Protein AF-A0A9W7CG84-F1 (afdb_monomer_lite)

Structure (mmCIF, N/CA/C/O backbone):
data_AF-A0A9W7CG84-F1
#
_entry.id   AF-A0A9W7CG84-F1
#
loop_
_atom_site.group_PDB
_atom_site.id
_atom_site.type_symbol
_atom_site.label_atom_id
_atom_site.label_alt_id
_atom_site.label_comp_id
_atom_site.label_asym_id
_atom_site.label_entity_id
_atom_site.label_seq_id
_atom_site.pdbx_PDB_ins_code
_atom_site.Cartn_x
_atom_site.Cartn_y
_atom_site.Cartn_z
_atom_site.occupancy
_atom_site.B_iso_or_equiv
_atom_site.auth_seq_id
_atom_site.auth_comp_id
_atom_site.auth_asym_id
_atom_site.auth_atom_id
_atom_site.pdbx_PDB_model_num
ATOM 1 N N . MET A 1 1 ? 14.813 -17.091 -30.488 1.00 39.03 1 MET A N 1
ATOM 2 C CA . MET A 1 1 ? 15.058 -15.658 -30.222 1.00 39.03 1 MET A CA 1
ATOM 3 C C . MET A 1 1 ? 13.716 -15.029 -29.909 1.00 39.03 1 MET A C 1
ATOM 5 O O . MET A 1 1 ? 12.823 -15.118 -30.740 1.00 39.03 1 MET A O 1
ATOM 9 N N . SER A 1 2 ? 13.525 -14.529 -28.691 1.00 44.06 2 SER A N 1
ATOM 10 C CA . SER A 1 2 ? 12.276 -13.895 -28.256 1.00 44.06 2 SER A CA 1
ATOM 11 C C . SER A 1 2 ? 12.113 -12.548 -28.964 1.00 44.06 2 SER A C 1
ATOM 13 O O . SER A 1 2 ? 13.049 -11.757 -29.012 1.00 44.06 2 SER A O 1
ATOM 15 N N . HIS A 1 3 ? 10.952 -12.302 -29.566 1.00 46.34 3 HIS A N 1
ATOM 16 C CA . HIS A 1 3 ? 10.629 -11.005 -30.159 1.00 46.34 3 HIS A CA 1
ATOM 17 C C . HIS A 1 3 ? 10.422 -9.947 -29.059 1.00 46.34 3 HIS A C 1
ATOM 19 O O . HIS A 1 3 ? 10.023 -10.315 -27.950 1.00 46.34 3 HIS A O 1
ATOM 25 N N . PRO A 1 4 ? 10.666 -8.651 -29.340 1.00 56.38 4 PRO A N 1
ATOM 26 C CA . PRO A 1 4 ? 10.216 -7.581 -28.457 1.00 56.38 4 PRO A CA 1
ATOM 27 C C . PRO A 1 4 ? 8.722 -7.737 -28.189 1.00 56.38 4 PRO A C 1
ATOM 29 O O . PRO A 1 4 ? 7.945 -7.978 -29.115 1.00 56.38 4 PRO A O 1
ATOM 32 N N . PHE A 1 5 ? 8.322 -7.595 -26.931 1.00 60.84 5 PHE A N 1
ATOM 33 C CA . PHE A 1 5 ? 6.916 -7.628 -26.560 1.00 60.84 5 PHE A CA 1
ATOM 34 C C . PHE A 1 5 ? 6.549 -6.383 -25.766 1.00 60.84 5 PHE A C 1
ATOM 36 O O . PHE A 1 5 ? 7.317 -5.885 -24.939 1.00 60.84 5 PHE A O 1
ATOM 43 N N . ILE A 1 6 ? 5.369 -5.861 -26.088 1.00 63.81 6 ILE A N 1
ATOM 44 C CA . ILE A 1 6 ? 4.783 -4.700 -25.435 1.00 63.81 6 ILE A CA 1
ATOM 45 C C . ILE A 1 6 ? 3.966 -5.211 -24.257 1.00 63.81 6 ILE A C 1
ATOM 47 O O . ILE A 1 6 ? 3.090 -6.059 -24.424 1.00 63.81 6 ILE A O 1
ATOM 51 N N . MET A 1 7 ? 4.236 -4.669 -23.081 1.00 64.12 7 MET A N 1
ATOM 52 C CA . MET A 1 7 ? 3.496 -4.955 -21.862 1.00 64.12 7 MET A CA 1
ATOM 53 C C . MET A 1 7 ? 2.705 -3.725 -21.467 1.00 64.12 7 MET A C 1
ATOM 55 O O . MET A 1 7 ? 3.228 -2.613 -21.510 1.00 64.12 7 MET A O 1
ATOM 59 N N . ASN A 1 8 ? 1.462 -3.931 -21.048 1.00 60.44 8 ASN A N 1
ATOM 60 C CA . ASN A 1 8 ? 0.742 -2.930 -20.279 1.00 60.44 8 ASN A CA 1
ATOM 61 C C . ASN A 1 8 ? 0.939 -3.283 -18.806 1.00 60.44 8 ASN A C 1
ATOM 63 O O . ASN A 1 8 ? 0.576 -4.384 -18.408 1.00 60.44 8 ASN A O 1
ATOM 67 N N . CYS A 1 9 ? 1.513 -2.379 -18.021 1.00 58.81 9 CYS A N 1
ATOM 68 C CA . CYS A 1 9 ? 1.647 -2.559 -16.579 1.00 58.81 9 CYS A CA 1
ATOM 69 C C . CYS A 1 9 ? 0.990 -1.391 -15.835 1.00 58.81 9 CYS A C 1
ATOM 71 O O . CYS A 1 9 ? 0.928 -0.273 -16.360 1.00 58.81 9 CYS A O 1
ATOM 73 N N . CYS A 1 10 ? 0.462 -1.688 -14.646 1.00 60.69 10 CYS A N 1
ATOM 74 C CA . CYS A 1 10 ? -0.028 -0.785 -13.608 1.00 60.69 10 CYS A CA 1
ATOM 75 C C . CYS A 1 10 ? -0.696 0.468 -14.186 1.00 60.69 10 CYS A C 1
ATOM 77 O O . CYS A 1 10 ? -0.114 1.546 -14.265 1.00 60.69 10 CYS A O 1
ATOM 79 N N . GLY A 1 11 ? -1.937 0.297 -14.651 1.00 56.34 11 GLY A N 1
ATOM 80 C CA . GLY A 1 11 ? -2.825 1.379 -15.074 1.00 56.34 11 GLY A CA 1
ATOM 81 C C . GLY A 1 11 ? -2.774 1.794 -16.547 1.00 56.34 11 GLY A C 1
ATOM 82 O O . GLY A 1 11 ? -3.384 2.803 -16.865 1.00 56.34 11 GLY A O 1
ATOM 83 N N . ARG A 1 12 ? -2.153 1.023 -17.460 1.00 60.03 12 ARG A N 1
ATOM 84 C CA . ARG A 1 12 ? -1.999 1.276 -18.928 1.00 60.03 12 ARG A CA 1
ATOM 85 C C . ARG A 1 12 ? -0.653 1.898 -19.338 1.00 60.03 12 ARG A C 1
ATOM 87 O O . ARG A 1 12 ? -0.564 2.499 -20.408 1.00 60.03 12 ARG A O 1
ATOM 94 N N . GLN A 1 13 ? 0.385 1.849 -18.494 1.00 62.75 13 GLN A N 1
ATOM 95 C CA . GLN A 1 13 ? 1.717 2.265 -18.945 1.00 62.75 13 GLN A CA 1
ATOM 96 C C . GLN A 1 13 ? 2.252 1.189 -19.890 1.00 62.75 13 GLN A C 1
ATOM 98 O O . GLN A 1 13 ? 2.117 0.001 -19.603 1.00 62.75 13 GLN A O 1
ATOM 103 N N . LYS A 1 14 ? 2.817 1.604 -21.027 1.00 66.62 14 LYS A N 1
ATOM 104 C CA . LYS A 1 14 ? 3.365 0.685 -22.025 1.00 66.62 14 LYS A CA 1
ATOM 105 C C . LYS A 1 14 ? 4.871 0.555 -21.846 1.00 66.62 14 LYS A C 1
ATOM 107 O O . LYS A 1 14 ? 5.596 1.540 -21.989 1.00 66.62 14 LYS A O 1
ATOM 112 N N . PHE A 1 15 ? 5.321 -0.665 -21.602 1.00 66.94 15 PHE A N 1
ATOM 113 C CA . PHE A 1 15 ? 6.729 -1.035 -21.537 1.00 66.94 15 PHE A CA 1
ATOM 114 C C . PHE A 1 15 ? 7.084 -1.914 -22.725 1.00 66.94 15 PHE A C 1
ATOM 116 O O . PHE A 1 15 ? 6.259 -2.699 -23.194 1.00 66.94 15 PHE A O 1
ATOM 123 N N . VAL A 1 16 ? 8.314 -1.792 -23.204 1.00 68.81 16 VAL A N 1
ATOM 124 C CA . VAL A 1 16 ? 8.884 -2.723 -24.174 1.00 68.81 16 VAL A CA 1
ATOM 125 C C . VAL A 1 16 ? 9.991 -3.483 -23.462 1.00 68.81 16 VAL A C 1
ATOM 127 O O . VAL A 1 16 ? 10.940 -2.871 -22.973 1.00 68.81 16 VAL A O 1
ATOM 130 N N . ALA A 1 17 ? 9.877 -4.811 -23.402 1.00 65.75 17 ALA A N 1
ATOM 131 C CA . ALA A 1 17 ? 11.035 -5.637 -23.088 1.00 65.75 17 ALA A CA 1
ATOM 132 C C . ALA A 1 17 ? 11.797 -5.937 -24.368 1.00 65.75 17 ALA A C 1
ATOM 134 O O . ALA A 1 17 ? 11.263 -6.504 -25.328 1.00 65.75 17 ALA A O 1
ATOM 135 N N . LEU A 1 18 ? 13.070 -5.573 -24.350 1.00 66.88 18 LEU A N 1
ATOM 136 C CA . LEU A 1 18 ? 14.028 -5.873 -25.393 1.00 66.88 18 LEU A CA 1
ATOM 137 C C . LEU A 1 18 ? 14.966 -6.963 -24.850 1.00 66.88 18 LEU A C 1
ATOM 139 O O . LEU A 1 18 ? 15.613 -6.724 -23.830 1.00 66.88 18 LEU A O 1
ATOM 143 N N . PRO A 1 19 ? 15.092 -8.132 -25.512 1.00 43.78 19 PRO A N 1
ATOM 144 C CA . PRO A 1 19 ? 15.809 -9.312 -24.999 1.00 43.78 19 PRO A CA 1
ATOM 145 C C . PRO A 1 19 ? 17.279 -9.116 -24.579 1.00 43.78 19 PRO A C 1
ATOM 147 O O . PRO A 1 19 ? 17.870 -10.039 -24.031 1.00 43.78 19 PRO A O 1
ATOM 150 N N . PHE A 1 20 ? 17.868 -7.941 -24.826 1.00 48.12 20 PHE A N 1
ATOM 151 C CA . PHE A 1 20 ? 19.253 -7.593 -24.486 1.00 48.12 20 PHE A CA 1
ATOM 152 C C . PHE A 1 20 ? 19.423 -6.191 -23.884 1.00 48.12 20 PHE A C 1
ATOM 154 O O . PHE A 1 20 ? 20.501 -5.871 -23.397 1.00 48.12 20 PHE A O 1
ATOM 161 N N . LEU A 1 21 ? 18.386 -5.348 -23.935 1.00 53.75 21 LEU A N 1
ATOM 162 C CA . LEU A 1 21 ? 18.434 -3.966 -23.436 1.00 53.75 21 LEU A CA 1
ATOM 163 C C . LEU A 1 21 ? 17.622 -3.792 -22.144 1.00 53.75 21 LEU A C 1
ATOM 165 O O . LEU A 1 21 ? 17.640 -2.721 -21.551 1.00 53.75 21 LEU A O 1
ATOM 169 N N . GLY A 1 22 ? 16.920 -4.840 -21.700 1.00 62.62 22 GLY A N 1
ATOM 170 C CA . GLY A 1 22 ? 16.070 -4.789 -20.519 1.00 62.62 22 GLY A CA 1
ATOM 171 C C . GLY A 1 22 ? 14.703 -4.177 -20.819 1.00 62.62 22 GLY A C 1
ATOM 172 O O . GLY A 1 22 ? 14.130 -4.392 -21.891 1.00 62.62 22 GLY A O 1
ATOM 173 N N . TYR A 1 23 ? 14.164 -3.460 -19.838 1.00 64.62 23 TYR A N 1
ATOM 174 C CA . TYR A 1 23 ? 12.849 -2.833 -19.894 1.00 64.62 23 TYR A CA 1
ATOM 175 C C . TYR A 1 23 ? 13.034 -1.331 -20.075 1.00 64.62 23 TYR A C 1
ATOM 177 O O . TYR A 1 23 ? 13.810 -0.711 -19.358 1.00 64.62 23 TYR A O 1
ATOM 185 N N . THR A 1 24 ? 12.307 -0.745 -21.018 1.00 64.56 24 THR A N 1
ATOM 186 C CA . THR A 1 24 ? 12.216 0.712 -21.175 1.00 64.56 24 THR A CA 1
ATOM 187 C C . THR A 1 24 ? 10.769 1.093 -21.447 1.00 64.56 24 THR A C 1
ATOM 189 O O . THR A 1 24 ? 9.950 0.282 -21.908 1.00 64.56 24 THR A O 1
ATOM 192 N N . ARG A 1 25 ? 10.421 2.330 -21.109 1.00 63.38 25 ARG A N 1
ATOM 193 C CA . ARG A 1 25 ? 9.093 2.871 -21.352 1.00 63.38 25 ARG A CA 1
ATOM 194 C C . ARG A 1 25 ? 8.924 3.190 -22.838 1.00 63.38 25 ARG A C 1
ATOM 196 O O . ARG A 1 25 ? 9.845 3.648 -23.508 1.00 63.38 25 ARG A O 1
ATOM 203 N N . MET A 1 26 ? 7.727 2.972 -23.380 1.00 62.78 26 MET A N 1
ATOM 204 C CA . MET A 1 26 ? 7.492 3.089 -24.825 1.00 62.78 26 MET A CA 1
ATOM 205 C C . MET A 1 26 ? 7.766 4.492 -25.397 1.00 62.78 26 MET A C 1
ATOM 207 O O . MET A 1 26 ? 8.182 4.577 -26.545 1.00 62.78 26 MET A O 1
ATOM 211 N N . GLU A 1 27 ? 7.579 5.580 -24.641 1.00 67.25 27 GLU A N 1
ATOM 212 C CA . GLU A 1 27 ? 7.933 6.937 -25.109 1.00 67.25 27 GLU A CA 1
ATOM 213 C C . GLU A 1 27 ? 9.440 7.081 -25.359 1.00 67.25 27 GLU A C 1
ATOM 215 O O . GLU A 1 27 ? 9.850 7.522 -26.432 1.00 67.25 27 GLU A O 1
ATOM 220 N N . GLU A 1 28 ? 10.266 6.608 -24.426 1.00 61.38 28 GLU A N 1
ATOM 221 C CA . GLU A 1 28 ? 11.723 6.535 -24.585 1.00 61.38 28 GLU A CA 1
ATOM 222 C C . GLU A 1 28 ? 12.100 5.591 -25.724 1.00 61.38 28 GLU A C 1
ATOM 224 O O . GLU A 1 28 ? 12.979 5.892 -26.526 1.00 61.38 28 GLU A O 1
ATOM 229 N N . THR A 1 29 ? 11.390 4.466 -25.843 1.00 60.78 29 THR A N 1
ATOM 230 C CA . THR A 1 29 ? 11.624 3.490 -26.909 1.00 60.78 29 THR A CA 1
ATOM 231 C C . THR A 1 29 ? 11.259 4.055 -28.273 1.00 60.78 29 THR A C 1
ATOM 233 O O . THR A 1 29 ? 11.924 3.725 -29.237 1.00 60.78 29 THR A O 1
ATOM 236 N N . LEU A 1 30 ? 10.234 4.899 -28.402 1.00 63.19 30 LEU A N 1
ATOM 237 C CA . LEU A 1 30 ? 9.891 5.546 -29.671 1.00 63.19 30 LEU A CA 1
ATOM 238 C C . LEU A 1 30 ? 10.958 6.557 -30.075 1.00 63.19 30 LEU A C 1
ATOM 240 O O . LEU A 1 30 ? 11.303 6.614 -31.249 1.00 63.19 30 LEU A O 1
ATOM 244 N N . ILE A 1 31 ? 11.526 7.295 -29.118 1.00 63.59 31 ILE A N 1
ATOM 245 C CA . ILE A 1 31 ? 12.673 8.175 -29.367 1.00 63.59 31 ILE A CA 1
ATOM 246 C C . ILE A 1 31 ? 13.892 7.336 -29.756 1.00 63.59 31 ILE A C 1
ATOM 248 O O . ILE A 1 31 ? 14.506 7.605 -30.782 1.00 63.59 31 ILE A O 1
ATOM 252 N N . LEU A 1 32 ? 14.208 6.278 -29.007 1.00 66.88 32 LEU A N 1
ATOM 253 C CA . LEU A 1 32 ? 15.335 5.390 -29.288 1.00 66.88 32 LEU A CA 1
ATOM 254 C C . LEU A 1 32 ? 15.162 4.657 -30.621 1.00 66.88 32 LEU A C 1
ATOM 256 O O . LEU A 1 32 ? 16.107 4.574 -31.391 1.00 66.88 32 LEU A O 1
ATOM 260 N N . LEU A 1 33 ? 13.965 4.158 -30.927 1.00 66.56 33 LEU A N 1
ATOM 261 C CA . LEU A 1 33 ? 13.634 3.504 -32.189 1.00 66.56 33 LEU A CA 1
ATOM 262 C C . LEU A 1 33 ? 13.625 4.500 -33.334 1.00 66.56 33 LEU A C 1
ATOM 264 O O . LEU A 1 33 ? 14.052 4.110 -34.407 1.00 66.56 33 LEU A O 1
ATOM 268 N N . ALA A 1 34 ? 13.187 5.746 -33.140 1.00 63.75 34 ALA A N 1
ATOM 269 C CA . ALA A 1 34 ? 13.286 6.799 -34.148 1.00 63.75 34 ALA A CA 1
ATOM 270 C C . ALA A 1 34 ? 14.750 7.168 -34.404 1.00 63.75 34 ALA A C 1
ATOM 272 O O . ALA A 1 34 ? 15.163 7.253 -35.555 1.00 63.75 34 ALA A O 1
ATOM 273 N N . VAL A 1 35 ? 15.555 7.305 -33.350 1.00 66.06 35 VAL A N 1
ATOM 274 C CA . VAL A 1 35 ? 17.001 7.533 -33.430 1.00 66.06 35 VAL A CA 1
ATOM 275 C C . VAL A 1 35 ? 17.684 6.347 -34.104 1.00 66.06 35 VAL A C 1
ATOM 277 O O . VAL A 1 35 ? 18.443 6.546 -35.040 1.00 66.06 35 VAL A O 1
ATOM 280 N N . MET A 1 36 ? 17.364 5.110 -33.732 1.00 67.50 36 MET A N 1
ATOM 281 C CA . MET A 1 36 ? 17.870 3.909 -34.391 1.00 67.50 36 MET A CA 1
ATOM 282 C C . MET A 1 36 ? 17.386 3.809 -35.836 1.00 67.50 36 MET A C 1
ATOM 284 O O . MET A 1 36 ? 18.181 3.484 -36.703 1.00 67.50 36 MET A O 1
ATOM 288 N N . TRP A 1 37 ? 16.125 4.116 -36.137 1.00 67.12 37 TRP A N 1
ATOM 289 C CA . TRP A 1 37 ? 15.602 4.146 -37.505 1.00 67.12 37 TRP A CA 1
ATOM 290 C C . TRP A 1 37 ? 16.359 5.164 -38.354 1.00 67.12 37 TRP A C 1
ATOM 292 O O . TRP A 1 37 ? 16.782 4.836 -39.460 1.00 67.12 37 TRP A O 1
ATOM 302 N N . LEU A 1 38 ? 16.590 6.367 -37.827 1.00 61.75 38 LEU A N 1
ATOM 303 C CA . LEU A 1 38 ? 17.400 7.401 -38.470 1.00 61.75 38 LEU A CA 1
ATOM 304 C C . LEU A 1 38 ? 18.850 6.925 -38.647 1.00 61.75 38 LEU A C 1
ATOM 306 O O . LEU A 1 38 ? 19.408 7.039 -39.734 1.00 61.75 38 LEU A O 1
ATOM 310 N N . LEU A 1 39 ? 19.446 6.318 -37.623 1.00 64.81 39 LEU A N 1
ATOM 311 C CA . LEU A 1 39 ? 20.831 5.843 -37.639 1.00 64.81 39 LEU A CA 1
ATOM 312 C C . LEU A 1 39 ? 21.040 4.568 -38.459 1.00 64.81 39 LEU A C 1
ATOM 314 O O . LEU A 1 39 ? 22.167 4.319 -38.864 1.00 64.81 39 LEU A O 1
ATOM 318 N N . PHE A 1 40 ? 20.007 3.768 -38.725 1.00 68.44 40 PHE A N 1
ATOM 319 C CA . PHE A 1 40 ? 20.105 2.573 -39.564 1.00 68.44 40 PHE A CA 1
ATOM 320 C C . PHE A 1 40 ? 19.682 2.855 -41.005 1.00 68.44 40 PHE A C 1
ATOM 322 O O . PHE A 1 40 ? 20.366 2.429 -41.925 1.00 68.44 40 PHE A O 1
ATOM 329 N N . LEU A 1 41 ? 18.612 3.600 -41.271 1.00 64.25 41 LEU A N 1
ATOM 330 C CA . LEU A 1 41 ? 18.126 3.751 -42.649 1.00 64.25 41 LEU A CA 1
ATOM 331 C C . LEU A 1 41 ? 18.845 4.835 -43.441 1.00 64.25 41 LEU A C 1
ATOM 333 O O . LEU A 1 41 ? 19.037 4.670 -44.648 1.00 64.25 41 LEU A O 1
ATOM 337 N N . ILE A 1 42 ? 19.295 5.905 -42.783 1.00 64.12 42 ILE A N 1
ATOM 338 C CA . ILE A 1 42 ? 20.063 6.958 -43.451 1.00 64.12 42 ILE A CA 1
ATOM 339 C C . ILE A 1 42 ? 21.395 6.405 -43.990 1.00 64.12 42 ILE A C 1
ATOM 341 O O . ILE A 1 42 ? 21.649 6.595 -45.180 1.00 64.12 42 ILE A O 1
ATOM 345 N N . PRO A 1 43 ? 22.220 5.653 -43.231 1.00 60.91 43 PRO A N 1
ATOM 346 C CA . PRO A 1 43 ? 23.457 5.111 -43.784 1.00 60.91 43 PRO A CA 1
ATOM 347 C C . PRO A 1 43 ? 23.223 4.116 -44.915 1.00 60.91 43 PRO A C 1
ATOM 349 O O . PRO A 1 43 ? 23.976 4.147 -45.877 1.00 60.91 43 PRO A O 1
ATOM 352 N N . PHE A 1 44 ? 22.187 3.270 -44.873 1.00 65.94 44 PHE A N 1
ATOM 353 C CA . PHE A 1 44 ? 21.915 2.341 -45.981 1.00 65.94 44 PHE A CA 1
ATOM 354 C C . PHE A 1 44 ? 21.469 3.062 -47.265 1.00 65.94 44 PHE A C 1
ATOM 356 O O . PHE A 1 44 ? 21.845 2.641 -48.362 1.00 65.94 44 PHE A O 1
ATOM 363 N N . GLY A 1 45 ? 20.717 4.161 -47.149 1.00 66.38 45 GLY A N 1
ATOM 364 C CA . GLY A 1 45 ? 20.390 5.030 -48.283 1.00 66.38 45 GLY A CA 1
ATOM 365 C C . GLY A 1 45 ? 21.616 5.770 -48.828 1.00 66.38 45 GLY A C 1
ATOM 366 O O . GLY A 1 45 ? 21.849 5.782 -50.035 1.00 66.38 45 GLY A O 1
ATOM 367 N N . VAL A 1 46 ? 22.448 6.321 -47.942 1.00 63.09 46 VAL A N 1
ATOM 368 C CA . VAL A 1 46 ? 23.640 7.111 -48.297 1.00 63.09 46 VAL A CA 1
ATOM 369 C C . VAL A 1 46 ? 24.785 6.227 -48.824 1.00 63.09 46 VAL A C 1
ATOM 371 O O . VAL A 1 46 ? 25.449 6.593 -49.790 1.00 63.09 46 VAL A O 1
ATOM 374 N N . LEU A 1 47 ? 24.977 5.015 -48.291 1.00 66.31 47 LEU A N 1
ATOM 375 C CA . LEU A 1 47 ? 25.959 4.033 -48.782 1.00 66.31 47 LEU A CA 1
ATOM 376 C C . LEU A 1 47 ? 25.624 3.504 -50.182 1.00 66.31 47 LEU A C 1
ATOM 378 O O . LEU A 1 47 ? 26.538 3.128 -50.918 1.00 66.31 47 LEU A O 1
ATOM 382 N N . LYS A 1 48 ? 24.339 3.479 -50.563 1.00 70.06 48 LYS A N 1
ATOM 383 C CA . LYS A 1 48 ? 23.915 3.164 -51.938 1.00 70.06 48 LYS A CA 1
ATOM 384 C C . LYS A 1 48 ? 24.249 4.279 -52.932 1.00 70.06 48 LYS A C 1
ATOM 386 O O . LYS A 1 48 ? 24.405 3.985 -54.111 1.00 70.06 48 LYS A O 1
ATOM 391 N N . LEU A 1 49 ? 24.363 5.522 -52.465 1.00 70.69 49 LEU A N 1
ATOM 392 C CA . LEU A 1 49 ? 24.699 6.690 -53.286 1.00 70.69 49 LEU A CA 1
ATOM 393 C C . LEU A 1 49 ? 26.214 6.927 -53.397 1.00 70.69 49 LEU A C 1
ATOM 395 O O . LEU A 1 49 ? 26.658 7.617 -54.309 1.00 70.69 49 LEU A O 1
ATOM 399 N N . ALA A 1 50 ? 27.014 6.337 -52.505 1.00 79.69 50 ALA A N 1
ATOM 400 C CA . ALA A 1 50 ? 28.471 6.408 -52.556 1.00 79.69 50 ALA A CA 1
ATOM 401 C C . ALA A 1 50 ? 29.035 5.568 -53.716 1.00 79.69 50 ALA A C 1
ATOM 403 O O . ALA A 1 50 ? 28.836 4.348 -53.784 1.00 79.69 50 ALA A O 1
ATOM 404 N N . SER A 1 51 ? 29.778 6.218 -54.609 1.00 81.12 51 SER A N 1
ATOM 405 C CA . SER A 1 51 ? 30.274 5.625 -55.855 1.00 81.12 51 SER A CA 1
ATOM 406 C C . SER A 1 51 ? 31.629 4.933 -55.689 1.00 81.12 51 SER A C 1
ATOM 408 O O . SER A 1 51 ? 31.942 4.003 -56.433 1.00 81.12 51 SER A O 1
ATOM 410 N N . THR A 1 52 ? 32.414 5.325 -54.677 1.00 88.88 52 THR A N 1
ATOM 411 C CA . THR A 1 52 ? 33.771 4.801 -54.460 1.00 88.88 52 THR A CA 1
ATOM 412 C C . THR A 1 52 ? 33.954 4.097 -53.105 1.00 88.88 52 THR A C 1
ATOM 414 O O . THR A 1 52 ? 33.266 4.408 -52.128 1.00 88.88 52 THR A O 1
ATOM 417 N N . PRO A 1 53 ? 34.920 3.162 -52.988 1.00 84.25 53 PRO A N 1
ATOM 418 C CA . PRO A 1 53 ? 35.249 2.512 -51.714 1.00 84.25 53 PRO A CA 1
ATOM 419 C C . PRO A 1 53 ? 35.669 3.493 -50.610 1.00 84.25 53 PRO A C 1
ATOM 421 O O . PRO A 1 53 ? 35.350 3.282 -49.442 1.00 84.25 53 PRO A O 1
ATOM 424 N N . LYS A 1 54 ? 36.351 4.587 -50.978 1.00 82.19 54 LYS A N 1
ATOM 425 C CA . LYS A 1 54 ? 36.809 5.616 -50.036 1.00 82.19 54 LYS A CA 1
ATOM 426 C C . LYS A 1 54 ? 35.636 6.406 -49.450 1.00 82.19 54 LYS A C 1
ATOM 428 O O . LYS A 1 54 ? 35.596 6.601 -48.242 1.00 82.19 54 LYS A O 1
ATOM 433 N N . GLU A 1 55 ? 34.651 6.771 -50.273 1.00 77.69 55 GLU A N 1
ATOM 434 C CA . GLU A 1 55 ? 33.414 7.420 -49.812 1.00 77.69 55 GLU A CA 1
ATOM 435 C C . GLU A 1 55 ? 32.634 6.525 -48.845 1.00 77.69 55 GLU A C 1
ATOM 437 O O . GLU A 1 55 ? 32.217 6.984 -47.783 1.00 77.69 55 GLU A O 1
ATOM 442 N N . LYS A 1 56 ? 32.496 5.231 -49.161 1.00 77.25 56 LYS A N 1
ATOM 443 C CA . LYS A 1 56 ? 31.812 4.264 -48.286 1.00 77.25 56 LYS A CA 1
ATOM 444 C C . LYS A 1 56 ? 32.493 4.128 -46.926 1.00 77.25 56 LYS A C 1
ATOM 446 O O . LYS A 1 56 ? 31.800 4.078 -45.913 1.00 77.25 56 LYS A O 1
ATOM 451 N N . LEU A 1 57 ? 33.827 4.105 -46.898 1.00 79.44 57 LEU A N 1
ATOM 452 C CA . LEU A 1 57 ? 34.596 4.048 -45.655 1.00 79.44 57 LEU A CA 1
ATOM 453 C C . LEU A 1 57 ? 34.402 5.321 -44.822 1.00 79.44 57 LEU A C 1
ATOM 455 O O . LEU A 1 57 ? 34.093 5.228 -43.640 1.00 79.44 57 LEU A O 1
ATOM 459 N N . THR A 1 58 ? 34.509 6.502 -45.437 1.00 77.44 58 THR A N 1
ATOM 460 C CA . THR A 1 58 ? 34.311 7.785 -44.745 1.00 77.44 58 THR A CA 1
ATOM 461 C C . THR A 1 58 ? 32.895 7.925 -44.187 1.00 77.44 58 THR A C 1
ATOM 463 O O . THR A 1 58 ? 32.732 8.327 -43.037 1.00 77.44 58 THR A O 1
ATOM 466 N N . ILE A 1 59 ? 31.877 7.540 -44.962 1.00 76.25 59 ILE A N 1
ATOM 467 C CA . ILE A 1 59 ? 30.478 7.531 -44.520 1.00 76.25 59 ILE A CA 1
ATOM 468 C C . ILE A 1 59 ? 30.293 6.546 -43.359 1.00 76.25 59 ILE A C 1
ATOM 470 O O . ILE A 1 59 ? 29.717 6.914 -42.339 1.00 76.25 59 ILE A O 1
ATOM 474 N N . GLY A 1 60 ? 30.822 5.325 -43.475 1.00 75.94 60 GLY A N 1
ATOM 475 C CA . GLY A 1 60 ? 30.757 4.320 -42.413 1.00 75.94 60 GLY A CA 1
ATOM 476 C C . GLY A 1 60 ? 31.372 4.817 -41.105 1.00 75.94 60 GLY A C 1
ATOM 477 O O . GLY A 1 60 ? 30.711 4.790 -40.071 1.00 75.94 60 GLY A O 1
ATOM 478 N N . THR A 1 61 ? 32.594 5.356 -41.156 1.00 76.56 61 THR A N 1
ATOM 479 C CA . THR A 1 61 ? 33.279 5.910 -39.979 1.00 76.56 61 THR A CA 1
ATOM 480 C C . THR A 1 61 ? 32.525 7.094 -39.377 1.00 76.56 61 THR A C 1
ATOM 482 O O . THR A 1 61 ? 32.401 7.165 -38.157 1.00 76.56 61 THR A O 1
ATOM 485 N N . PHE A 1 62 ? 31.981 7.994 -40.204 1.00 77.69 62 PHE A N 1
ATOM 486 C CA . PHE A 1 62 ? 31.167 9.114 -39.730 1.00 77.69 62 PHE A CA 1
ATOM 487 C C . PHE A 1 62 ? 29.934 8.624 -38.965 1.00 77.69 62 PHE A C 1
ATOM 489 O O . PHE A 1 62 ? 29.713 9.056 -37.838 1.00 77.69 62 PHE A O 1
ATOM 496 N N . PHE A 1 63 ? 29.172 7.671 -39.512 1.00 73.62 63 PHE A N 1
ATOM 497 C CA . PHE A 1 63 ? 28.000 7.127 -38.822 1.00 73.62 63 PHE A CA 1
ATOM 498 C C . PHE A 1 63 ? 28.367 6.370 -37.547 1.00 73.62 63 PHE A C 1
ATOM 500 O O . PHE A 1 63 ? 27.686 6.544 -36.542 1.00 73.62 63 PHE A O 1
ATOM 507 N N . THR A 1 64 ? 29.458 5.598 -37.531 1.00 75.00 64 THR A N 1
ATOM 508 C CA . THR A 1 64 ? 29.951 4.970 -36.296 1.00 75.00 64 THR A CA 1
ATOM 509 C C . THR A 1 64 ? 30.280 6.017 -35.230 1.00 75.00 64 THR A C 1
ATOM 511 O O . THR A 1 64 ? 29.914 5.833 -34.071 1.00 75.00 64 THR A O 1
ATOM 514 N N . LEU A 1 65 ? 30.905 7.136 -35.612 1.00 73.19 65 LEU A N 1
ATOM 515 C CA . LEU A 1 65 ? 31.221 8.227 -34.691 1.00 73.19 65 LEU A CA 1
ATOM 516 C C . LEU A 1 65 ? 29.955 8.937 -34.190 1.00 73.19 65 LEU A C 1
ATOM 518 O O . LEU A 1 65 ? 29.842 9.203 -32.999 1.00 73.19 65 LEU A O 1
ATOM 522 N N . VAL A 1 66 ? 28.985 9.206 -35.071 1.00 72.38 66 VAL A N 1
ATOM 523 C CA . VAL A 1 66 ? 27.697 9.809 -34.692 1.00 72.38 66 VAL A CA 1
ATOM 524 C C . VAL A 1 66 ? 26.930 8.885 -33.751 1.00 72.38 66 VAL A C 1
ATOM 526 O O . VAL A 1 66 ? 26.430 9.359 -32.739 1.00 72.38 66 VAL A O 1
ATOM 529 N N . ILE A 1 67 ? 26.880 7.577 -34.023 1.00 71.50 67 ILE A N 1
ATOM 530 C CA . ILE A 1 67 ? 26.272 6.592 -33.118 1.00 71.50 67 ILE A CA 1
ATOM 531 C C . ILE A 1 67 ? 26.975 6.636 -31.759 1.00 71.50 67 ILE A C 1
ATOM 533 O O . ILE A 1 67 ? 26.298 6.734 -30.743 1.00 71.50 67 ILE A O 1
ATOM 537 N N . ALA A 1 68 ? 28.311 6.624 -31.730 1.00 69.31 68 ALA A N 1
ATOM 538 C CA . ALA A 1 68 ? 29.077 6.670 -30.487 1.00 69.31 68 ALA A CA 1
ATOM 539 C C . ALA A 1 68 ? 28.832 7.966 -29.693 1.00 69.31 68 ALA A C 1
ATOM 541 O O . ALA A 1 68 ? 28.637 7.905 -28.485 1.00 69.31 68 ALA A O 1
ATOM 542 N N . VAL A 1 69 ? 28.777 9.126 -30.356 1.00 68.75 69 VAL A N 1
ATOM 543 C CA . VAL A 1 69 ? 28.494 10.424 -29.718 1.00 68.75 69 VAL A CA 1
ATOM 544 C C . VAL A 1 69 ? 27.047 10.508 -29.242 1.00 68.75 69 VAL A C 1
ATOM 546 O O . VAL A 1 69 ? 26.812 10.965 -28.131 1.00 68.75 69 VAL A O 1
ATOM 549 N N . VAL A 1 70 ? 26.076 10.041 -30.030 1.00 64.44 70 VAL A N 1
ATOM 550 C CA . VAL A 1 70 ? 24.666 9.991 -29.616 1.00 64.44 70 VAL A CA 1
ATOM 551 C C . VAL A 1 70 ? 24.506 9.071 -28.414 1.00 64.44 70 VAL A C 1
ATOM 553 O O . VAL A 1 70 ? 23.876 9.477 -27.445 1.00 64.44 70 VAL A O 1
ATOM 556 N N . PHE A 1 71 ? 25.130 7.889 -28.419 1.00 62.78 71 PHE A N 1
ATOM 557 C CA . PHE A 1 71 ? 25.172 7.027 -27.240 1.00 62.78 71 PHE A CA 1
ATOM 558 C C . PHE A 1 71 ? 25.799 7.761 -26.057 1.00 62.78 71 PHE A C 1
ATOM 560 O O . PHE A 1 71 ? 25.167 7.835 -25.016 1.00 62.78 71 PHE A O 1
ATOM 567 N N . GLN A 1 72 ? 26.968 8.384 -26.217 1.00 61.06 72 GLN A N 1
ATOM 568 C CA . GLN A 1 72 ? 27.648 9.104 -25.139 1.00 61.06 72 GLN A CA 1
ATOM 569 C C . GLN A 1 72 ? 26.808 10.263 -24.572 1.00 61.06 72 GLN A C 1
ATOM 571 O O . GLN A 1 72 ? 26.801 10.455 -23.361 1.00 61.06 72 GLN A O 1
ATOM 576 N N . VAL A 1 73 ? 26.100 11.023 -25.415 1.00 56.09 73 VAL A N 1
ATOM 577 C CA . VAL A 1 73 ? 25.259 12.170 -25.022 1.00 56.09 73 VAL A CA 1
ATOM 578 C C . VAL A 1 73 ? 23.955 11.708 -24.373 1.00 56.09 73 VAL A C 1
ATOM 580 O O . VAL A 1 73 ? 23.556 12.261 -23.351 1.00 56.09 73 VAL A O 1
ATOM 583 N N . VAL A 1 74 ? 23.312 10.673 -24.916 1.00 56.81 74 VAL A N 1
ATOM 584 C CA . VAL A 1 74 ? 22.115 10.071 -24.310 1.00 56.81 74 VAL A CA 1
ATOM 585 C C . VAL A 1 74 ? 22.464 9.435 -22.962 1.00 56.81 74 VAL A C 1
ATOM 587 O O . VAL A 1 74 ? 21.689 9.565 -22.024 1.00 56.81 74 VAL A O 1
ATOM 590 N N . TYR A 1 75 ? 23.640 8.818 -22.827 1.00 55.56 75 TYR A N 1
ATOM 591 C CA . TYR A 1 75 ? 24.060 8.179 -21.577 1.00 55.56 75 TYR A CA 1
ATOM 592 C C . TYR A 1 75 ? 24.628 9.147 -20.525 1.00 55.56 75 TYR A C 1
ATOM 594 O O . TYR A 1 75 ? 24.548 8.833 -19.344 1.00 55.56 75 TYR A O 1
ATOM 602 N N . ASN A 1 76 ? 25.215 10.291 -20.914 1.00 49.38 76 ASN A N 1
ATOM 603 C CA . ASN A 1 76 ? 25.874 11.219 -19.974 1.00 49.38 76 ASN A CA 1
ATOM 604 C C . ASN A 1 76 ? 25.163 12.564 -19.767 1.00 49.38 76 ASN A C 1
ATOM 606 O O . ASN A 1 76 ? 25.671 13.381 -19.004 1.00 49.38 76 ASN A O 1
ATOM 610 N N . SER A 1 77 ? 24.054 12.868 -20.448 1.00 45.88 77 SER A N 1
ATOM 611 C CA . SER A 1 77 ? 23.417 14.174 -20.245 1.00 45.88 77 SER A CA 1
ATOM 612 C C . SER A 1 77 ? 22.481 14.175 -19.034 1.00 45.88 77 SER A C 1
ATOM 614 O O . SER A 1 77 ? 21.504 13.430 -18.983 1.00 45.88 77 SER A O 1
ATOM 616 N N . ASP A 1 78 ? 22.706 15.127 -18.125 1.00 42.53 78 ASP A N 1
ATOM 617 C CA . ASP A 1 78 ? 21.760 15.551 -17.078 1.00 42.53 78 ASP A CA 1
ATOM 618 C C . ASP A 1 78 ? 20.361 15.888 -17.638 1.00 42.53 78 ASP A C 1
ATOM 620 O O . ASP A 1 78 ? 19.373 15.938 -16.907 1.00 42.53 78 ASP A O 1
ATOM 624 N N . TYR A 1 79 ? 20.258 16.085 -18.957 1.00 40.34 79 TYR A N 1
ATOM 625 C CA . TYR A 1 79 ? 19.017 16.295 -19.692 1.00 40.34 79 TYR A CA 1
ATOM 626 C C . TYR A 1 79 ? 18.110 15.061 -19.701 1.00 40.34 79 TYR A C 1
ATOM 628 O O . TYR A 1 79 ? 16.893 15.217 -19.662 1.00 40.34 79 TYR A O 1
ATOM 636 N N . VAL A 1 80 ? 18.669 13.845 -19.715 1.00 44.50 80 VAL A N 1
ATOM 637 C CA . VAL A 1 80 ? 17.886 12.610 -19.561 1.00 44.50 80 VAL A CA 1
ATOM 638 C C . VAL A 1 80 ? 17.375 12.516 -18.129 1.00 44.50 80 VAL A C 1
ATOM 640 O O . VAL A 1 80 ? 16.185 12.325 -17.940 1.00 44.50 80 VAL A O 1
ATOM 643 N N . THR A 1 81 ? 18.199 12.797 -17.120 1.00 42.88 81 THR A N 1
ATOM 644 C CA . THR A 1 81 ? 17.766 12.847 -15.712 1.00 42.88 81 THR A CA 1
ATOM 645 C C . THR A 1 81 ? 16.673 13.903 -15.465 1.00 42.88 81 THR A C 1
ATOM 647 O O . THR A 1 81 ? 15.705 13.644 -14.751 1.00 42.88 81 THR A O 1
ATOM 650 N N . PHE A 1 82 ? 16.772 15.079 -16.094 1.00 38.16 82 PHE A N 1
ATOM 651 C CA . PHE A 1 82 ? 15.767 16.151 -16.036 1.00 38.16 82 PHE A CA 1
ATOM 652 C C . PHE A 1 82 ? 14.487 15.833 -16.835 1.00 38.16 82 PHE A C 1
ATOM 654 O O . PHE A 1 82 ? 13.376 16.130 -16.391 1.00 38.16 82 PHE A O 1
ATOM 661 N N . ALA A 1 83 ? 14.607 15.209 -18.009 1.00 39.44 83 ALA A N 1
ATOM 662 C CA . ALA A 1 83 ? 13.459 14.732 -18.778 1.00 39.44 83 ALA A CA 1
ATOM 663 C C . ALA A 1 83 ? 12.737 13.592 -18.041 1.00 39.44 83 ALA A C 1
ATOM 665 O O . ALA A 1 83 ? 11.516 13.592 -17.968 1.00 39.44 83 ALA A O 1
ATOM 666 N N . LEU A 1 84 ? 13.474 12.671 -17.418 1.00 43.34 84 LEU A N 1
ATOM 667 C CA . LEU A 1 84 ? 12.922 11.571 -16.629 1.00 43.34 84 LEU A CA 1
ATOM 668 C C . LEU A 1 84 ? 12.178 12.079 -15.384 1.00 43.34 84 LEU A C 1
ATOM 670 O O . LEU A 1 84 ? 11.050 11.657 -15.141 1.00 43.34 84 LEU A O 1
ATOM 674 N N . SER A 1 85 ? 12.736 13.050 -14.650 1.00 41.28 85 SER A N 1
ATOM 675 C CA . SER A 1 85 ? 12.070 13.627 -13.470 1.00 41.28 85 SER A CA 1
ATOM 676 C C . SER A 1 85 ? 10.837 14.475 -13.814 1.00 41.28 85 SER A C 1
ATOM 678 O O . SER A 1 85 ? 9.867 14.496 -13.058 1.00 41.28 85 SER A O 1
ATOM 680 N N . SER A 1 86 ? 10.825 15.138 -14.976 1.00 38.78 86 SER A N 1
ATOM 681 C CA . SER A 1 86 ? 9.650 15.874 -15.470 1.00 38.78 86 SER A CA 1
ATOM 682 C C . SER A 1 86 ? 8.581 14.969 -16.103 1.00 38.78 86 SER A C 1
ATOM 684 O O . SER A 1 86 ? 7.394 15.309 -16.074 1.00 38.78 86 SER A O 1
ATOM 686 N N . ILE A 1 87 ? 8.963 13.789 -16.605 1.00 45.44 87 ILE A N 1
ATOM 687 C CA . ILE A 1 87 ? 8.036 12.769 -17.106 1.00 45.44 87 ILE A CA 1
ATOM 688 C C . ILE A 1 87 ? 7.338 12.033 -15.953 1.00 45.44 87 ILE A C 1
ATOM 690 O O . ILE A 1 87 ? 6.134 11.812 -16.061 1.00 45.44 87 ILE A O 1
ATOM 694 N N . ASP A 1 88 ? 8.017 11.722 -14.845 1.00 49.16 88 ASP A N 1
ATOM 695 C CA . ASP A 1 88 ? 7.411 11.058 -13.669 1.00 49.16 88 ASP A CA 1
ATOM 696 C C . ASP A 1 88 ? 6.226 11.847 -13.083 1.00 49.16 88 ASP A C 1
ATOM 698 O O . ASP A 1 88 ? 5.173 11.292 -12.764 1.00 49.16 88 ASP A O 1
ATOM 702 N N . ALA A 1 89 ? 6.362 13.170 -13.068 1.00 40.12 89 ALA A N 1
ATOM 703 C CA . ALA A 1 89 ? 5.338 14.144 -12.715 1.00 40.12 89 ALA A CA 1
ATOM 704 C C . ALA A 1 89 ? 4.169 14.184 -13.734 1.00 40.12 89 ALA A C 1
ATOM 706 O O . ALA A 1 89 ? 2.993 14.117 -13.365 1.00 40.12 89 ALA A O 1
ATOM 707 N N . SER A 1 90 ? 4.463 14.216 -15.042 1.00 43.25 90 SER A N 1
ATOM 708 C CA . SER A 1 90 ? 3.449 14.267 -16.119 1.00 43.25 90 SER A CA 1
ATOM 709 C C . SER A 1 90 ? 2.509 13.047 -16.195 1.00 43.25 90 SER A C 1
ATOM 711 O O . SER A 1 90 ? 1.555 13.045 -16.973 1.00 43.25 90 SER A O 1
ATOM 713 N N . VAL A 1 91 ? 2.784 12.008 -15.400 1.00 49.06 91 VAL A N 1
ATOM 714 C CA . VAL A 1 91 ? 2.107 10.700 -15.404 1.00 49.06 91 VAL A CA 1
ATOM 715 C C . VAL A 1 91 ? 1.214 10.502 -14.190 1.00 49.06 91 VAL A C 1
ATOM 717 O O . VAL A 1 91 ? 0.444 9.538 -14.145 1.00 49.06 91 VAL A O 1
ATOM 720 N N . ALA A 1 92 ? 1.272 11.406 -13.213 1.00 51.75 92 ALA A N 1
ATOM 721 C CA . ALA A 1 92 ? 0.185 11.483 -12.265 1.00 51.75 92 ALA A CA 1
ATOM 722 C C . ALA A 1 92 ? -1.077 11.839 -13.050 1.00 51.75 92 ALA A C 1
ATOM 724 O O . ALA A 1 92 ? -1.113 12.842 -13.766 1.00 51.75 92 ALA A O 1
ATOM 725 N N . ASP A 1 93 ? -2.071 10.948 -12.986 1.00 59.84 93 ASP A N 1
ATOM 726 C CA . ASP A 1 93 ? -3.356 11.164 -13.634 1.00 59.84 93 ASP A CA 1
ATOM 727 C C . ASP A 1 93 ? -3.816 12.570 -13.250 1.00 59.84 93 ASP A C 1
ATOM 729 O O . ASP A 1 93 ? -3.889 12.904 -12.066 1.00 59.84 93 ASP A O 1
ATOM 733 N N . THR A 1 94 ? -4.049 13.428 -14.245 1.00 60.78 94 THR A N 1
ATOM 734 C CA . THR A 1 94 ? -4.505 14.799 -14.003 1.00 60.78 94 THR A CA 1
ATOM 735 C C . THR A 1 94 ? -5.753 14.822 -13.117 1.00 60.78 94 THR A C 1
ATOM 737 O O . THR A 1 94 ? -5.934 15.780 -12.369 1.00 60.78 94 THR A O 1
ATOM 740 N N . GLY A 1 95 ? -6.559 13.749 -13.145 1.00 62.38 95 GLY A N 1
ATOM 741 C CA . GLY A 1 95 ? -7.617 13.480 -12.176 1.00 62.38 95 GLY A CA 1
ATOM 742 C C . GLY A 1 95 ? -7.081 13.332 -10.750 1.00 62.38 95 GLY A C 1
ATOM 743 O O . GLY A 1 95 ? -7.434 14.140 -9.901 1.00 62.38 95 GLY A O 1
ATOM 744 N N . SER A 1 96 ? -6.172 12.387 -10.493 1.00 63.81 96 SER A N 1
ATOM 745 C CA . SER A 1 96 ? -5.543 12.184 -9.175 1.00 63.81 96 SER A CA 1
ATOM 746 C C . SER A 1 96 ? -4.837 13.436 -8.646 1.00 63.81 96 SER A C 1
ATOM 748 O O . SER A 1 96 ? -4.997 13.780 -7.478 1.00 63.81 96 SER A O 1
ATOM 750 N N . LEU A 1 97 ? -4.083 14.156 -9.488 1.00 66.50 97 LEU A N 1
ATOM 751 C CA . LEU A 1 97 ? -3.443 15.421 -9.096 1.00 66.50 97 LEU A CA 1
ATOM 752 C C . LEU A 1 97 ? -4.471 16.472 -8.693 1.00 66.50 97 LEU A C 1
ATOM 754 O O . LEU A 1 97 ? -4.276 17.172 -7.700 1.00 66.50 97 LEU A O 1
ATOM 758 N N . ARG A 1 98 ? -5.561 16.579 -9.457 1.00 68.12 98 ARG A N 1
ATOM 759 C CA . ARG A 1 98 ? -6.656 17.488 -9.146 1.00 68.12 98 ARG A CA 1
ATOM 760 C C . ARG A 1 98 ? -7.329 17.096 -7.836 1.00 68.12 98 ARG A C 1
ATOM 762 O O . ARG A 1 98 ? -7.471 17.967 -6.985 1.00 68.12 98 ARG A O 1
ATOM 769 N N . THR A 1 99 ? -7.696 15.830 -7.635 1.00 66.38 99 THR A N 1
ATOM 770 C CA . THR A 1 99 ? -8.356 15.415 -6.390 1.00 66.38 99 THR A CA 1
ATOM 771 C C . THR A 1 99 ? -7.441 15.576 -5.183 1.00 66.38 99 THR A C 1
ATOM 773 O O . THR A 1 99 ? -7.875 16.054 -4.137 1.00 66.38 99 THR A O 1
ATOM 776 N N . GLY A 1 100 ? -6.159 15.239 -5.322 1.00 65.75 100 GLY A N 1
ATOM 777 C CA . GLY A 1 100 ? -5.171 15.450 -4.272 1.00 65.75 100 GLY A CA 1
ATOM 778 C C . GLY A 1 100 ? -4.971 16.919 -3.927 1.00 65.75 100 GLY A C 1
ATOM 779 O O . GLY A 1 100 ? -4.899 17.270 -2.750 1.00 65.75 100 G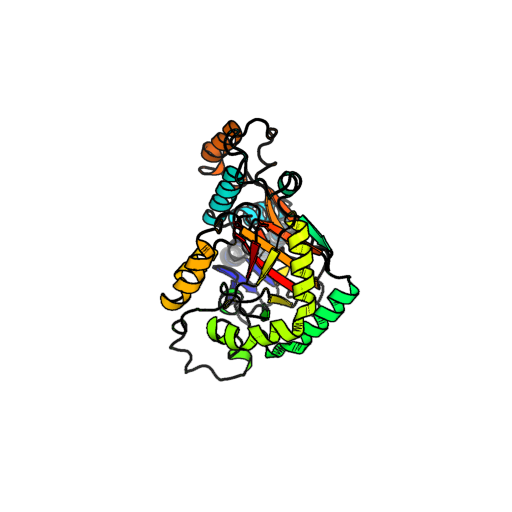LY A O 1
ATOM 780 N N . TYR A 1 101 ? -4.950 17.796 -4.933 1.00 67.62 101 TYR A N 1
ATOM 781 C CA . TYR A 1 101 ? -4.923 19.235 -4.705 1.00 67.62 101 TYR A CA 1
ATOM 782 C C . TYR A 1 101 ? -6.210 19.732 -4.038 1.00 67.62 101 TYR A C 1
ATOM 784 O O . TYR A 1 101 ? -6.142 20.484 -3.071 1.00 67.62 101 TYR A O 1
ATOM 792 N N . GLU A 1 102 ? -7.386 19.301 -4.502 1.00 67.50 102 GLU A N 1
ATOM 793 C CA . GLU A 1 102 ? -8.673 19.651 -3.892 1.00 67.50 102 GLU A CA 1
ATOM 794 C C . GLU A 1 102 ? -8.739 19.181 -2.432 1.00 67.50 102 GLU A C 1
ATOM 796 O O . GLU A 1 102 ? -9.219 19.919 -1.572 1.00 67.50 102 GLU A O 1
ATOM 801 N N . PHE A 1 103 ? -8.199 17.999 -2.122 1.00 65.81 103 PHE A N 1
ATOM 802 C CA . PHE A 1 103 ? -8.043 17.516 -0.754 1.00 65.81 103 PHE A CA 1
ATOM 803 C C . PHE A 1 103 ? -7.106 18.393 0.066 1.00 65.81 103 PHE A C 1
ATOM 805 O O . PHE A 1 103 ? -7.494 18.819 1.152 1.00 65.81 103 PHE A O 1
ATOM 812 N N . TYR A 1 104 ? -5.904 18.678 -0.442 1.00 64.19 104 TYR A N 1
ATOM 813 C CA . TYR A 1 104 ? -4.939 19.543 0.231 1.00 64.19 104 TYR A CA 1
ATOM 814 C C . TYR A 1 104 ? -5.566 20.909 0.526 1.00 64.19 104 TYR A C 1
ATOM 816 O O . TYR A 1 104 ? -5.578 21.349 1.671 1.00 64.19 104 TYR A O 1
ATOM 824 N N . ARG A 1 105 ? -6.203 21.521 -0.479 1.00 63.88 105 ARG A N 1
ATOM 825 C CA . ARG A 1 105 ? -6.925 22.793 -0.382 1.00 63.88 105 ARG A CA 1
ATOM 826 C C . ARG A 1 105 ? -8.028 22.755 0.673 1.00 63.88 105 ARG A C 1
ATOM 828 O O . ARG A 1 105 ? -8.083 23.646 1.505 1.00 63.88 105 ARG A O 1
ATOM 835 N N . ASN A 1 106 ? -8.885 21.735 0.658 1.00 61.78 106 ASN A N 1
ATOM 836 C CA . ASN A 1 106 ? -9.983 21.608 1.623 1.00 61.78 106 ASN A CA 1
ATOM 837 C C . ASN A 1 106 ? -9.491 21.232 3.034 1.00 61.78 106 ASN A C 1
ATOM 839 O O . ASN A 1 106 ? -10.238 21.378 3.996 1.00 61.78 106 ASN A O 1
ATOM 843 N N . SER A 1 107 ? -8.259 20.726 3.151 1.00 56.53 107 SER A N 1
ATOM 844 C CA . SER A 1 107 ? -7.599 20.418 4.426 1.00 56.53 107 SER A CA 1
ATOM 845 C C . SER A 1 107 ? -6.867 21.624 5.017 1.00 56.53 107 SER A C 1
ATOM 847 O O . SER A 1 107 ? -6.529 21.619 6.204 1.00 56.53 107 SER A O 1
ATOM 849 N N . LEU A 1 108 ? -6.622 22.668 4.215 1.00 55.56 108 LEU A N 1
ATOM 850 C CA . LEU A 1 108 ? -6.166 23.953 4.723 1.00 55.56 108 LEU A CA 1
ATOM 851 C C . LEU A 1 108 ? -7.333 24.625 5.457 1.00 55.56 108 LEU A C 1
ATOM 853 O O . LEU A 1 108 ? -8.455 24.645 4.952 1.00 55.56 108 LEU A O 1
ATOM 857 N N . PRO A 1 109 ? -7.103 25.167 6.661 1.00 47.88 109 PRO A N 1
ATOM 858 C CA . PRO A 1 109 ? -8.159 25.819 7.408 1.00 47.88 109 PRO A CA 1
ATOM 859 C C . PRO A 1 109 ? -8.610 27.078 6.664 1.00 47.88 109 PRO A C 1
ATOM 861 O O . PRO A 1 109 ? -7.878 28.067 6.632 1.00 47.88 109 PRO A O 1
ATOM 864 N N . ASP A 1 110 ? -9.845 27.082 6.161 1.00 50.44 110 ASP A N 1
ATOM 865 C CA . ASP A 1 110 ? -10.597 28.332 6.161 1.00 50.44 110 ASP A CA 1
ATOM 866 C C . ASP A 1 110 ? -10.693 28.768 7.624 1.00 50.44 110 ASP A C 1
ATOM 868 O O . ASP A 1 110 ? -10.975 27.967 8.523 1.00 50.44 110 ASP A O 1
ATOM 872 N N . SER A 1 111 ? -10.404 30.038 7.891 1.00 45.59 111 SER A N 1
ATOM 873 C CA . SER A 1 111 ? -10.318 30.595 9.245 1.00 45.59 111 SER A CA 1
ATOM 874 C C . SER A 1 111 ? -11.592 30.392 10.086 1.00 45.59 111 SER A C 1
ATOM 876 O O . SER A 1 111 ? -11.528 30.551 11.308 1.00 45.59 111 SER A O 1
ATOM 878 N N . GLU A 1 112 ? -12.703 29.969 9.472 1.00 45.69 112 GLU A N 1
ATOM 879 C CA . GLU A 1 112 ? -14.014 29.776 10.093 1.00 45.69 112 GLU A CA 1
ATOM 880 C C . GLU A 1 112 ? -14.456 28.305 10.284 1.00 45.69 112 GLU A C 1
ATOM 882 O O . GLU A 1 112 ? -15.292 28.045 11.147 1.00 45.69 112 GLU A O 1
ATOM 887 N N . SER A 1 113 ? -13.876 27.305 9.604 1.00 46.41 113 SER A N 1
ATOM 888 C CA . SER A 1 113 ? -14.333 25.895 9.673 1.00 46.41 113 SER A CA 1
ATOM 889 C C . SER A 1 113 ? -13.495 25.003 10.609 1.00 46.41 113 SER A C 1
ATOM 891 O O . SER A 1 113 ? -13.296 23.811 10.371 1.00 46.41 113 SER A O 1
ATOM 893 N N . ARG A 1 114 ? -13.041 25.563 11.740 1.00 48.72 114 ARG A N 1
ATOM 894 C CA . ARG A 1 114 ? -12.140 24.930 12.737 1.00 48.72 114 ARG A CA 1
ATOM 895 C C . ARG A 1 114 ? -12.611 23.591 13.344 1.00 48.72 114 ARG A C 1
ATOM 897 O O . ARG A 1 114 ? -11.856 22.992 14.096 1.00 48.72 114 ARG A O 1
ATOM 904 N N . GLY A 1 115 ? -13.821 23.112 13.052 1.00 48.19 115 GLY A N 1
ATOM 905 C CA . GLY A 1 115 ? -14.424 21.958 13.729 1.00 48.19 115 GLY A CA 1
ATOM 906 C C . GLY A 1 115 ? -14.272 20.585 13.058 1.00 48.19 115 GLY A C 1
ATOM 907 O O . GLY A 1 115 ? -14.659 19.595 13.673 1.00 48.19 115 GLY A O 1
ATOM 908 N N . GLN A 1 116 ? -13.780 20.477 11.814 1.00 44.88 116 GLN A N 1
ATOM 909 C CA . GLN A 1 116 ? -13.801 19.189 11.084 1.00 44.88 116 GLN A CA 1
ATOM 910 C C . GLN A 1 116 ? -12.440 18.493 10.911 1.00 44.88 116 GLN A C 1
ATOM 912 O O . GLN A 1 116 ? -12.413 17.263 10.879 1.00 44.88 116 GLN A O 1
ATOM 917 N N . LEU A 1 117 ? -11.323 19.227 10.898 1.00 48.94 117 LEU A N 1
ATOM 918 C CA . LEU A 1 117 ? -9.971 18.685 10.654 1.00 48.94 117 LEU A CA 1
ATOM 919 C C . LEU A 1 117 ? -9.144 18.392 11.919 1.00 48.94 117 LEU A C 1
ATOM 921 O O . LEU A 1 117 ? -7.962 18.083 11.811 1.00 48.94 117 LEU A O 1
ATOM 925 N N . ASP A 1 118 ? -9.745 18.461 13.109 1.00 51.75 118 ASP A N 1
ATOM 926 C CA . ASP A 1 118 ? -9.017 18.440 14.392 1.00 51.75 118 ASP A CA 1
ATOM 927 C C . ASP A 1 118 ? -8.282 17.116 14.700 1.00 51.75 118 ASP A C 1
ATOM 929 O O . ASP A 1 118 ? -7.434 17.066 15.585 1.00 51.75 118 ASP A O 1
ATOM 933 N N . VAL A 1 119 ? -8.554 16.041 13.949 1.00 52.94 119 VAL A N 1
ATOM 934 C CA . VAL A 1 119 ? -7.887 14.740 14.161 1.00 52.94 119 VAL A CA 1
ATOM 935 C C . VAL A 1 119 ? -6.523 14.659 13.482 1.00 52.94 119 VAL A C 1
ATOM 937 O O . VAL A 1 119 ? -5.630 13.963 13.959 1.00 52.94 119 VAL A O 1
ATOM 940 N N . PHE A 1 120 ? -6.314 15.417 12.406 1.00 58.72 120 PHE A N 1
ATOM 941 C CA . PHE A 1 120 ? -4.993 15.535 11.806 1.00 58.72 120 PHE A CA 1
ATOM 942 C C . PHE A 1 120 ? -4.229 16.598 12.589 1.00 58.72 120 PHE A C 1
ATOM 944 O O . PHE A 1 120 ? -4.396 17.806 12.391 1.00 58.72 120 PHE A O 1
ATOM 951 N N . THR A 1 121 ? -3.444 16.121 13.556 1.00 55.16 121 THR A N 1
ATOM 952 C CA . THR A 1 121 ? -2.705 16.955 14.504 1.00 55.16 121 THR A CA 1
ATOM 953 C C . THR A 1 121 ? -1.835 17.992 13.784 1.00 55.16 121 THR A C 1
ATOM 955 O O . THR A 1 121 ? -1.559 17.925 12.584 1.00 55.16 121 THR A O 1
ATOM 958 N N . ARG A 1 122 ? -1.318 18.968 14.539 1.00 57.12 122 ARG A N 1
ATOM 959 C CA . ARG A 1 122 ? -0.325 19.942 14.045 1.00 57.12 122 ARG A CA 1
ATOM 960 C C . ARG A 1 122 ? 0.859 19.293 13.308 1.00 57.12 122 ARG A C 1
ATOM 962 O O . ARG A 1 122 ? 1.493 19.962 12.498 1.00 57.12 122 ARG A O 1
ATOM 969 N N . GLU A 1 123 ? 1.157 18.031 13.603 1.00 55.28 123 GLU A N 1
ATOM 970 C CA . GLU A 1 123 ? 2.262 17.260 13.039 1.00 55.28 123 GLU A CA 1
ATOM 971 C C . GLU A 1 123 ? 1.989 16.799 11.600 1.00 55.28 123 GLU A C 1
ATOM 973 O O . GLU A 1 123 ? 2.841 16.993 10.732 1.00 55.28 123 GLU A O 1
ATOM 978 N N . TRP A 1 124 ? 0.756 16.372 11.302 1.00 65.06 124 TRP A N 1
ATOM 979 C CA . TRP A 1 124 ? 0.302 16.036 9.942 1.00 65.06 124 TRP A CA 1
ATOM 980 C C . TRP A 1 124 ? 0.321 17.240 8.985 1.00 65.06 124 TRP A C 1
ATOM 982 O O . TRP A 1 124 ? 0.321 17.093 7.765 1.00 65.06 124 TRP A O 1
ATOM 992 N N . ARG A 1 125 ? 0.363 18.465 9.527 1.00 62.66 125 ARG A N 1
ATOM 993 C CA . ARG A 1 125 ? 0.525 19.690 8.725 1.00 62.66 125 ARG A CA 1
ATOM 994 C C . ARG A 1 125 ? 1.948 19.879 8.205 1.00 62.66 125 ARG A C 1
ATOM 996 O O . ARG A 1 125 ? 2.137 20.633 7.258 1.00 62.66 125 ARG A O 1
ATOM 1003 N N . ARG A 1 126 ? 2.945 19.266 8.852 1.00 66.12 126 ARG A N 1
ATOM 1004 C CA . ARG A 1 126 ? 4.362 19.368 8.463 1.00 66.12 126 ARG A CA 1
ATOM 1005 C C . ARG A 1 126 ? 4.801 18.208 7.581 1.00 66.12 126 ARG A C 1
ATOM 1007 O O . ARG A 1 126 ? 5.635 18.408 6.708 1.00 66.12 126 ARG A O 1
ATOM 1014 N N . LYS A 1 127 ? 4.248 17.018 7.811 1.00 73.69 127 LYS A N 1
ATOM 1015 C CA . LYS A 1 127 ? 4.444 15.837 6.970 1.00 73.69 127 LYS A CA 1
ATOM 1016 C C . LYS A 1 127 ? 3.082 15.218 6.668 1.00 73.69 127 LYS A C 1
ATOM 1018 O O . LYS A 1 127 ? 2.328 14.998 7.609 1.00 73.69 127 LYS A O 1
ATOM 1023 N N . PRO A 1 128 ? 2.760 14.890 5.405 1.00 81.81 128 PRO A N 1
ATOM 1024 C CA . PRO A 1 128 ? 1.443 14.362 5.035 1.00 81.81 128 PRO A CA 1
ATOM 1025 C C . PRO A 1 128 ? 1.205 12.907 5.490 1.00 81.81 128 PRO A C 1
ATOM 1027 O O . PRO A 1 128 ? 0.238 12.275 5.063 1.00 81.81 128 PRO A O 1
ATOM 1030 N N . HIS A 1 129 ? 2.098 12.370 6.320 1.00 88.44 129 HIS A N 1
ATOM 1031 C CA . HIS A 1 129 ? 2.066 11.027 6.869 1.00 88.44 129 HIS A CA 1
ATOM 1032 C C . HIS A 1 129 ? 2.700 11.013 8.270 1.00 88.44 129 HIS A C 1
ATOM 1034 O O . HIS A 1 129 ? 3.483 11.899 8.621 1.00 88.44 129 HIS A O 1
ATOM 1040 N N . VAL A 1 130 ? 2.393 9.974 9.043 1.00 91.06 130 VAL A N 1
ATOM 1041 C CA . VAL A 1 130 ? 2.992 9.662 10.348 1.00 91.06 130 VAL A CA 1
ATOM 1042 C C . VAL A 1 130 ? 3.509 8.229 10.331 1.00 91.06 130 VAL A C 1
ATOM 1044 O O . VAL A 1 130 ? 2.965 7.387 9.622 1.00 91.06 130 VAL A O 1
ATOM 1047 N N . SER A 1 131 ? 4.563 7.967 11.100 1.00 94.56 131 SER A N 1
ATOM 1048 C CA . SER A 1 131 ? 5.191 6.654 11.227 1.00 94.56 131 SER A CA 1
ATOM 1049 C C . SER A 1 131 ? 5.174 6.209 12.691 1.00 94.56 131 SER A C 1
ATOM 1051 O O . SER A 1 131 ? 5.537 6.998 13.564 1.00 94.56 131 SER A O 1
ATOM 1053 N N . VAL A 1 132 ? 4.727 4.980 12.964 1.00 96.25 132 VAL A N 1
ATOM 1054 C CA . VAL A 1 132 ? 4.629 4.403 14.319 1.00 96.25 132 VAL A CA 1
ATOM 1055 C C . VAL A 1 132 ? 5.177 2.977 14.320 1.00 96.25 132 VAL A C 1
ATOM 1057 O O . VAL A 1 132 ? 4.799 2.173 13.472 1.00 96.25 132 VAL A O 1
ATOM 1060 N N . GLY A 1 133 ? 6.050 2.640 15.271 1.00 98.00 133 GLY A N 1
ATOM 1061 C CA . GLY A 1 133 ? 6.625 1.296 15.385 1.00 98.00 133 GLY A CA 1
ATOM 1062 C C . GLY A 1 133 ? 5.595 0.238 15.794 1.00 98.00 133 GLY A C 1
ATOM 1063 O O . GLY A 1 133 ? 4.859 0.423 16.760 1.00 98.00 133 GLY A O 1
ATOM 1064 N N . VAL A 1 134 ? 5.550 -0.880 15.066 1.00 98.56 134 VAL A N 1
ATOM 1065 C CA . VAL A 1 134 ? 4.617 -2.006 15.292 1.00 98.56 134 VAL A CA 1
ATOM 1066 C C . VAL A 1 134 ? 5.353 -3.317 15.548 1.00 98.56 134 VAL A C 1
ATOM 1068 O O . VAL A 1 134 ? 4.918 -4.123 16.377 1.00 98.56 134 VAL A O 1
ATOM 1071 N N . LEU A 1 135 ? 6.444 -3.540 14.817 1.00 98.50 135 LEU A N 1
ATOM 1072 C CA . LEU A 1 135 ? 7.259 -4.749 14.875 1.00 98.50 135 LEU A CA 1
ATOM 1073 C C . LEU A 1 135 ? 8.725 -4.360 15.041 1.00 98.50 135 LEU A C 1
ATOM 1075 O O . LEU A 1 135 ? 9.156 -3.340 14.501 1.00 98.50 135 LEU A O 1
ATOM 1079 N N . THR A 1 136 ? 9.504 -5.194 15.723 1.00 98.31 136 THR A N 1
ATOM 1080 C CA . THR A 1 136 ? 10.964 -5.129 15.578 1.00 98.31 136 THR A CA 1
ATOM 1081 C C . THR A 1 136 ? 11.387 -5.692 14.211 1.00 98.31 136 THR A C 1
ATOM 1083 O O . THR A 1 136 ? 10.611 -6.421 13.581 1.00 98.31 136 THR A O 1
ATOM 1086 N N . PRO A 1 137 ? 12.612 -5.407 13.731 1.00 97.81 137 PRO A N 1
ATOM 1087 C CA . PRO A 1 137 ? 13.126 -6.012 12.501 1.00 97.81 137 PRO A CA 1
ATOM 1088 C C . PRO A 1 137 ? 13.098 -7.549 12.509 1.00 97.81 137 PRO A C 1
ATOM 1090 O O . PRO A 1 137 ? 12.792 -8.163 11.489 1.00 97.81 137 PRO A O 1
ATOM 1093 N N . GLU A 1 138 ? 13.369 -8.178 13.655 1.00 98.44 138 GLU A N 1
ATOM 1094 C CA . GLU A 1 138 ? 13.329 -9.635 13.821 1.00 98.44 138 GLU A CA 1
ATOM 1095 C C . GLU A 1 138 ? 11.899 -10.171 13.702 1.00 98.44 138 GLU A C 1
ATOM 1097 O O . GLU A 1 138 ? 11.651 -11.090 12.924 1.00 98.44 138 GLU A O 1
ATOM 1102 N N . GLU A 1 139 ? 10.939 -9.551 14.399 1.00 98.50 139 GLU A N 1
ATOM 1103 C CA . GLU A 1 139 ? 9.521 -9.924 14.308 1.00 98.50 139 GLU A CA 1
ATOM 1104 C C . GLU A 1 139 ? 8.978 -9.747 12.884 1.00 98.50 139 GLU A C 1
ATOM 1106 O O . GLU A 1 139 ? 8.198 -10.569 12.401 1.00 98.50 139 GLU A O 1
ATOM 1111 N N . ALA A 1 140 ? 9.396 -8.682 12.193 1.00 98.50 140 ALA A N 1
ATOM 1112 C CA . ALA A 1 140 ? 9.028 -8.434 10.806 1.00 98.50 140 ALA A CA 1
ATOM 1113 C C . ALA A 1 140 ? 9.613 -9.498 9.863 1.00 98.50 140 ALA A C 1
ATOM 1115 O O . ALA A 1 140 ? 8.921 -9.968 8.958 1.00 98.50 140 ALA A O 1
ATOM 1116 N N . ASN A 1 141 ? 10.849 -9.940 10.101 1.00 98.12 141 ASN A N 1
ATOM 1117 C CA . ASN A 1 141 ? 11.455 -11.020 9.334 1.00 98.12 141 ASN A CA 1
ATOM 1118 C C . ASN A 1 141 ? 10.744 -12.367 9.551 1.00 98.12 141 ASN A C 1
ATOM 1120 O O . ASN A 1 141 ? 10.443 -13.056 8.577 1.00 98.12 141 ASN A O 1
ATOM 1124 N N . ASP A 1 142 ? 10.423 -12.723 10.794 1.00 98.38 142 ASP A N 1
ATOM 1125 C CA . ASP A 1 142 ? 9.682 -13.954 11.104 1.00 98.38 142 ASP A CA 1
ATOM 1126 C C . ASP A 1 142 ? 8.274 -13.930 10.488 1.00 98.38 142 ASP A C 1
ATOM 1128 O O . ASP A 1 142 ? 7.792 -14.927 9.938 1.00 98.38 142 ASP A O 1
ATOM 1132 N N . LEU A 1 143 ? 7.619 -12.764 10.515 1.00 98.56 143 LEU A N 1
ATOM 1133 C CA . LEU A 1 143 ? 6.341 -12.551 9.845 1.00 98.56 143 LEU A CA 1
ATOM 1134 C C . LEU A 1 143 ? 6.464 -12.704 8.323 1.00 98.56 143 LEU A C 1
ATOM 1136 O O . LEU A 1 143 ? 5.593 -13.323 7.711 1.00 98.56 143 LEU A O 1
ATOM 1140 N N . ALA A 1 144 ? 7.524 -12.176 7.706 1.00 98.38 144 ALA A N 1
ATOM 1141 C CA . ALA A 1 144 ? 7.775 -12.340 6.277 1.00 98.38 144 ALA A CA 1
ATOM 1142 C C . ALA A 1 144 ? 7.897 -13.820 5.888 1.00 98.38 144 ALA A C 1
ATOM 1144 O O . ALA A 1 144 ? 7.245 -14.246 4.936 1.00 98.38 144 ALA A O 1
ATOM 1145 N N . GLU A 1 145 ? 8.657 -14.617 6.645 1.00 98.06 145 GLU A N 1
ATOM 1146 C CA . GLU A 1 145 ? 8.769 -16.065 6.415 1.00 98.06 145 GLU A CA 1
ATOM 1147 C C . GLU A 1 145 ? 7.421 -16.779 6.586 1.00 98.06 145 GLU A C 1
ATOM 1149 O O . GLU A 1 145 ? 7.041 -17.607 5.757 1.00 98.06 145 GLU A O 1
ATOM 1154 N N . SER A 1 146 ? 6.645 -16.405 7.608 1.00 98.25 146 SER A N 1
ATOM 1155 C CA . SER A 1 146 ? 5.287 -16.921 7.815 1.00 98.25 146 SER A CA 1
ATOM 1156 C C . SER A 1 146 ? 4.367 -16.607 6.629 1.00 98.25 146 SER A C 1
ATOM 1158 O O . SER A 1 146 ? 3.677 -17.497 6.140 1.00 98.25 146 SER A O 1
ATOM 1160 N N . ILE A 1 147 ? 4.392 -15.380 6.098 1.00 98.12 147 ILE A N 1
ATOM 1161 C CA . ILE A 1 147 ? 3.628 -14.998 4.898 1.00 98.12 147 ILE A CA 1
ATOM 1162 C C . ILE A 1 147 ? 4.098 -15.802 3.683 1.00 98.12 147 ILE A C 1
ATOM 1164 O O . ILE A 1 147 ? 3.281 -16.371 2.963 1.00 98.12 147 ILE A O 1
ATOM 1168 N N . LEU A 1 148 ? 5.410 -15.888 3.460 1.00 96.88 148 LEU A N 1
ATOM 1169 C CA . LEU A 1 148 ? 6.004 -16.619 2.340 1.00 96.88 148 LEU A CA 1
ATOM 1170 C C . LEU A 1 148 ? 5.814 -18.133 2.418 1.00 96.88 148 LEU A C 1
ATOM 1172 O O . LEU A 1 148 ? 6.080 -18.794 1.415 1.00 96.88 148 LEU A O 1
ATOM 1176 N N . SER A 1 149 ? 5.376 -18.679 3.552 1.00 97.06 149 SER A N 1
ATOM 1177 C CA . SER A 1 149 ? 4.997 -20.088 3.680 1.00 97.06 149 SER A CA 1
ATOM 1178 C C . SER A 1 149 ? 3.606 -20.398 3.114 1.00 97.06 149 SER A C 1
ATOM 1180 O O . SER A 1 149 ? 3.326 -21.556 2.832 1.00 97.06 149 SER A O 1
ATOM 1182 N N . GLU A 1 150 ? 2.781 -19.374 2.864 1.00 97.38 150 GLU A N 1
ATOM 1183 C CA . GLU A 1 150 ? 1.384 -19.484 2.410 1.00 97.38 150 GLU A CA 1
ATOM 1184 C C . GLU A 1 150 ? 1.240 -19.162 0.903 1.00 97.38 150 GLU A C 1
ATOM 1186 O O . GLU A 1 150 ? 0.257 -18.558 0.458 1.00 97.38 150 GLU A O 1
ATOM 1191 N N . ARG A 1 151 ? 2.246 -19.499 0.078 1.00 95.00 151 ARG A N 1
ATOM 1192 C CA . ARG A 1 151 ? 2.306 -19.081 -1.347 1.00 95.00 151 ARG A CA 1
ATOM 1193 C C . ARG A 1 151 ? 1.136 -19.602 -2.171 1.00 95.00 151 ARG A C 1
ATOM 1195 O O . ARG A 1 151 ? 0.732 -18.971 -3.143 1.00 95.00 151 ARG A O 1
ATOM 1202 N N . GLU A 1 152 ? 0.576 -20.742 -1.792 1.00 92.44 152 GLU A N 1
ATOM 1203 C CA . GLU A 1 152 ? -0.619 -21.336 -2.389 1.00 92.44 152 GLU A CA 1
ATOM 1204 C C . GLU A 1 152 ? -1.904 -20.540 -2.120 1.00 92.44 152 GLU A C 1
ATOM 1206 O O . GLU A 1 152 ? -2.960 -20.881 -2.651 1.00 92.44 152 GLU A O 1
ATOM 1211 N N . ARG A 1 153 ? -1.831 -19.465 -1.329 1.00 94.31 153 ARG A N 1
ATOM 1212 C CA . ARG A 1 153 ? -2.931 -18.521 -1.092 1.00 94.31 153 ARG A CA 1
ATOM 1213 C C . ARG A 1 153 ? -2.715 -17.164 -1.754 1.00 94.31 153 ARG A C 1
ATOM 1215 O O . ARG A 1 153 ? -3.565 -16.284 -1.619 1.00 94.31 153 ARG A O 1
ATOM 1222 N N . PHE A 1 154 ? -1.606 -16.972 -2.463 1.00 94.94 154 PHE A N 1
ATOM 1223 C CA . PHE A 1 154 ? -1.291 -15.699 -3.102 1.00 94.94 154 PHE A CA 1
ATOM 1224 C C . PHE A 1 154 ? -2.082 -15.527 -4.393 1.00 94.94 154 PHE A C 1
ATOM 1226 O O . PHE A 1 154 ? -2.076 -16.411 -5.244 1.00 94.94 154 PHE A O 1
ATOM 1233 N N . TYR A 1 155 ? -2.706 -14.366 -4.571 1.00 93.50 155 TYR A N 1
ATOM 1234 C CA . TYR A 1 155 ? -3.360 -13.983 -5.814 1.00 93.50 155 TYR A CA 1
ATOM 1235 C C . TYR A 1 155 ? -2.419 -13.164 -6.675 1.00 93.50 155 TYR A C 1
ATOM 1237 O O . TYR A 1 155 ? -1.954 -12.110 -6.256 1.00 93.50 155 TYR A O 1
ATOM 1245 N N . HIS A 1 156 ? -2.160 -13.602 -7.899 1.00 91.69 156 HIS A N 1
ATOM 1246 C CA . HIS A 1 156 ? -1.429 -12.795 -8.868 1.00 91.69 156 HIS A CA 1
ATOM 1247 C C . HIS A 1 156 ? -2.313 -11.668 -9.411 1.00 91.69 156 HIS A C 1
ATOM 1249 O O . HIS A 1 156 ? -3.424 -11.922 -9.879 1.00 91.69 156 HIS A O 1
ATOM 1255 N N . VAL A 1 157 ? -1.814 -10.429 -9.384 1.00 86.81 157 VAL A N 1
ATOM 1256 C CA . VAL A 1 157 ? -2.522 -9.227 -9.858 1.00 86.81 157 VAL A CA 1
ATOM 1257 C C . VAL A 1 157 ? -2.391 -9.089 -11.381 1.00 86.81 157 VAL A C 1
ATOM 1259 O O . VAL A 1 157 ? -1.923 -8.082 -11.910 1.00 86.81 157 VAL A O 1
ATOM 1262 N N . ASP A 1 158 ? -2.760 -10.131 -12.115 1.00 78.94 158 ASP A N 1
ATOM 1263 C CA . ASP A 1 158 ? -2.443 -10.301 -13.537 1.00 78.94 158 ASP A CA 1
ATOM 1264 C C . ASP A 1 158 ? -3.023 -9.217 -14.459 1.00 78.94 158 ASP A C 1
ATOM 1266 O O . ASP A 1 158 ? -2.340 -8.749 -15.370 1.00 78.94 158 ASP A O 1
ATOM 1270 N N . HIS A 1 159 ? -4.250 -8.763 -14.211 1.00 71.88 159 HIS A N 1
ATOM 1271 C CA . HIS A 1 159 ? -4.902 -7.734 -15.025 1.00 71.88 159 HIS A CA 1
ATOM 1272 C C . HIS A 1 159 ? -4.203 -6.362 -14.947 1.00 71.88 159 HIS A C 1
ATOM 1274 O O . HIS A 1 159 ? -4.356 -5.554 -15.867 1.00 71.88 159 HIS A O 1
ATOM 1280 N N . LEU A 1 160 ? -3.416 -6.093 -13.893 1.00 73.12 160 LEU A N 1
ATOM 1281 C CA . LEU A 1 160 ? -2.628 -4.859 -13.755 1.00 73.12 160 LEU A CA 1
ATOM 1282 C C . LEU A 1 160 ? -1.136 -5.082 -13.971 1.00 73.12 160 LEU A C 1
ATOM 1284 O O . LEU A 1 160 ? -0.498 -4.258 -14.619 1.00 73.12 160 LEU A O 1
ATOM 1288 N N . ALA A 1 161 ? -0.570 -6.154 -13.427 1.00 76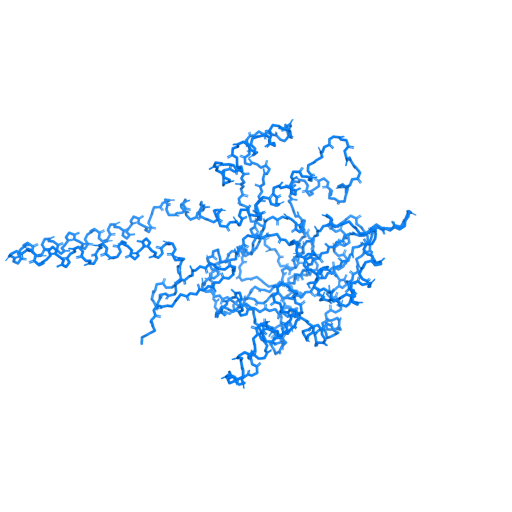.06 161 ALA A N 1
ATOM 1289 C CA . ALA A 1 161 ? 0.865 -6.419 -13.453 1.00 76.06 161 ALA A CA 1
ATOM 1290 C C . ALA A 1 161 ? 1.315 -7.184 -14.711 1.00 76.06 161 ALA A C 1
ATOM 1292 O O . ALA A 1 161 ? 2.512 -7.299 -14.972 1.00 76.06 161 ALA A O 1
ATOM 1293 N N . PHE A 1 162 ? 0.374 -7.700 -15.506 1.00 78.50 162 PHE A N 1
ATOM 1294 C CA . PHE A 1 162 ? 0.626 -8.552 -16.664 1.00 78.50 162 PHE A CA 1
ATOM 1295 C C . PHE A 1 162 ? 1.598 -9.705 -16.330 1.00 78.50 162 PHE A C 1
ATOM 1297 O O . PHE A 1 162 ? 1.168 -10.553 -15.556 1.00 78.50 162 PHE A O 1
ATOM 1304 N N . PRO A 1 163 ? 2.858 -9.830 -16.814 1.00 79.25 163 PRO A N 1
ATOM 1305 C CA . PRO A 1 163 ? 3.698 -10.968 -16.454 1.00 79.25 163 PRO A CA 1
ATOM 1306 C C . PRO A 1 163 ? 4.531 -10.689 -15.192 1.00 79.25 163 PRO A C 1
ATOM 1308 O O . PRO A 1 163 ? 5.311 -11.546 -14.783 1.00 79.25 163 PRO A O 1
ATOM 1311 N N . LEU A 1 164 ? 4.440 -9.485 -14.614 1.00 85.62 164 LEU A N 1
ATOM 1312 C CA . LEU A 1 164 ? 5.310 -9.069 -13.531 1.00 85.62 164 LEU A CA 1
ATOM 1313 C C . LEU A 1 164 ? 4.854 -9.712 -12.218 1.00 85.62 164 LEU A C 1
ATOM 1315 O O . LEU A 1 164 ? 3.648 -9.858 -11.989 1.00 85.62 164 LEU A O 1
ATOM 1319 N N . PRO A 1 165 ? 5.800 -10.095 -11.346 1.00 90.31 165 PRO A N 1
ATOM 1320 C CA . PRO A 1 165 ? 5.494 -10.798 -10.111 1.00 90.31 165 PRO A CA 1
ATOM 1321 C C . PRO A 1 165 ? 4.950 -9.813 -9.070 1.00 90.31 165 PRO A C 1
ATOM 1323 O O . PRO A 1 165 ? 5.693 -9.272 -8.261 1.00 90.31 165 PRO A O 1
ATOM 1326 N N . PHE A 1 166 ? 3.645 -9.555 -9.104 1.00 93.31 166 PHE A N 1
ATOM 1327 C CA . PHE A 1 166 ? 2.942 -8.803 -8.069 1.00 93.31 166 PHE A CA 1
ATOM 1328 C C . PHE A 1 166 ? 1.770 -9.643 -7.581 1.00 93.31 166 PHE A C 1
ATOM 1330 O O . PHE A 1 166 ? 0.857 -9.962 -8.345 1.00 93.31 166 PHE A O 1
ATOM 1337 N N . PHE A 1 167 ? 1.826 -10.014 -6.308 1.00 95.75 167 PHE A N 1
ATOM 1338 C CA . PHE A 1 167 ? 0.825 -10.825 -5.653 1.00 95.75 167 PHE A CA 1
ATOM 1339 C C . PHE A 1 167 ? 0.196 -10.108 -4.461 1.00 95.75 167 PHE A C 1
ATOM 1341 O O . PHE A 1 167 ? 0.808 -9.231 -3.843 1.00 95.75 167 PHE A O 1
ATOM 1348 N N . THR A 1 168 ? -1.009 -10.540 -4.105 1.00 96.38 168 THR A N 1
ATOM 1349 C CA . THR A 1 168 ? -1.657 -10.204 -2.841 1.00 96.38 168 THR A CA 1
ATOM 1350 C C . THR A 1 168 ? -1.917 -11.450 -2.010 1.00 96.38 168 THR A C 1
ATOM 1352 O O . THR A 1 168 ? -2.252 -12.499 -2.554 1.00 96.38 168 THR A O 1
ATOM 1355 N N . HIS A 1 169 ? -1.824 -11.343 -0.689 1.00 96.81 169 HIS A N 1
ATOM 1356 C CA . HIS A 1 169 ? -2.397 -12.332 0.220 1.00 96.81 169 HIS A CA 1
ATOM 1357 C C . HIS A 1 169 ? -3.541 -11.684 0.996 1.00 96.81 169 HIS A C 1
ATOM 1359 O O . HIS A 1 169 ? -3.326 -10.768 1.791 1.00 96.81 169 HI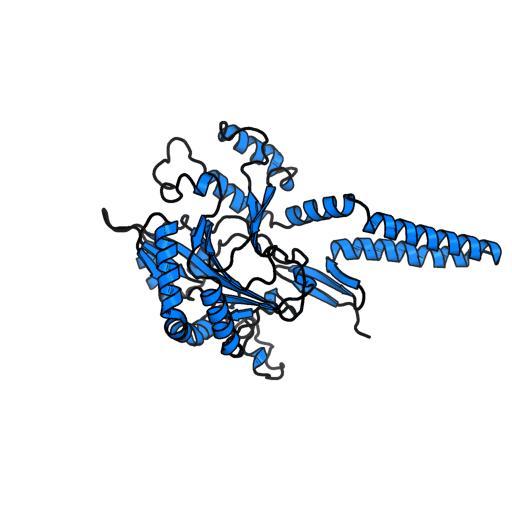S A O 1
ATOM 1365 N N . GLY A 1 170 ? -4.753 -12.147 0.689 1.00 95.25 170 GLY A N 1
ATOM 1366 C CA . GLY A 1 170 ? -6.015 -11.589 1.158 1.00 95.25 170 GLY A CA 1
ATOM 1367 C C . GLY A 1 170 ? -6.833 -10.915 0.045 1.00 95.25 170 GLY A C 1
ATOM 1368 O O . GLY A 1 170 ? -6.312 -10.634 -1.043 1.00 95.25 170 GLY A O 1
ATOM 1369 N N . PRO A 1 171 ? -8.126 -10.673 0.304 1.00 91.50 171 PRO A N 1
ATOM 1370 C CA . PRO A 1 171 ? -9.048 -10.059 -0.646 1.00 91.50 171 PRO A CA 1
ATOM 1371 C C . PRO A 1 171 ? -8.870 -8.535 -0.695 1.00 91.50 171 PRO A C 1
ATOM 1373 O O . PRO A 1 171 ? -9.239 -7.836 0.243 1.00 91.50 171 PRO A O 1
ATOM 1376 N N . TYR A 1 172 ? -8.376 -8.014 -1.819 1.00 90.56 172 TYR A N 1
ATOM 1377 C CA . TYR A 1 172 ? -8.334 -6.571 -2.083 1.00 90.56 172 TYR A CA 1
ATOM 1378 C C . TYR A 1 172 ? -9.319 -6.193 -3.194 1.00 90.56 172 TYR A C 1
ATOM 1380 O O . TYR A 1 172 ? -9.169 -6.653 -4.332 1.00 90.56 172 TYR A O 1
ATOM 1388 N N . TRP A 1 173 ? -10.320 -5.361 -2.890 1.00 83.38 173 TRP A N 1
ATOM 1389 C CA . TRP A 1 173 ? -11.388 -5.014 -3.843 1.00 83.38 173 TRP A CA 1
ATOM 1390 C C . TRP A 1 173 ? -10.858 -4.244 -5.063 1.00 83.38 173 TRP A C 1
ATOM 1392 O O . TRP A 1 173 ? -11.450 -4.328 -6.134 1.00 83.38 173 TRP A O 1
ATOM 1402 N N . GLY A 1 174 ? -9.733 -3.530 -4.930 1.00 81.88 174 GLY A N 1
ATOM 1403 C CA . GLY A 1 174 ? -9.132 -2.778 -6.034 1.00 81.88 174 GLY A CA 1
ATOM 1404 C C . GLY A 1 174 ? -8.513 -3.662 -7.114 1.00 81.88 174 GLY A C 1
ATOM 1405 O O . GLY A 1 174 ? -8.324 -3.203 -8.240 1.00 81.88 174 GLY A O 1
ATOM 1406 N N . TYR A 1 175 ? -8.210 -4.922 -6.787 1.00 83.31 175 TYR A N 1
ATOM 1407 C CA . TYR A 1 175 ? -7.627 -5.891 -7.716 1.00 83.31 175 TYR A CA 1
ATOM 1408 C C . TYR A 1 175 ? -8.576 -7.038 -8.062 1.00 83.31 175 TYR A C 1
ATOM 1410 O O . TYR A 1 175 ? -8.453 -7.620 -9.132 1.00 83.31 175 TYR A O 1
ATOM 1418 N N . HIS A 1 176 ? -9.513 -7.397 -7.191 1.00 82.50 176 HIS A N 1
ATOM 1419 C CA . HIS A 1 176 ? -10.444 -8.484 -7.477 1.00 82.50 176 HIS A CA 1
ATOM 1420 C C . HIS A 1 176 ? -11.698 -7.959 -8.172 1.00 82.50 176 HIS A C 1
ATOM 1422 O O . HIS A 1 176 ? -12.245 -6.918 -7.818 1.00 82.50 176 HIS A O 1
ATOM 1428 N N . THR A 1 177 ? -12.197 -8.713 -9.147 1.00 78.00 177 THR A N 1
ATOM 1429 C CA . THR A 1 177 ? -13.468 -8.381 -9.801 1.00 78.00 177 THR A CA 1
ATOM 1430 C C . THR A 1 177 ? -14.650 -8.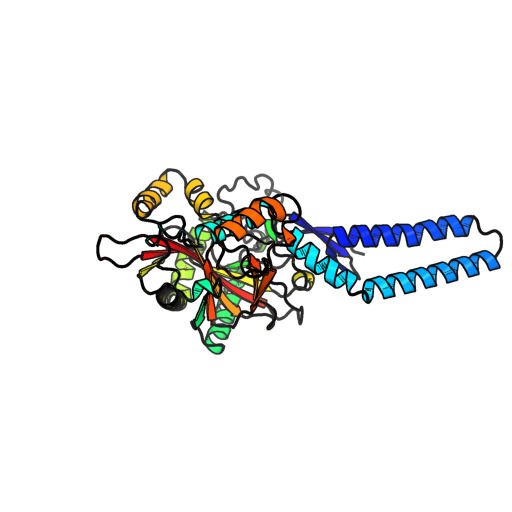725 -8.886 1.00 78.00 177 THR A C 1
ATOM 1432 O O . THR A 1 177 ? -14.636 -9.751 -8.205 1.00 78.00 177 THR A O 1
ATOM 1435 N N . PHE A 1 178 ? -15.678 -7.872 -8.845 1.00 67.62 178 PHE A N 1
ATOM 1436 C CA . PHE A 1 178 ? -16.933 -8.178 -8.136 1.00 67.62 178 PHE A CA 1
ATOM 1437 C C . PHE A 1 178 ? -17.836 -9.088 -8.968 1.00 67.62 178 PHE A C 1
ATOM 1439 O O . PHE A 1 178 ? -18.393 -10.055 -8.453 1.00 67.62 178 PHE A O 1
ATOM 1446 N N . ASP A 1 179 ? -17.901 -8.824 -10.272 1.00 64.00 179 ASP A N 1
ATOM 1447 C CA . ASP A 1 179 ? -18.681 -9.619 -11.203 1.00 64.00 179 ASP A CA 1
ATOM 1448 C C . ASP A 1 179 ? -17.760 -10.626 -11.894 1.00 64.00 179 ASP A C 1
ATOM 1450 O O . ASP A 1 179 ? -16.861 -10.248 -12.649 1.00 64.00 179 ASP A O 1
ATOM 1454 N N . GLY A 1 180 ? -18.034 -11.925 -11.744 1.00 55.41 180 GLY A N 1
ATOM 1455 C CA . GLY A 1 180 ? -17.367 -12.995 -12.509 1.00 55.41 180 GLY A CA 1
ATOM 1456 C C . GLY A 1 180 ? -17.590 -12.921 -14.035 1.00 55.41 180 GLY A C 1
ATOM 1457 O O . GLY A 1 180 ? -17.305 -13.865 -14.770 1.00 55.41 180 GLY A O 1
ATOM 1458 N N . THR A 1 181 ? -18.143 -11.816 -14.539 1.00 50.44 181 THR A N 1
ATOM 1459 C CA . THR A 1 181 ? -18.422 -11.543 -15.950 1.00 50.44 181 THR A CA 1
ATOM 1460 C C . THR A 1 181 ? -17.181 -11.125 -16.732 1.00 50.44 181 THR A C 1
ATOM 1462 O O . THR A 1 181 ? -17.202 -11.229 -17.960 1.00 50.44 181 THR A O 1
ATOM 1465 N N . ALA A 1 182 ? -16.093 -10.735 -16.058 1.00 49.53 182 ALA A N 1
ATOM 1466 C CA . ALA A 1 182 ? -14.869 -10.269 -16.706 1.00 49.53 182 ALA A CA 1
ATOM 1467 C C . ALA A 1 182 ? -14.163 -11.334 -17.563 1.00 49.53 182 ALA A C 1
ATOM 1469 O O . ALA A 1 182 ? -13.230 -10.993 -18.285 1.00 49.53 182 ALA A O 1
ATOM 1470 N N . ASN A 1 183 ? -14.593 -12.604 -17.545 1.00 46.56 183 ASN A N 1
ATOM 1471 C CA . ASN A 1 183 ? -13.952 -13.612 -18.381 1.00 46.56 183 ASN A CA 1
ATOM 1472 C C . ASN A 1 183 ? -14.835 -14.837 -18.696 1.00 46.56 183 ASN A C 1
ATOM 1474 O O . ASN A 1 183 ? -14.533 -15.978 -18.350 1.00 46.56 183 ASN A O 1
ATOM 1478 N N . LYS A 1 184 ? -15.942 -14.624 -19.423 1.00 46.66 184 LYS A N 1
ATOM 1479 C CA . LYS A 1 184 ? -16.771 -15.733 -19.945 1.00 46.66 184 LYS A CA 1
ATOM 1480 C C . LYS A 1 184 ? -16.085 -16.586 -21.027 1.00 46.66 184 LYS A C 1
ATOM 1482 O O . LYS A 1 184 ? -16.605 -17.649 -21.355 1.00 46.66 184 LYS A O 1
ATOM 1487 N N . ASP A 1 185 ? -14.927 -16.179 -21.554 1.00 48.97 185 ASP A N 1
ATOM 1488 C CA . ASP A 1 185 ? -14.237 -16.893 -22.646 1.00 48.97 185 ASP A CA 1
ATOM 1489 C C . ASP A 1 185 ? -12.967 -17.647 -22.202 1.00 48.97 185 ASP A C 1
ATOM 1491 O O . ASP A 1 185 ? -12.107 -17.997 -23.011 1.00 48.97 185 ASP A O 1
ATOM 1495 N N . VAL A 1 186 ? -12.832 -17.936 -20.900 1.00 49.34 186 VAL A N 1
ATOM 1496 C CA . VAL A 1 186 ? -11.656 -18.656 -20.368 1.00 49.34 186 VAL A CA 1
ATOM 1497 C C . VAL A 1 186 ? -11.846 -20.164 -20.248 1.00 49.34 186 VAL A C 1
ATOM 1499 O O . VAL A 1 186 ? -10.955 -20.893 -19.811 1.00 49.34 186 VAL A O 1
ATOM 1502 N N . SER A 1 187 ? -12.958 -20.673 -20.767 1.00 44.59 187 SER A N 1
ATOM 1503 C CA . SER A 1 187 ? -13.197 -22.109 -20.950 1.00 44.59 187 SER A CA 1
ATOM 1504 C C . SER A 1 187 ? -12.129 -22.813 -21.814 1.00 44.59 187 SER A C 1
ATOM 1506 O O . SER A 1 187 ? -12.115 -24.039 -21.892 1.00 44.59 187 SER A O 1
ATOM 1508 N N . LYS A 1 188 ? -11.200 -22.067 -22.435 1.00 47.53 188 LYS A N 1
ATOM 1509 C CA . LYS A 1 188 ? -10.090 -22.583 -23.257 1.00 47.53 188 LYS A CA 1
ATOM 1510 C C . LYS A 1 188 ? -8.714 -22.577 -22.571 1.00 47.53 188 LYS A C 1
ATOM 1512 O O . LYS A 1 188 ? -7.740 -23.052 -23.160 1.00 47.53 188 LYS A O 1
ATOM 1517 N N . ALA A 1 189 ? -8.581 -22.056 -21.351 1.00 47.47 189 ALA A N 1
ATOM 1518 C CA . ALA A 1 189 ? -7.298 -22.014 -20.651 1.00 47.47 189 ALA A CA 1
ATOM 1519 C C . ALA A 1 189 ? -7.020 -23.331 -19.909 1.00 47.47 189 ALA A C 1
ATOM 1521 O O . ALA A 1 189 ? -7.804 -23.763 -19.072 1.00 47.47 189 ALA A O 1
ATOM 1522 N N . ARG A 1 190 ? -5.862 -23.957 -20.177 1.00 47.91 190 ARG A N 1
ATOM 1523 C CA . ARG A 1 190 ? -5.392 -25.133 -19.423 1.00 47.91 190 ARG A CA 1
ATOM 1524 C C . ARG A 1 190 ? -5.394 -24.845 -17.907 1.00 47.91 190 ARG A C 1
ATOM 1526 O O . ARG A 1 190 ? -4.856 -23.801 -17.529 1.00 47.91 190 ARG A O 1
ATOM 1533 N N . PRO A 1 191 ? -5.936 -25.739 -17.064 1.00 45.31 191 PRO A N 1
ATOM 1534 C CA . PRO A 1 191 ? -5.993 -25.564 -15.621 1.00 45.31 191 PRO A CA 1
ATOM 1535 C C . PRO A 1 191 ? -4.658 -25.990 -15.005 1.00 45.31 191 PRO A C 1
ATOM 1537 O O . PRO A 1 191 ? -4.439 -27.164 -14.733 1.00 45.31 191 PRO A O 1
ATOM 1540 N N . SER A 1 192 ? -3.739 -25.049 -14.816 1.00 61.50 192 SER A N 1
ATOM 1541 C CA . SER A 1 192 ? -2.729 -25.176 -13.763 1.00 61.50 192 SER A CA 1
ATOM 1542 C C . SER A 1 192 ? -3.246 -24.422 -12.542 1.00 61.50 192 SER A C 1
ATOM 1544 O O . SER A 1 192 ? -3.860 -23.365 -12.698 1.00 61.50 192 SER A O 1
ATOM 1546 N N . ASP A 1 193 ? -3.025 -24.935 -11.333 1.00 55.03 193 ASP A N 1
ATOM 1547 C CA . ASP A 1 193 ? -3.612 -24.350 -10.118 1.00 55.03 193 ASP A CA 1
ATOM 1548 C C . ASP A 1 193 ? -3.179 -22.893 -9.876 1.00 55.03 193 ASP A C 1
ATOM 1550 O O . ASP A 1 193 ? -3.974 -22.093 -9.392 1.00 55.03 193 ASP A O 1
ATOM 1554 N N . ALA A 1 194 ? -2.003 -22.491 -10.373 1.00 54.47 194 ALA A N 1
ATOM 1555 C CA . ALA A 1 194 ? -1.554 -21.096 -10.365 1.00 54.47 194 ALA A CA 1
ATOM 1556 C C . ALA A 1 194 ? -2.468 -20.131 -11.154 1.00 54.47 194 ALA A C 1
ATOM 1558 O O . ALA A 1 194 ? -2.552 -18.959 -10.808 1.00 54.47 194 ALA A O 1
ATOM 1559 N N . ARG A 1 195 ? -3.190 -20.594 -12.190 1.00 62.44 195 ARG A N 1
ATO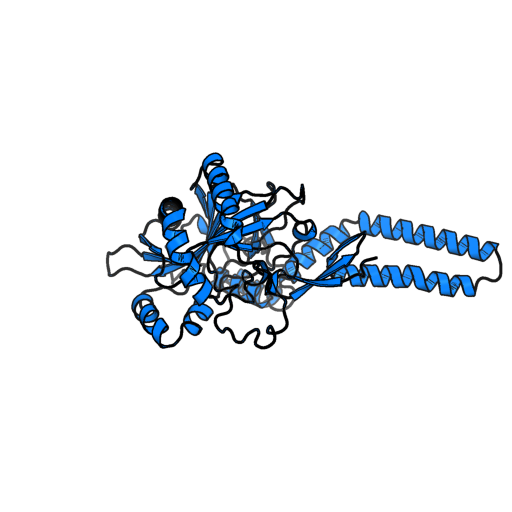M 1560 C CA . ARG A 1 195 ? -4.169 -19.745 -12.899 1.00 62.44 195 ARG A CA 1
ATOM 1561 C C . ARG A 1 195 ? -5.429 -19.508 -12.079 1.00 62.44 195 ARG A C 1
ATOM 1563 O O . ARG A 1 195 ? -6.049 -18.470 -12.241 1.00 62.44 195 ARG A O 1
ATOM 1570 N N . LYS A 1 196 ? -5.810 -20.446 -11.206 1.00 66.19 196 LYS A N 1
ATOM 1571 C CA . LYS A 1 196 ? -6.979 -20.263 -10.331 1.00 66.19 196 LYS A CA 1
ATOM 1572 C C . LYS A 1 196 ? -6.733 -19.163 -9.302 1.00 66.19 196 LYS A C 1
ATOM 1574 O O . LYS A 1 196 ? -7.681 -18.530 -8.871 1.00 66.19 196 LYS A O 1
ATOM 1579 N N . LEU A 1 197 ? -5.471 -18.919 -8.955 1.00 74.19 197 LEU A N 1
ATOM 1580 C CA . LEU A 1 197 ? -5.035 -17.896 -8.012 1.00 74.19 197 LEU A CA 1
ATOM 1581 C C . LEU A 1 197 ? -4.575 -16.615 -8.717 1.00 74.19 197 LEU A C 1
ATOM 1583 O O . LEU A 1 197 ? -3.579 -16.010 -8.337 1.00 74.19 197 LEU A O 1
ATOM 1587 N N . SER A 1 198 ? -5.274 -16.197 -9.767 1.00 80.75 198 SER A N 1
ATOM 1588 C CA . SER A 1 198 ? -5.128 -14.843 -10.302 1.00 80.75 198 SER A CA 1
ATOM 1589 C C . SER A 1 198 ? -6.389 -14.036 -10.003 1.00 80.75 198 SER A C 1
ATOM 1591 O O . SER A 1 198 ? -7.494 -14.586 -9.927 1.00 80.75 198 SER A O 1
ATOM 1593 N N . THR A 1 199 ? -6.230 -12.725 -9.849 1.00 79.19 199 THR A N 1
ATOM 1594 C CA . THR A 1 199 ? -7.335 -11.799 -9.571 1.00 79.19 199 THR A CA 1
ATOM 1595 C C . THR A 1 199 ? -8.303 -11.642 -10.748 1.00 79.19 199 THR A C 1
ATOM 1597 O O . THR A 1 199 ? -9.452 -11.249 -10.558 1.00 79.19 199 THR A O 1
ATOM 1600 N N . THR A 1 200 ? -7.891 -12.028 -11.958 1.00 79.31 200 THR A N 1
ATOM 1601 C CA . THR A 1 200 ? -8.788 -12.159 -13.117 1.00 79.31 200 THR A CA 1
ATOM 1602 C C . THR A 1 200 ? -9.756 -13.344 -12.991 1.00 79.31 200 THR A C 1
ATOM 1604 O O . THR A 1 200 ? -10.820 -13.326 -13.610 1.00 79.31 200 THR A O 1
ATOM 1607 N N . TYR A 1 201 ? -9.408 -14.377 -12.215 1.00 80.38 201 TYR A N 1
ATOM 1608 C CA . TYR A 1 201 ? -10.209 -15.604 -12.067 1.00 80.38 201 TYR A CA 1
ATOM 1609 C C . TYR A 1 201 ? -10.886 -15.747 -10.712 1.00 80.38 201 TYR A C 1
ATOM 1611 O O . TYR A 1 201 ? -11.893 -16.443 -10.612 1.00 80.38 201 TYR A O 1
ATOM 1619 N N . THR A 1 202 ? -10.328 -15.125 -9.677 1.00 86.31 202 THR A N 1
ATOM 1620 C CA . THR A 1 202 ? -10.913 -15.129 -8.339 1.00 86.31 202 THR A CA 1
ATOM 1621 C C . THR A 1 202 ? -11.717 -13.852 -8.150 1.00 86.31 202 THR A C 1
ATOM 1623 O O . THR A 1 202 ? -11.160 -12.754 -8.205 1.00 86.31 202 THR A O 1
ATOM 1626 N N . THR A 1 203 ? -13.020 -13.983 -7.903 1.00 87.81 203 THR A N 1
ATOM 1627 C CA . THR A 1 203 ? -13.839 -12.823 -7.538 1.00 87.81 203 THR A CA 1
ATOM 1628 C C . THR A 1 203 ? -13.480 -12.328 -6.138 1.00 87.81 203 THR A C 1
ATOM 1630 O O . THR A 1 203 ? -12.938 -13.068 -5.314 1.00 87.81 203 THR A O 1
ATOM 1633 N N . TYR A 1 204 ? -13.816 -11.079 -5.824 1.00 88.25 204 TYR A N 1
ATOM 1634 C CA . TYR A 1 204 ? -13.599 -10.531 -4.485 1.00 88.25 204 TYR A CA 1
ATOM 1635 C C . TYR A 1 204 ? -14.317 -11.356 -3.408 1.00 88.25 204 TYR A C 1
ATOM 1637 O O . TYR A 1 204 ? -13.761 -11.605 -2.342 1.00 88.25 204 TYR A O 1
ATOM 1645 N N . VAL A 1 205 ? -15.538 -11.818 -3.699 1.00 88.06 205 VAL A N 1
ATOM 1646 C CA . VAL A 1 205 ? -16.345 -12.625 -2.773 1.00 88.06 205 VAL A CA 1
ATOM 1647 C C . VAL A 1 205 ? -15.725 -14.004 -2.549 1.00 88.06 205 VAL A C 1
ATOM 1649 O O . VAL A 1 205 ? -15.679 -14.462 -1.408 1.00 88.06 205 VAL A O 1
ATOM 1652 N N . ASP A 1 206 ? -15.205 -14.646 -3.597 1.00 89.62 206 ASP A N 1
ATOM 1653 C CA . ASP A 1 206 ? -14.511 -15.931 -3.455 1.00 89.62 206 ASP A CA 1
ATOM 1654 C C . ASP A 1 206 ? -13.245 -15.780 -2.609 1.00 89.62 206 ASP A C 1
ATOM 1656 O O . ASP A 1 206 ? -13.010 -16.575 -1.697 1.00 89.62 206 ASP A O 1
ATOM 1660 N N . ALA A 1 207 ? -12.463 -14.724 -2.861 1.00 92.06 207 ALA A N 1
ATOM 1661 C CA . ALA A 1 207 ? -11.268 -14.432 -2.080 1.00 92.06 207 ALA A CA 1
ATOM 1662 C C . ALA A 1 207 ? -11.600 -14.147 -0.608 1.00 92.06 207 ALA A C 1
ATOM 1664 O O . ALA A 1 207 ? -10.931 -14.647 0.298 1.00 92.06 207 ALA A O 1
ATOM 1665 N N . LEU A 1 208 ? -12.673 -13.390 -0.367 1.00 92.31 208 LEU A N 1
ATOM 1666 C CA . LEU A 1 208 ? -13.177 -13.069 0.963 1.00 92.31 208 LEU A CA 1
ATOM 1667 C C . LEU A 1 208 ? -13.564 -14.327 1.744 1.00 92.31 208 LEU A C 1
ATOM 1669 O O . LEU A 1 208 ? -13.092 -14.512 2.864 1.00 92.31 208 LEU A O 1
ATOM 1673 N N . ASN A 1 209 ? -14.382 -15.194 1.144 1.00 92.38 209 ASN A N 1
ATOM 1674 C CA . ASN A 1 209 ? -14.846 -16.433 1.769 1.00 92.38 209 ASN A CA 1
ATOM 1675 C C . ASN A 1 209 ? -13.695 -17.400 2.067 1.00 92.38 209 ASN A C 1
ATOM 1677 O O . ASN A 1 209 ? -13.765 -18.165 3.025 1.00 92.38 209 ASN A O 1
ATOM 1681 N N . ARG A 1 210 ? -12.647 -17.389 1.238 1.00 93.50 210 ARG A N 1
ATOM 1682 C CA . ARG A 1 210 ? -11.509 -18.295 1.392 1.00 93.50 210 ARG A CA 1
ATOM 1683 C C . ARG A 1 210 ? -10.512 -17.834 2.448 1.00 93.50 210 ARG A C 1
ATOM 1685 O O . ARG A 1 210 ? -9.996 -18.668 3.194 1.00 93.50 210 ARG A O 1
ATOM 1692 N N . ASP A 1 211 ? -10.196 -16.541 2.466 1.00 96.06 211 ASP A N 1
ATOM 1693 C CA . ASP A 1 211 ? -9.008 -16.054 3.168 1.00 96.06 211 ASP A CA 1
ATOM 1694 C C . ASP A 1 211 ? -9.315 -15.194 4.395 1.00 96.06 211 ASP A C 1
ATOM 1696 O O . ASP A 1 211 ? -8.450 -15.106 5.259 1.00 96.06 211 ASP A O 1
ATOM 1700 N N . ARG A 1 212 ? -10.507 -14.595 4.547 1.00 95.25 212 ARG A N 1
ATOM 1701 C CA . ARG A 1 212 ? -10.765 -13.681 5.677 1.00 95.25 212 ARG A CA 1
ATOM 1702 C C . ARG A 1 212 ? -10.597 -14.355 7.039 1.00 95.25 212 ARG A C 1
ATOM 1704 O O . ARG A 1 212 ? -9.845 -13.846 7.867 1.00 95.25 212 ARG A O 1
ATOM 1711 N N . ASP A 1 213 ? -11.287 -15.470 7.267 1.00 96.81 213 ASP A N 1
ATOM 1712 C CA . ASP A 1 213 ? -11.253 -16.162 8.564 1.00 96.81 213 ASP A CA 1
ATOM 1713 C C . ASP A 1 213 ? -9.870 -16.756 8.832 1.00 96.81 213 ASP A C 1
ATOM 1715 O O . ASP A 1 213 ? -9.340 -16.631 9.934 1.00 96.81 213 ASP A O 1
ATOM 1719 N N . PHE A 1 214 ? -9.248 -17.317 7.792 1.00 97.81 214 PHE A N 1
ATOM 1720 C CA . PHE A 1 214 ? -7.876 -17.810 7.850 1.00 97.81 214 PHE A CA 1
ATOM 1721 C C . PHE A 1 214 ? -6.892 -16.708 8.262 1.00 97.81 214 PHE A C 1
ATOM 1723 O O . PHE A 1 214 ? -6.100 -16.902 9.179 1.00 97.81 214 PHE A O 1
ATOM 1730 N N . MET A 1 215 ? -6.951 -15.541 7.612 1.00 98.00 215 MET A N 1
ATOM 1731 C CA . MET A 1 215 ? -6.072 -14.418 7.926 1.00 98.00 215 MET A CA 1
ATOM 1732 C C . MET A 1 215 ? -6.309 -13.903 9.342 1.00 98.00 215 MET A C 1
ATOM 1734 O O . MET A 1 215 ? -5.341 -13.645 10.055 1.00 98.00 215 MET A O 1
ATOM 1738 N N . MET A 1 216 ? -7.572 -13.771 9.760 1.00 97.50 216 MET A N 1
ATOM 1739 C CA . MET A 1 216 ? -7.907 -13.322 11.110 1.00 97.50 216 MET A CA 1
ATOM 1740 C C . MET A 1 216 ? -7.325 -14.255 12.172 1.00 97.50 216 MET A C 1
ATOM 1742 O O . MET A 1 216 ? -6.769 -13.769 13.151 1.00 97.50 216 MET A O 1
ATOM 1746 N N . ASP A 1 217 ? -7.424 -15.571 11.978 1.00 98.31 217 ASP A N 1
ATOM 1747 C CA . ASP A 1 217 ? -6.864 -16.570 12.891 1.00 98.31 217 ASP A CA 1
ATOM 1748 C C . ASP A 1 217 ? -5.327 -16.517 12.897 1.00 98.31 217 ASP A C 1
ATOM 1750 O O . ASP A 1 217 ? -4.703 -16.220 13.923 1.00 98.31 217 ASP A O 1
ATOM 1754 N N . LYS A 1 218 ? -4.718 -16.686 11.716 1.00 98.38 218 LYS A N 1
ATOM 1755 C CA . LYS A 1 218 ? -3.264 -16.776 11.514 1.00 98.38 218 LYS A CA 1
ATOM 1756 C C . LYS A 1 218 ? -2.515 -15.516 11.952 1.00 98.38 218 LYS A C 1
ATOM 1758 O O . LYS A 1 218 ? -1.431 -15.619 12.523 1.00 98.38 218 LYS A O 1
ATOM 1763 N N . TYR A 1 219 ? -3.072 -14.336 11.680 1.00 98.38 219 TYR A N 1
ATOM 1764 C CA . TYR A 1 219 ? -2.417 -13.041 11.892 1.00 98.38 219 TYR A CA 1
ATOM 1765 C C . TYR A 1 219 ? -3.109 -12.182 12.963 1.00 98.38 219 TYR A C 1
ATOM 1767 O O . TYR A 1 219 ? -2.858 -10.980 13.044 1.00 98.38 219 TYR A O 1
ATOM 1775 N N . SER A 1 220 ? -3.947 -12.779 13.818 1.00 98.00 220 SER A N 1
ATOM 1776 C CA . SER A 1 220 ? -4.676 -12.096 14.906 1.00 98.00 220 SER A CA 1
ATOM 1777 C C . SER A 1 220 ? -3.800 -11.140 15.723 1.00 98.00 220 SER A C 1
ATOM 1779 O O . SER A 1 220 ? -4.150 -9.975 15.914 1.00 98.00 220 SER A O 1
ATOM 1781 N N . MET A 1 221 ? -2.625 -11.600 16.159 1.00 98.25 221 MET A N 1
ATOM 1782 C CA . MET A 1 221 ? -1.693 -10.793 16.954 1.00 98.25 221 MET A CA 1
ATOM 1783 C C . MET A 1 221 ? -1.178 -9.563 16.193 1.00 98.25 221 MET A C 1
ATOM 1785 O O . MET A 1 221 ? -1.078 -8.482 16.770 1.00 98.25 221 MET A O 1
ATOM 1789 N N . LEU A 1 222 ? -0.876 -9.712 14.899 1.00 98.62 222 LEU A N 1
ATOM 1790 C CA . LEU A 1 222 ? -0.454 -8.603 14.044 1.00 98.62 222 LEU A CA 1
ATOM 1791 C C . LEU A 1 222 ? -1.574 -7.569 13.915 1.00 98.62 222 LEU A C 1
ATOM 1793 O O . LEU A 1 222 ? -1.324 -6.374 14.067 1.00 98.62 222 LEU A O 1
ATOM 1797 N N . TYR A 1 223 ? -2.811 -8.020 13.691 1.00 98.62 223 TYR A N 1
ATOM 1798 C CA . TYR A 1 223 ? -3.960 -7.127 13.593 1.00 98.62 223 TYR A CA 1
ATOM 1799 C C . TYR A 1 223 ? -4.187 -6.316 14.872 1.00 98.62 223 TYR A C 1
ATOM 1801 O O . TYR A 1 223 ? -4.427 -5.114 14.787 1.00 98.62 223 TYR A O 1
ATOM 1809 N N . GLU A 1 224 ? -4.058 -6.921 16.054 1.00 98.38 224 GLU A N 1
ATOM 1810 C CA . GLU A 1 224 ? -4.181 -6.186 17.321 1.00 98.38 224 GLU A CA 1
ATOM 1811 C C . GLU A 1 224 ? -3.072 -5.137 17.507 1.00 98.38 224 GLU A C 1
ATOM 1813 O O . GLU A 1 224 ? -3.342 -4.013 17.947 1.00 98.38 224 GLU A O 1
ATOM 1818 N N . ARG A 1 225 ? -1.833 -5.445 17.101 1.00 98.62 225 ARG A N 1
ATOM 1819 C CA . ARG A 1 225 ? -0.727 -4.473 17.129 1.00 98.62 225 ARG A CA 1
ATOM 1820 C C . ARG A 1 225 ? -0.961 -3.313 16.161 1.00 98.62 225 ARG A C 1
ATOM 1822 O O . ARG A 1 225 ? -0.809 -2.159 16.551 1.00 98.62 225 ARG A O 1
ATOM 1829 N N . VAL A 1 226 ? -1.405 -3.597 14.934 1.00 98.56 226 VAL A N 1
ATOM 1830 C CA . VAL A 1 226 ? -1.745 -2.563 13.941 1.00 98.56 226 VAL A CA 1
ATOM 1831 C C . VAL A 1 226 ? -2.901 -1.689 14.427 1.00 98.56 226 VAL A C 1
ATOM 1833 O O . VAL A 1 226 ? -2.816 -0.468 14.330 1.00 98.56 226 VAL A O 1
ATOM 1836 N N . ARG A 1 227 ? -3.957 -2.272 15.009 1.00 98.19 227 ARG A N 1
ATOM 1837 C CA . ARG A 1 227 ? -5.066 -1.510 15.613 1.00 98.19 227 ARG A CA 1
ATOM 1838 C C . ARG A 1 227 ? -4.581 -0.591 16.732 1.00 98.19 227 ARG A C 1
ATOM 1840 O O . ARG A 1 227 ? -5.013 0.556 16.805 1.00 98.19 227 ARG A O 1
ATOM 1847 N N . THR A 1 228 ? -3.674 -1.069 17.578 1.00 97.94 228 THR A N 1
ATOM 1848 C CA . THR A 1 228 ? -3.091 -0.265 18.662 1.00 97.94 228 THR A CA 1
ATOM 1849 C C . THR A 1 228 ? -2.285 0.911 18.106 1.00 97.94 228 THR A C 1
ATOM 1851 O O . THR A 1 228 ? -2.545 2.055 18.478 1.00 97.94 228 THR A O 1
ATOM 1854 N N . ALA A 1 229 ? -1.388 0.656 17.149 1.00 97.56 229 ALA A N 1
ATOM 1855 C CA . ALA A 1 229 ? -0.569 1.692 16.521 1.00 97.56 229 ALA A CA 1
ATOM 1856 C C . ALA A 1 229 ? -1.402 2.715 15.732 1.00 97.56 229 ALA A C 1
ATOM 1858 O O . ALA A 1 229 ? -1.140 3.913 15.803 1.00 97.56 229 ALA A O 1
ATOM 1859 N N . LEU A 1 230 ? -2.452 2.276 15.029 1.00 96.75 230 LEU A N 1
ATOM 1860 C CA . LEU A 1 230 ? -3.397 3.176 14.361 1.00 96.75 230 LEU A CA 1
ATOM 1861 C C . LEU A 1 230 ? -4.170 4.038 15.361 1.00 96.75 230 LEU A C 1
ATOM 1863 O O . LEU A 1 230 ? -4.330 5.232 15.126 1.00 96.75 230 LEU A O 1
ATOM 1867 N N . SER A 1 231 ? -4.632 3.465 16.478 1.00 95.06 231 SER A N 1
ATOM 1868 C CA . SER A 1 231 ? -5.276 4.246 17.540 1.00 95.06 231 SER A CA 1
ATOM 1869 C C . SER A 1 231 ? -4.343 5.347 18.037 1.00 95.06 231 SER A C 1
ATOM 1871 O O . SER A 1 231 ? -4.780 6.481 18.190 1.00 95.06 231 SER A O 1
ATOM 1873 N N . GLU A 1 232 ? -3.069 5.043 18.277 1.00 92.81 232 GLU A N 1
ATOM 1874 C CA . GLU A 1 232 ? -2.075 6.036 18.697 1.00 92.81 232 GLU A CA 1
ATOM 1875 C C . GLU A 1 232 ? -1.847 7.114 17.624 1.00 92.81 232 GLU A C 1
ATOM 1877 O O . GLU A 1 232 ? -1.997 8.305 17.909 1.00 92.81 232 GLU A O 1
ATOM 1882 N N . ALA A 1 233 ? -1.583 6.706 16.378 1.00 91.50 233 ALA A N 1
ATOM 1883 C CA . ALA A 1 233 ? -1.307 7.605 15.253 1.00 91.50 233 ALA A CA 1
ATOM 1884 C C . ALA A 1 233 ? -2.449 8.596 14.963 1.00 91.50 233 ALA A C 1
ATOM 1886 O O . ALA A 1 233 ? -2.211 9.696 14.458 1.00 91.50 233 ALA A O 1
ATOM 1887 N N . LEU A 1 234 ? -3.689 8.206 15.269 1.00 89.88 234 LEU A N 1
ATOM 1888 C CA . LEU A 1 234 ? -4.906 8.976 15.000 1.00 89.88 234 LEU A CA 1
ATOM 1889 C C . LEU A 1 234 ? -5.408 9.759 16.225 1.00 89.88 234 LEU A C 1
ATOM 1891 O O . LEU A 1 234 ? -6.538 10.242 16.218 1.00 89.88 234 LEU A O 1
ATOM 1895 N N . GLY A 1 235 ? -4.583 9.909 17.269 1.00 87.81 235 GLY A N 1
ATOM 1896 C CA . GLY A 1 235 ? -4.916 10.714 18.453 1.00 87.81 235 GLY A CA 1
ATOM 1897 C C . GLY A 1 235 ? -5.835 10.013 19.459 1.00 87.81 235 GLY A C 1
ATOM 1898 O O . GLY A 1 235 ? -6.463 10.667 20.293 1.00 87.81 235 GLY A O 1
ATOM 1899 N N . GLY A 1 236 ? -5.902 8.685 19.403 1.00 84.00 236 GLY A N 1
ATOM 1900 C CA . GLY A 1 236 ? -6.785 7.841 20.198 1.00 84.00 236 GLY A CA 1
ATOM 1901 C C . GLY A 1 236 ? -8.102 7.518 19.491 1.00 84.00 236 GLY A C 1
ATOM 1902 O O . GLY A 1 236 ? -8.550 8.211 18.584 1.00 84.00 236 GLY A O 1
ATOM 1903 N N . GLY A 1 237 ? -8.753 6.440 19.920 1.00 87.69 237 GLY A N 1
ATOM 1904 C CA . GLY A 1 237 ? -10.035 6.006 19.368 1.00 87.69 237 GLY A CA 1
ATOM 1905 C C . GLY A 1 237 ? -10.131 4.492 19.349 1.00 87.69 237 GLY A C 1
ATOM 1906 O O . GLY A 1 237 ? -9.176 3.790 19.667 1.00 87.69 237 GLY A O 1
ATOM 1907 N N . GLU A 1 238 ? -11.298 3.971 19.004 1.00 94.75 238 GLU A N 1
ATOM 1908 C CA . GLU A 1 238 ? -11.443 2.534 18.805 1.00 94.75 238 GLU A CA 1
ATOM 1909 C C . GLU A 1 238 ? -11.189 2.201 17.333 1.00 94.75 238 GLU A C 1
ATOM 1911 O O . GLU A 1 238 ? -11.876 2.723 16.463 1.00 94.75 238 GLU A O 1
ATOM 1916 N N . ILE A 1 239 ? -10.228 1.328 17.030 1.00 96.56 239 ILE A N 1
ATOM 1917 C CA . ILE A 1 239 ? -10.051 0.802 15.668 1.00 96.56 239 ILE A CA 1
ATOM 1918 C C . ILE A 1 239 ? -10.822 -0.512 15.559 1.00 96.56 239 ILE A C 1
ATOM 1920 O O . ILE A 1 239 ? -10.633 -1.382 16.405 1.00 96.56 239 ILE A O 1
ATOM 1924 N N . LYS A 1 240 ? -11.655 -0.701 14.534 1.00 95.56 240 LYS A N 1
ATOM 1925 C CA . LYS A 1 240 ? -12.390 -1.947 14.257 1.00 95.56 240 LYS A CA 1
ATOM 1926 C C . LYS A 1 240 ? -12.134 -2.420 12.841 1.00 95.56 240 LYS A C 1
ATOM 1928 O O . LYS A 1 240 ? -12.123 -1.618 11.915 1.00 95.56 240 LYS A O 1
ATOM 1933 N N . HIS A 1 241 ? -12.032 -3.729 12.645 1.00 94.62 241 HIS A N 1
ATOM 1934 C CA . HIS A 1 241 ? -12.184 -4.274 11.303 1.00 94.62 241 HIS A CA 1
ATOM 1935 C C . HIS A 1 241 ? -13.620 -4.085 10.843 1.00 94.62 241 HIS A C 1
ATOM 1937 O O . HIS A 1 241 ? -14.573 -4.358 11.576 1.00 94.62 241 HIS A O 1
ATOM 1943 N N . LEU A 1 242 ? -13.774 -3.653 9.605 1.00 89.88 242 LEU A N 1
ATOM 1944 C CA . LEU A 1 242 ? -15.067 -3.635 8.962 1.00 89.88 242 LEU A CA 1
ATOM 1945 C C . LEU A 1 242 ? -15.522 -5.083 8.702 1.00 89.88 242 LEU A C 1
ATOM 1947 O O . LEU A 1 242 ? -14.746 -5.954 8.292 1.00 89.88 242 LEU A O 1
ATOM 1951 N N . GLU A 1 243 ? -16.776 -5.367 9.038 1.00 88.06 243 GLU A N 1
ATOM 1952 C CA . GLU A 1 243 ? -17.373 -6.697 8.900 1.00 88.06 243 GLU A CA 1
ATOM 1953 C C . GLU A 1 243 ? -17.776 -6.958 7.446 1.00 88.06 243 GLU A C 1
ATOM 1955 O O . GLU A 1 243 ? -18.255 -6.059 6.759 1.00 88.06 243 GLU A O 1
ATOM 1960 N N . GLY A 1 244 ? -17.610 -8.200 6.982 1.00 84.56 244 GLY A N 1
ATOM 1961 C CA . GLY A 1 244 ? -18.052 -8.615 5.645 1.00 84.56 244 GLY A CA 1
ATOM 1962 C C . GLY A 1 244 ? -17.218 -8.078 4.476 1.00 84.56 244 GLY A C 1
ATOM 1963 O O . GLY A 1 244 ? -17.658 -8.185 3.334 1.00 84.56 244 GLY A O 1
ATOM 1964 N N . VAL A 1 245 ? -16.034 -7.522 4.747 1.00 88.25 245 VAL A N 1
ATOM 1965 C CA . VAL A 1 245 ? -15.092 -7.001 3.737 1.00 88.25 245 VAL A CA 1
ATOM 1966 C C . VAL A 1 245 ? -13.697 -7.580 3.931 1.00 88.25 245 VAL A C 1
ATOM 1968 O O . VAL A 1 245 ? -13.472 -8.352 4.855 1.00 88.25 245 VAL A O 1
ATOM 1971 N N . GLY A 1 246 ? -12.742 -7.239 3.079 1.00 91.38 246 GLY A N 1
ATOM 1972 C CA . GLY A 1 246 ? -11.358 -7.660 3.239 1.00 91.38 246 GLY A CA 1
ATOM 1973 C C . GLY A 1 246 ? -10.723 -7.097 4.504 1.00 91.38 246 GLY A C 1
ATOM 1974 O O . GLY A 1 246 ? -10.968 -5.951 4.885 1.00 91.38 246 GLY A O 1
ATOM 1975 N N . LEU A 1 247 ? -9.936 -7.927 5.186 1.00 96.56 247 LEU A N 1
ATOM 1976 C CA . LEU A 1 247 ? -9.022 -7.448 6.220 1.00 96.56 247 LEU A CA 1
ATOM 1977 C C . LEU A 1 247 ? -7.807 -6.812 5.544 1.00 96.56 247 LEU A C 1
ATOM 1979 O O . LEU A 1 247 ? -7.447 -7.273 4.458 1.00 96.56 247 LEU A O 1
ATOM 1983 N N . PRO A 1 248 ? -7.146 -5.830 6.189 1.00 97.81 248 PRO A N 1
ATOM 1984 C CA . PRO A 1 248 ? -5.828 -5.373 5.759 1.00 97.81 248 PRO A CA 1
ATOM 1985 C C . PRO A 1 248 ? -4.934 -6.577 5.451 1.00 97.81 248 PRO A C 1
ATOM 1987 O O . PRO A 1 248 ? -4.801 -7.481 6.281 1.00 97.81 248 PRO A O 1
ATOM 1990 N N . GLY A 1 249 ? -4.390 -6.634 4.244 1.00 97.81 249 GLY A N 1
ATOM 1991 C CA . GLY A 1 249 ? -3.657 -7.800 3.762 1.00 97.81 249 GLY A CA 1
ATOM 1992 C C . GLY A 1 249 ? -2.317 -7.418 3.175 1.00 97.81 249 GLY A C 1
ATOM 1993 O O . GLY A 1 249 ? -1.813 -6.326 3.427 1.00 97.81 249 GLY A O 1
ATOM 1994 N N . PHE A 1 250 ? -1.693 -8.338 2.449 1.00 98.44 250 PHE A N 1
ATOM 1995 C CA . PHE A 1 250 ? -0.283 -8.213 2.095 1.00 98.44 250 PHE A CA 1
ATOM 1996 C C . PHE A 1 250 ? -0.087 -8.004 0.602 1.00 98.44 250 PHE A C 1
ATOM 1998 O O . PHE A 1 250 ? -0.617 -8.762 -0.204 1.00 98.44 250 PHE A O 1
ATOM 2005 N N . HIS A 1 251 ? 0.741 -7.035 0.229 1.00 97.81 251 HIS A N 1
ATOM 2006 C CA . HIS A 1 251 ? 1.397 -7.014 -1.074 1.00 97.81 251 HIS A CA 1
ATOM 2007 C C . HIS A 1 251 ? 2.700 -7.800 -0.987 1.00 97.81 251 HIS A C 1
ATOM 2009 O O . HIS A 1 251 ? 3.515 -7.531 -0.106 1.00 97.81 251 HIS A O 1
ATOM 2015 N N . ILE A 1 252 ? 2.892 -8.734 -1.918 1.00 97.88 252 ILE A N 1
ATOM 2016 C CA . ILE A 1 252 ? 4.108 -9.531 -2.073 1.00 97.88 252 ILE A CA 1
ATOM 2017 C C . ILE A 1 252 ? 4.639 -9.279 -3.480 1.00 97.88 252 ILE A C 1
ATOM 2019 O O . ILE A 1 252 ? 4.040 -9.698 -4.474 1.00 97.88 252 ILE A O 1
ATOM 2023 N N . ILE A 1 253 ? 5.756 -8.563 -3.568 1.00 95.94 253 ILE A N 1
ATOM 2024 C CA . ILE A 1 253 ? 6.364 -8.172 -4.840 1.00 95.94 253 ILE A CA 1
ATOM 2025 C C . ILE A 1 253 ? 7.805 -8.691 -4.866 1.00 95.94 253 ILE A C 1
ATOM 2027 O O . ILE A 1 253 ? 8.709 -8.003 -4.382 1.00 95.94 253 ILE A O 1
ATOM 2031 N N . PRO A 1 254 ? 8.034 -9.904 -5.404 1.00 95.25 254 PRO A N 1
ATOM 2032 C CA . PRO A 1 254 ? 9.375 -10.395 -5.688 1.00 95.25 254 PRO A CA 1
ATOM 2033 C C . PRO A 1 254 ? 10.165 -9.413 -6.550 1.00 95.25 254 PRO A C 1
ATOM 2035 O O . PRO A 1 254 ? 9.619 -8.791 -7.471 1.00 95.25 254 PRO A O 1
ATOM 2038 N N . SER A 1 255 ? 11.455 -9.278 -6.261 1.00 91.12 255 SER A N 1
ATOM 2039 C CA . SER A 1 255 ? 12.333 -8.376 -6.989 1.00 91.12 255 SER A CA 1
ATOM 2040 C C . SER A 1 255 ? 12.418 -8.745 -8.461 1.00 91.12 255 SER A C 1
ATOM 2042 O O . SER A 1 255 ? 12.523 -9.901 -8.869 1.00 91.12 255 SER A O 1
ATOM 2044 N N . HIS A 1 256 ? 12.366 -7.711 -9.284 1.00 90.56 256 HIS A N 1
ATOM 2045 C CA . HIS A 1 256 ? 12.422 -7.809 -10.724 1.00 90.56 256 HIS A CA 1
ATOM 2046 C C . HIS A 1 256 ? 13.004 -6.504 -11.255 1.00 90.56 256 HIS A C 1
ATOM 2048 O O . HIS A 1 256 ? 12.706 -5.430 -10.737 1.00 90.56 256 HIS A O 1
ATOM 2054 N N . ILE A 1 257 ? 13.809 -6.583 -12.312 1.00 86.56 257 ILE A N 1
ATOM 2055 C CA . ILE A 1 257 ? 14.508 -5.415 -12.864 1.00 86.56 257 ILE A CA 1
ATOM 2056 C C . ILE A 1 257 ? 13.555 -4.283 -13.275 1.00 86.56 257 ILE A C 1
ATOM 2058 O O . ILE A 1 257 ? 13.916 -3.121 -13.191 1.00 86.56 257 ILE A O 1
ATOM 2062 N N . ALA A 1 258 ? 12.319 -4.597 -13.671 1.00 85.62 258 ALA A N 1
ATOM 2063 C CA . ALA A 1 258 ? 11.324 -3.576 -14.009 1.00 85.62 258 ALA A CA 1
ATOM 2064 C C . ALA A 1 258 ? 10.979 -2.646 -12.828 1.00 85.62 258 ALA A C 1
ATOM 2066 O O . ALA A 1 258 ? 10.541 -1.527 -13.065 1.00 85.62 258 ALA A O 1
ATOM 2067 N N . TRP A 1 259 ? 11.186 -3.077 -11.578 1.00 88.25 259 TRP A N 1
ATOM 2068 C CA . TRP A 1 259 ? 10.891 -2.279 -10.385 1.00 88.25 259 TRP A CA 1
ATOM 2069 C C . TRP A 1 259 ? 11.921 -1.181 -10.095 1.00 88.25 259 TRP A C 1
ATOM 2071 O O . TRP A 1 259 ? 11.658 -0.329 -9.249 1.00 88.25 259 TRP A O 1
ATOM 2081 N N . SER A 1 260 ? 13.046 -1.151 -10.822 1.00 87.81 260 SER A N 1
ATOM 2082 C CA . SER A 1 260 ? 13.959 0.001 -10.814 1.00 87.81 260 SER A CA 1
ATOM 2083 C C . SER A 1 260 ? 13.429 1.196 -11.599 1.00 87.81 260 SER A C 1
ATOM 2085 O O . SER A 1 260 ? 13.970 2.293 -11.495 1.00 87.81 260 SER A O 1
ATOM 2087 N N . LEU A 1 261 ? 12.346 1.001 -12.355 1.00 85.94 261 LEU A N 1
ATOM 2088 C CA . LEU A 1 261 ? 11.617 2.060 -13.035 1.00 85.94 261 LEU A CA 1
ATOM 2089 C C . LEU A 1 261 ? 10.379 2.450 -12.223 1.00 85.94 261 LEU A C 1
ATOM 2091 O O . LEU A 1 261 ? 9.795 1.632 -11.507 1.00 85.94 261 LEU A O 1
ATOM 2095 N N . GLN A 1 262 ? 9.920 3.691 -12.388 1.00 84.38 262 GLN A N 1
ATOM 2096 C CA . GLN A 1 262 ? 8.668 4.159 -11.795 1.00 84.38 262 GLN A CA 1
ATOM 2097 C C . GLN A 1 262 ? 7.448 3.582 -12.536 1.00 84.38 262 GLN A C 1
ATOM 2099 O O . GLN A 1 262 ? 6.773 4.254 -13.316 1.00 84.38 262 GLN A O 1
ATOM 2104 N N . VAL A 1 263 ? 7.171 2.298 -12.310 1.00 83.25 263 VAL A N 1
ATOM 2105 C CA . VAL A 1 263 ? 6.089 1.573 -12.999 1.00 83.25 263 VAL A CA 1
ATOM 2106 C C . VAL A 1 263 ? 4.739 1.684 -12.299 1.00 83.25 263 VAL A C 1
ATOM 2108 O O . VAL A 1 263 ? 3.695 1.506 -12.924 1.00 83.25 263 VAL A O 1
ATOM 2111 N N . PHE A 1 264 ? 4.734 1.965 -10.995 1.00 85.25 264 PHE A N 1
ATOM 2112 C CA . PHE A 1 264 ? 3.503 2.187 -10.250 1.00 85.25 264 PHE A CA 1
ATOM 2113 C C . PHE A 1 264 ? 3.035 3.621 -10.455 1.00 85.25 264 PHE A C 1
ATOM 2115 O O . PHE A 1 264 ? 3.804 4.576 -10.325 1.00 85.25 264 PHE A O 1
ATOM 2122 N N . ARG A 1 265 ? 1.751 3.772 -10.775 1.00 83.00 265 ARG A N 1
ATOM 2123 C CA . ARG A 1 265 ? 1.152 5.079 -11.026 1.00 83.00 265 ARG A CA 1
ATOM 2124 C C . ARG A 1 265 ? 0.809 5.804 -9.748 1.00 83.00 265 ARG A C 1
ATOM 2126 O O . ARG A 1 265 ? 0.399 5.195 -8.761 1.00 83.00 265 ARG A O 1
ATOM 2133 N N . PHE A 1 266 ? 0.878 7.123 -9.843 1.00 82.38 266 PHE A N 1
ATOM 2134 C CA . PHE A 1 266 ? 0.259 7.994 -8.868 1.00 82.38 266 PHE A CA 1
ATOM 2135 C C . PHE A 1 266 ? -1.259 7.840 -8.895 1.00 82.38 266 PHE A C 1
ATOM 2137 O O . PHE A 1 266 ? -1.894 7.944 -9.948 1.00 82.38 266 PHE A O 1
ATOM 2144 N N . HIS A 1 267 ? -1.820 7.596 -7.724 1.00 84.56 267 HIS A N 1
ATOM 2145 C CA . HIS A 1 267 ? -3.243 7.459 -7.481 1.00 84.56 267 HIS A CA 1
ATOM 2146 C C . HIS A 1 267 ? -3.595 8.042 -6.113 1.00 84.56 267 HIS A C 1
ATOM 2148 O O . HIS A 1 267 ? -2.727 8.455 -5.341 1.00 84.56 267 HIS A O 1
ATOM 2154 N N . THR A 1 268 ? -4.890 8.107 -5.860 1.00 84.94 268 THR A N 1
ATOM 2155 C CA . THR A 1 268 ? -5.512 8.352 -4.564 1.00 84.94 268 THR A CA 1
ATOM 2156 C C . THR A 1 268 ? -6.364 7.130 -4.226 1.00 84.94 268 THR A C 1
ATOM 2158 O O . THR A 1 268 ? -6.856 6.432 -5.117 1.00 84.94 268 THR A O 1
ATOM 2161 N N . ASP A 1 269 ? -6.592 6.883 -2.943 1.00 84.56 269 ASP A N 1
ATOM 2162 C CA . ASP A 1 269 ? -7.399 5.759 -2.463 1.00 84.56 269 ASP A CA 1
ATOM 2163 C C . ASP A 1 269 ? -8.876 6.167 -2.377 1.00 84.56 269 ASP A C 1
ATOM 2165 O O . ASP A 1 269 ? -9.520 6.208 -1.324 1.00 84.56 269 ASP A O 1
ATOM 2169 N N . GLU A 1 270 ? -9.431 6.561 -3.523 1.00 67.81 270 GLU A N 1
ATOM 2170 C CA . GLU A 1 270 ? -10.774 7.147 -3.623 1.00 67.81 270 GLU A CA 1
ATOM 2171 C C . GLU A 1 270 ? -11.921 6.136 -3.590 1.00 67.81 270 GLU A C 1
ATOM 2173 O O . GLU A 1 270 ? -13.097 6.498 -3.500 1.00 67.81 270 GLU A O 1
ATOM 2178 N N . ALA A 1 271 ? -11.599 4.857 -3.597 1.00 62.62 271 ALA A N 1
ATOM 2179 C CA . ALA A 1 271 ? -12.547 3.828 -3.964 1.00 62.62 271 ALA A CA 1
ATOM 2180 C C . ALA A 1 271 ? -13.510 3.357 -2.868 1.00 62.62 271 ALA A C 1
ATOM 2182 O O . ALA A 1 271 ? -14.298 2.441 -3.092 1.00 62.62 271 ALA A O 1
ATOM 2183 N N . TYR A 1 272 ? -13.549 4.043 -1.730 1.00 65.94 272 TYR A N 1
ATOM 2184 C CA . TYR A 1 272 ? -14.662 3.917 -0.791 1.00 65.94 272 TYR A CA 1
ATOM 2185 C C . TYR A 1 272 ? -16.026 4.076 -1.494 1.00 65.94 272 TYR A C 1
ATOM 2187 O O . TYR A 1 272 ? -16.959 3.329 -1.221 1.00 65.94 272 TYR A O 1
ATOM 2195 N N . GLU A 1 273 ? -16.141 4.995 -2.461 1.00 67.31 273 GLU A N 1
ATOM 2196 C CA . GLU A 1 273 ? -17.383 5.175 -3.229 1.00 67.31 273 GLU A CA 1
ATOM 2197 C C . GLU A 1 273 ? -17.669 3.999 -4.166 1.00 67.31 273 GLU A C 1
ATOM 2199 O O . GLU A 1 273 ? -18.822 3.601 -4.330 1.00 67.31 273 GLU A O 1
ATOM 2204 N N . MET A 1 274 ? -16.627 3.395 -4.746 1.00 64.25 274 MET A N 1
ATOM 2205 C CA . MET A 1 274 ? -16.774 2.176 -5.542 1.00 64.25 274 MET A CA 1
ATOM 2206 C C . MET A 1 274 ? -17.238 1.011 -4.671 1.00 64.25 274 MET A C 1
ATOM 2208 O O . MET A 1 274 ? -18.118 0.260 -5.084 1.00 64.25 274 MET A O 1
ATOM 2212 N N . PHE A 1 275 ? -16.711 0.892 -3.452 1.00 65.19 275 PHE A N 1
ATOM 2213 C CA . PHE A 1 275 ? -17.147 -0.107 -2.484 1.00 65.19 275 PHE A CA 1
ATOM 2214 C C . PHE A 1 275 ? -18.630 0.079 -2.111 1.00 65.19 275 PHE A C 1
ATOM 2216 O O . PHE A 1 275 ? -19.414 -0.866 -2.199 1.00 65.19 275 PHE A O 1
ATOM 2223 N N . LEU A 1 276 ? -19.052 1.311 -1.799 1.00 67.00 276 LEU A N 1
ATOM 2224 C CA . LEU A 1 276 ? -20.458 1.626 -1.505 1.00 67.00 276 LEU A CA 1
ATOM 2225 C C . LEU A 1 276 ? -21.411 1.313 -2.666 1.00 67.00 276 LEU A C 1
ATOM 2227 O O . LEU A 1 276 ? -22.565 0.959 -2.435 1.00 67.00 276 LEU A O 1
ATOM 2231 N N . ASN A 1 277 ? -20.948 1.473 -3.906 1.00 63.94 277 ASN A N 1
ATOM 2232 C CA . ASN A 1 277 ? -21.764 1.256 -5.100 1.00 63.94 277 ASN A CA 1
ATOM 2233 C C . ASN A 1 277 ? -21.774 -0.202 -5.588 1.00 63.94 277 ASN A C 1
ATOM 2235 O O . ASN A 1 277 ? -22.716 -0.582 -6.277 1.00 63.94 277 ASN A O 1
ATOM 2239 N N . SER A 1 278 ? -20.749 -0.996 -5.258 1.00 58.31 278 SER A N 1
ATOM 2240 C CA . SER A 1 278 ? -20.583 -2.394 -5.701 1.00 58.31 278 SER A CA 1
ATOM 2241 C C . SER A 1 278 ? -21.112 -3.427 -4.711 1.00 58.31 278 SER A C 1
ATOM 2243 O O . SER A 1 278 ? -21.418 -4.551 -5.108 1.00 58.31 278 SER A O 1
ATOM 2245 N N . ALA A 1 279 ? -21.261 -3.072 -3.433 1.00 58.41 279 ALA A N 1
ATOM 2246 C CA . ALA A 1 279 ? -22.026 -3.889 -2.509 1.00 58.41 279 ALA A CA 1
ATOM 2247 C C . ALA A 1 279 ? -23.471 -3.981 -3.030 1.00 58.41 279 ALA A C 1
ATOM 2249 O O . ALA A 1 279 ? -24.189 -2.980 -3.018 1.00 58.41 279 ALA A O 1
ATOM 2250 N N . GLU A 1 280 ? -23.875 -5.168 -3.510 1.00 57.12 280 GLU A N 1
ATOM 2251 C CA . GLU A 1 280 ? -25.255 -5.479 -3.912 1.00 57.12 280 GLU A CA 1
ATOM 2252 C C . GLU A 1 280 ? -26.255 -4.838 -2.940 1.00 57.12 280 GLU A C 1
ATOM 2254 O O . GLU A 1 280 ? -25.997 -4.784 -1.733 1.00 57.12 280 GLU A O 1
ATOM 2259 N N . GLU A 1 281 ? -27.408 -4.386 -3.440 1.00 52.19 281 GLU A N 1
ATOM 2260 C CA . GLU A 1 281 ? -28.426 -3.646 -2.673 1.00 52.19 281 GLU A CA 1
ATOM 2261 C C . GLU A 1 281 ? -28.757 -4.271 -1.298 1.00 52.19 281 GLU A C 1
ATOM 2263 O O . GLU A 1 281 ? -29.058 -3.546 -0.351 1.00 52.19 281 GLU A O 1
ATOM 2268 N N . GLY A 1 282 ? -28.610 -5.594 -1.135 1.00 49.34 282 GLY A N 1
ATOM 2269 C CA . GLY A 1 282 ? -28.764 -6.294 0.148 1.00 49.34 282 GLY A CA 1
ATOM 2270 C C . GLY A 1 282 ? -27.605 -6.153 1.155 1.00 49.34 282 GLY A C 1
ATOM 2271 O O . GLY A 1 282 ? -27.846 -6.170 2.360 1.00 49.34 282 GLY A O 1
ATOM 2272 N N . LYS A 1 283 ? -26.350 -5.984 0.713 1.00 53.75 283 LYS A N 1
ATOM 2273 C CA . LYS A 1 283 ? -25.181 -5.737 1.589 1.00 53.75 283 LYS A CA 1
ATOM 2274 C C . LYS A 1 283 ? -24.995 -4.254 1.911 1.00 53.75 283 LYS A C 1
ATOM 2276 O O . LYS A 1 283 ? -24.461 -3.923 2.971 1.00 53.75 283 LYS A O 1
ATOM 2281 N N . ARG A 1 284 ? -25.498 -3.372 1.042 1.00 53.72 284 ARG A N 1
ATOM 2282 C CA . ARG A 1 284 ? -25.530 -1.915 1.236 1.00 53.72 284 ARG A CA 1
ATOM 2283 C C . ARG A 1 284 ? -26.287 -1.518 2.510 1.00 53.72 284 ARG A C 1
ATOM 2285 O O . ARG A 1 284 ? -25.813 -0.670 3.258 1.00 53.72 284 ARG A O 1
ATOM 2292 N N . ALA A 1 285 ? -27.373 -2.226 2.836 1.00 48.12 285 ALA A N 1
ATOM 2293 C CA . ALA A 1 285 ? -28.187 -1.979 4.031 1.00 48.12 285 ALA A CA 1
ATOM 2294 C C . ALA A 1 285 ? -27.420 -2.131 5.366 1.00 48.12 285 ALA A C 1
ATOM 2296 O O . ALA A 1 285 ? -27.653 -1.365 6.301 1.00 48.12 285 ALA A O 1
ATOM 2297 N N . ASN A 1 286 ? -26.466 -3.068 5.453 1.00 52.56 286 ASN A N 1
ATOM 2298 C CA . ASN A 1 286 ? -25.618 -3.221 6.646 1.00 52.56 286 ASN A CA 1
ATOM 2299 C C . ASN A 1 286 ? -24.544 -2.130 6.748 1.00 52.56 286 ASN A C 1
ATOM 2301 O O . ASN A 1 286 ? -24.074 -1.822 7.846 1.00 52.56 286 ASN A O 1
ATOM 2305 N N . PHE A 1 287 ? -24.160 -1.547 5.612 1.00 58.53 287 PHE A N 1
ATOM 2306 C CA . PHE A 1 287 ? -23.169 -0.485 5.548 1.00 58.53 287 PHE A CA 1
ATOM 2307 C C . PHE A 1 287 ? -23.787 0.883 5.850 1.00 58.53 287 PHE A C 1
ATOM 2309 O O . PHE A 1 287 ? -23.276 1.597 6.709 1.00 58.53 287 PHE A O 1
ATOM 2316 N N . ASP A 1 288 ? -24.930 1.208 5.239 1.00 56.72 288 ASP A N 1
ATOM 2317 C CA . ASP A 1 288 ? -25.634 2.485 5.420 1.00 56.72 288 ASP A CA 1
ATOM 2318 C C . ASP A 1 288 ? -26.032 2.728 6.885 1.00 56.72 288 ASP A C 1
ATOM 2320 O O . ASP A 1 288 ? -25.897 3.840 7.398 1.00 56.72 288 ASP A O 1
ATOM 2324 N N . HIS A 1 289 ? -26.427 1.681 7.620 1.00 52.59 289 HIS A N 1
ATOM 2325 C CA . HIS A 1 289 ? -26.798 1.832 9.029 1.00 52.59 289 HIS A CA 1
ATOM 2326 C C . HIS A 1 289 ? -25.601 2.180 9.938 1.00 52.59 289 HIS A C 1
ATOM 2328 O O . HIS A 1 289 ? -25.781 2.860 10.953 1.00 52.59 289 HIS A O 1
ATOM 2334 N N . LYS A 1 290 ? -24.382 1.748 9.582 1.00 57.62 290 LYS A N 1
ATOM 2335 C CA . LYS A 1 290 ? -23.140 2.140 10.275 1.00 57.62 290 LYS A CA 1
ATOM 2336 C C . LYS A 1 290 ? -22.582 3.464 9.727 1.00 57.62 290 LYS A C 1
ATOM 2338 O O . LYS A 1 290 ? -21.992 4.220 10.492 1.00 57.62 290 LYS A O 1
ATOM 2343 N N . ALA A 1 291 ? -22.824 3.776 8.450 1.00 61.28 291 ALA A N 1
ATOM 2344 C CA . ALA A 1 291 ? -22.293 4.945 7.747 1.00 61.28 291 ALA A CA 1
ATOM 2345 C C . ALA A 1 291 ? -22.959 6.284 8.112 1.00 61.28 291 ALA A C 1
ATOM 2347 O O . ALA A 1 291 ? -22.352 7.328 7.885 1.00 61.28 291 ALA A O 1
ATOM 2348 N N . ASN A 1 292 ? -24.154 6.285 8.714 1.00 67.69 292 ASN A N 1
ATOM 2349 C CA . ASN A 1 292 ? -24.894 7.519 9.031 1.00 67.69 292 ASN A CA 1
ATOM 2350 C C . ASN A 1 292 ? -24.125 8.527 9.917 1.00 67.69 292 ASN A C 1
ATOM 2352 O O . ASN A 1 292 ? -24.414 9.719 9.861 1.00 67.69 292 ASN A O 1
ATOM 2356 N N . ASN A 1 293 ? -23.132 8.073 10.693 1.00 81.25 293 ASN A N 1
ATOM 2357 C CA . ASN A 1 293 ? -22.250 8.934 11.498 1.00 81.25 293 ASN A CA 1
ATOM 2358 C C . ASN A 1 293 ? -20.788 8.927 11.017 1.00 81.25 293 ASN A C 1
ATOM 2360 O O . ASN A 1 293 ? -19.900 9.426 11.715 1.00 81.25 293 ASN A O 1
ATOM 2364 N N . CYS A 1 294 ? -20.518 8.336 9.855 1.00 84.06 294 CYS A N 1
ATOM 2365 C CA . CYS A 1 294 ? -19.183 8.250 9.290 1.00 84.06 294 CYS A CA 1
ATOM 2366 C C . CYS A 1 294 ? -18.861 9.474 8.446 1.00 84.06 294 CYS A C 1
ATOM 2368 O O . CYS A 1 294 ? -19.697 9.994 7.711 1.00 84.06 294 CYS A O 1
ATOM 2370 N N . ASP A 1 295 ? -17.628 9.944 8.567 1.00 80.88 295 ASP A N 1
ATOM 2371 C CA . ASP A 1 295 ? -17.121 11.074 7.811 1.00 80.88 295 ASP A CA 1
ATOM 2372 C C . ASP A 1 295 ? -16.438 10.539 6.540 1.00 80.88 295 ASP A C 1
ATOM 2374 O O . ASP A 1 295 ? -15.308 10.046 6.615 1.00 80.88 295 ASP A O 1
ATOM 2378 N N . PRO A 1 296 ? -17.066 10.632 5.354 1.00 69.94 296 PRO A N 1
ATOM 2379 C CA . PRO A 1 296 ? -16.501 10.082 4.121 1.00 69.94 296 PRO A CA 1
ATOM 2380 C C . PRO A 1 296 ? -15.206 10.785 3.690 1.00 69.94 296 PRO A C 1
ATOM 2382 O O . PRO A 1 296 ? -14.528 10.303 2.779 1.00 69.94 296 PRO A O 1
ATOM 2385 N N . THR A 1 297 ? -14.862 11.921 4.307 1.00 74.62 297 THR A N 1
ATOM 2386 C CA . THR A 1 297 ? -13.632 12.671 4.035 1.00 74.62 297 THR A CA 1
ATOM 2387 C C . THR A 1 297 ? -12.465 12.246 4.923 1.00 74.62 297 THR A C 1
ATOM 2389 O O . THR A 1 297 ? -11.314 12.458 4.549 1.00 74.62 297 THR A O 1
ATOM 2392 N N . SER A 1 298 ? -12.744 11.572 6.041 1.00 82.06 298 SER A N 1
ATOM 2393 C CA . SER A 1 298 ? -11.763 11.102 7.026 1.00 82.06 298 SER A CA 1
ATOM 2394 C C . SER A 1 298 ? -11.029 9.825 6.599 1.00 82.06 298 SER A C 1
ATOM 2396 O O . SER A 1 298 ? -10.880 8.886 7.372 1.00 82.06 298 SER A O 1
ATOM 2398 N N . ARG A 1 299 ? -10.603 9.750 5.338 1.00 86.38 299 ARG A N 1
ATOM 2399 C CA . ARG A 1 299 ? -9.974 8.543 4.795 1.00 86.38 299 ARG A CA 1
ATOM 2400 C C . ARG A 1 299 ? -8.504 8.495 5.153 1.00 86.38 299 ARG A C 1
ATOM 2402 O O . ARG A 1 299 ? -7.783 9.476 4.956 1.00 86.38 299 ARG A O 1
ATOM 2409 N N . ILE A 1 300 ? -8.062 7.328 5.582 1.00 92.38 300 ILE A N 1
ATOM 2410 C CA . ILE A 1 300 ? -6.654 7.019 5.782 1.00 92.38 300 ILE A CA 1
ATOM 2411 C C . ILE A 1 300 ? -6.268 5.807 4.956 1.00 92.38 300 ILE A C 1
ATOM 2413 O O . ILE A 1 300 ? -7.097 4.940 4.673 1.00 92.38 300 ILE A O 1
ATOM 2417 N N . SER A 1 301 ? -4.987 5.752 4.650 1.00 94.56 301 SER A N 1
ATOM 2418 C CA . SER A 1 301 ? -4.314 4.582 4.120 1.00 94.56 301 SER A CA 1
ATOM 2419 C C . SER A 1 301 ? -3.099 4.333 4.982 1.00 94.56 301 SER A C 1
ATOM 2421 O O . SER A 1 301 ? -2.480 5.270 5.496 1.00 94.56 301 SER A O 1
ATOM 2423 N N . PHE A 1 302 ? -2.769 3.068 5.177 1.00 97.62 302 PHE A N 1
ATOM 2424 C CA . PHE A 1 302 ? -1.606 2.696 5.953 1.00 97.62 302 PHE A CA 1
ATOM 2425 C C . PHE A 1 302 ? -0.853 1.553 5.299 1.00 97.62 302 PHE A C 1
ATOM 2427 O O . PHE A 1 302 ? -1.425 0.686 4.639 1.00 97.62 302 PHE A O 1
ATOM 2434 N N . THR A 1 303 ? 0.458 1.567 5.491 1.00 98.31 303 THR A N 1
ATOM 2435 C CA . THR A 1 303 ? 1.372 0.530 5.033 1.00 98.31 303 THR A CA 1
ATOM 2436 C C . THR A 1 303 ? 2.314 0.183 6.171 1.00 98.31 303 THR A C 1
ATOM 2438 O O . THR A 1 303 ? 2.996 1.060 6.686 1.00 98.31 303 THR A O 1
ATOM 2441 N N . LEU A 1 304 ? 2.374 -1.091 6.543 1.00 98.75 304 LEU A N 1
ATOM 2442 C CA . LEU A 1 304 ? 3.398 -1.639 7.423 1.00 98.75 304 LEU A CA 1
ATOM 2443 C C . LEU A 1 304 ? 4.440 -2.365 6.559 1.00 98.75 304 LEU A C 1
ATOM 2445 O O . LEU A 1 304 ? 4.124 -3.414 5.984 1.00 98.75 304 LEU A O 1
ATOM 2449 N N . PRO A 1 305 ? 5.661 -1.827 6.430 1.00 98.50 305 PRO A N 1
ATOM 2450 C CA . PRO A 1 305 ? 6.777 -2.492 5.777 1.00 98.50 305 PRO A CA 1
ATOM 2451 C C . PRO A 1 305 ? 7.230 -3.692 6.607 1.00 98.50 305 PRO A C 1
ATOM 2453 O O . PRO A 1 305 ? 7.611 -3.541 7.762 1.00 98.50 305 PRO A O 1
ATOM 2456 N N . ILE A 1 306 ? 7.165 -4.890 6.027 1.00 98.69 306 ILE A N 1
ATOM 2457 C CA . ILE A 1 306 ? 7.526 -6.149 6.700 1.00 98.69 306 ILE A CA 1
ATOM 2458 C C . ILE A 1 306 ? 8.888 -6.630 6.198 1.00 98.69 306 ILE A C 1
ATOM 2460 O O . ILE A 1 306 ? 9.742 -7.038 6.976 1.00 98.69 306 ILE A O 1
ATOM 2464 N N . ARG A 1 307 ? 9.117 -6.534 4.887 1.00 98.12 307 ARG A N 1
ATOM 2465 C CA . ARG A 1 307 ? 10.409 -6.795 4.251 1.00 98.12 307 ARG A CA 1
ATOM 2466 C C . ARG A 1 307 ? 10.568 -5.857 3.068 1.00 98.12 307 ARG A C 1
ATOM 2468 O O . ARG A 1 307 ? 9.630 -5.696 2.288 1.00 98.12 307 ARG A O 1
ATOM 2475 N N . MET A 1 308 ? 11.736 -5.239 2.942 1.00 97.19 308 MET A N 1
ATOM 2476 C CA . MET A 1 308 ? 12.039 -4.312 1.855 1.00 97.19 308 MET A CA 1
ATOM 2477 C C . MET A 1 308 ? 13.260 -4.811 1.074 1.00 97.19 308 MET A C 1
ATOM 2479 O O . MET A 1 308 ? 14.190 -5.335 1.686 1.00 97.19 308 MET A O 1
ATOM 2483 N N . PRO A 1 309 ? 13.275 -4.658 -0.260 1.00 94.75 309 PRO A N 1
ATOM 2484 C CA . PRO A 1 309 ? 14.381 -5.124 -1.094 1.00 94.75 309 PRO A CA 1
ATOM 2485 C C . PRO A 1 309 ? 15.647 -4.274 -0.918 1.00 94.75 309 PRO A C 1
ATOM 2487 O O . PRO A 1 309 ? 16.752 -4.787 -1.089 1.00 94.75 309 PRO A O 1
ATOM 2490 N N . ASP A 1 310 ? 15.483 -2.991 -0.579 1.00 93.69 310 ASP A N 1
ATOM 2491 C CA . ASP A 1 310 ? 16.543 -2.057 -0.210 1.00 93.69 310 ASP A CA 1
ATOM 2492 C C . ASP A 1 310 ? 15.979 -0.840 0.558 1.00 93.69 310 ASP A C 1
ATOM 2494 O O . ASP A 1 310 ? 14.771 -0.735 0.789 1.00 93.69 310 ASP A O 1
ATOM 2498 N N . GLU A 1 311 ? 16.865 0.093 0.917 1.00 90.81 311 GLU A N 1
ATOM 2499 C CA . GLU A 1 311 ? 16.565 1.354 1.617 1.00 90.81 311 GLU A CA 1
ATOM 2500 C C . GLU A 1 311 ? 15.888 2.433 0.751 1.00 90.81 311 GLU A C 1
ATOM 2502 O O . GLU A 1 311 ? 15.425 3.449 1.266 1.00 90.81 311 GLU A O 1
ATOM 2507 N N . THR A 1 312 ? 15.843 2.247 -0.569 1.00 90.12 312 THR A N 1
ATOM 2508 C CA . THR A 1 312 ? 15.239 3.201 -1.513 1.00 90.12 312 THR A CA 1
ATOM 2509 C C . THR A 1 312 ? 13.767 2.916 -1.784 1.00 90.12 312 THR A C 1
ATOM 2511 O O . THR A 1 312 ? 13.062 3.768 -2.340 1.00 90.12 312 THR A O 1
ATOM 2514 N N . SER A 1 313 ? 13.307 1.726 -1.396 1.00 91.56 313 SER A N 1
ATOM 2515 C CA . SER A 1 313 ? 11.925 1.301 -1.513 1.00 91.56 313 SER A CA 1
ATOM 2516 C C . SER A 1 313 ? 11.040 2.035 -0.505 1.00 91.56 313 SER A C 1
ATOM 2518 O O . SER A 1 313 ? 11.345 2.146 0.682 1.00 91.56 313 SER A O 1
ATOM 2520 N N . GLY A 1 314 ? 9.911 2.550 -0.980 1.00 94.69 314 GLY A N 1
ATOM 2521 C CA . GLY A 1 314 ? 9.061 3.396 -0.155 1.00 94.69 314 GLY A CA 1
ATOM 2522 C C . GLY A 1 314 ? 7.802 3.854 -0.870 1.00 94.69 314 GLY A C 1
ATOM 2523 O O . GLY A 1 314 ? 7.277 3.167 -1.754 1.00 94.69 314 GLY A O 1
ATOM 2524 N N . LEU A 1 315 ? 7.331 5.035 -0.489 1.00 94.81 315 LEU A N 1
ATOM 2525 C CA . LEU A 1 315 ? 6.149 5.684 -1.042 1.00 94.81 315 LEU A CA 1
ATOM 2526 C C . LEU A 1 315 ? 6.558 6.994 -1.705 1.00 94.81 315 LEU A C 1
ATOM 2528 O O . LEU A 1 315 ? 6.998 7.915 -1.019 1.00 94.81 315 LEU A O 1
ATOM 2532 N N . ASN A 1 316 ? 6.389 7.122 -3.018 1.00 92.88 316 ASN A N 1
ATOM 2533 C CA . ASN A 1 316 ? 6.428 8.457 -3.603 1.00 92.88 316 ASN A CA 1
ATOM 2534 C C . ASN A 1 316 ? 5.101 9.155 -3.316 1.00 92.88 316 ASN A C 1
ATOM 2536 O O . ASN A 1 316 ? 4.045 8.540 -3.451 1.00 92.88 316 ASN A O 1
ATOM 2540 N N . TYR A 1 317 ? 5.136 10.446 -3.020 1.00 89.81 317 TYR A N 1
ATOM 2541 C CA . TYR A 1 317 ? 3.935 11.256 -2.862 1.00 89.81 317 TYR A CA 1
ATOM 2542 C C . TYR A 1 317 ? 4.132 12.662 -3.412 1.00 89.81 317 TYR A C 1
ATOM 2544 O O . TYR A 1 317 ? 5.255 13.132 -3.593 1.00 89.81 31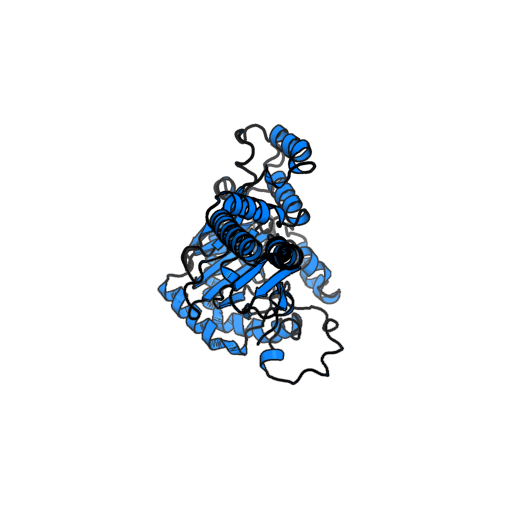7 TYR A O 1
ATOM 2552 N N . ILE A 1 318 ? 3.019 13.324 -3.698 1.00 84.88 318 ILE A N 1
ATOM 2553 C CA . ILE A 1 318 ? 3.002 14.680 -4.231 1.00 84.88 318 ILE A CA 1
ATOM 2554 C C . ILE A 1 318 ? 2.761 15.663 -3.087 1.00 84.88 318 ILE A C 1
ATOM 2556 O O . ILE A 1 318 ? 1.740 15.596 -2.404 1.00 84.88 318 ILE A O 1
ATOM 2560 N N . ASP A 1 319 ? 3.706 16.577 -2.888 1.00 81.75 319 ASP A N 1
ATOM 2561 C CA . ASP A 1 319 ? 3.609 17.675 -1.933 1.00 81.75 319 ASP A CA 1
ATOM 2562 C C . ASP A 1 319 ? 3.314 18.991 -2.664 1.00 81.75 319 ASP A C 1
ATOM 2564 O O . ASP A 1 319 ? 4.083 19.434 -3.521 1.00 81.75 319 ASP A O 1
ATOM 2568 N N . PHE A 1 320 ? 2.196 19.620 -2.312 1.00 70.75 320 PHE A N 1
ATOM 2569 C CA . PHE A 1 320 ? 1.750 20.896 -2.875 1.00 70.75 320 PHE A CA 1
ATOM 2570 C C . PHE A 1 320 ? 2.211 22.116 -2.052 1.00 70.75 320 PHE A C 1
ATOM 2572 O O . PHE A 1 320 ? 1.984 23.247 -2.476 1.00 70.75 320 PHE A O 1
ATOM 2579 N N . GLY A 1 321 ? 2.837 21.917 -0.884 1.00 60.81 321 GLY A N 1
ATOM 2580 C CA . GLY A 1 321 ? 3.080 22.967 0.113 1.00 60.81 321 GLY A CA 1
ATOM 2581 C C . GLY A 1 321 ? 4.336 23.821 -0.083 1.00 60.81 321 GLY A C 1
ATOM 2582 O O . GLY A 1 321 ? 4.348 24.970 0.347 1.00 60.81 321 GLY A O 1
ATOM 2583 N N . GLU A 1 322 ? 5.385 23.306 -0.730 1.00 53.81 322 GLU A N 1
ATOM 2584 C CA . GLU A 1 322 ? 6.663 24.034 -0.895 1.00 53.81 322 GLU A CA 1
ATOM 2585 C C . GLU A 1 322 ? 6.902 24.581 -2.314 1.00 53.81 322 GLU A C 1
ATOM 2587 O O . GLU A 1 322 ? 7.757 25.443 -2.514 1.00 53.81 322 GLU A O 1
ATOM 2592 N N . GLY A 1 323 ? 6.127 24.136 -3.308 1.00 47.56 323 GLY A N 1
ATOM 2593 C CA . GLY A 1 323 ? 6.307 24.534 -4.711 1.00 47.56 323 GLY A CA 1
ATOM 2594 C C . GLY A 1 323 ? 5.945 25.992 -5.028 1.00 47.56 323 GLY A C 1
ATOM 2595 O O . GLY A 1 323 ? 6.221 26.457 -6.131 1.00 47.56 323 GLY A O 1
ATOM 2596 N N . THR A 1 324 ? 5.333 26.731 -4.097 1.00 47.97 324 THR A N 1
ATOM 2597 C CA . THR A 1 324 ? 4.870 28.106 -4.343 1.00 47.97 324 THR A CA 1
ATOM 2598 C C . THR A 1 324 ? 5.893 29.187 -4.007 1.00 47.97 324 THR A C 1
ATOM 2600 O O . THR A 1 324 ? 5.639 30.342 -4.330 1.00 47.97 324 THR A O 1
ATOM 2603 N N . GLY A 1 325 ? 7.031 28.869 -3.373 1.00 42.41 325 GLY A N 1
ATOM 2604 C CA . GLY A 1 325 ? 8.083 29.848 -3.036 1.00 42.41 325 GLY A CA 1
ATOM 2605 C C . GLY A 1 325 ? 7.666 30.981 -2.078 1.00 42.41 325 GLY A C 1
ATOM 2606 O O . GLY A 1 325 ? 8.510 31.757 -1.638 1.00 42.41 325 GLY A O 1
ATOM 2607 N N . GLU A 1 326 ? 6.388 31.063 -1.719 1.00 42.84 326 GLU A N 1
ATOM 2608 C CA . GLU A 1 326 ? 5.819 31.988 -0.750 1.00 42.84 326 GLU A CA 1
ATOM 2609 C C . GLU A 1 326 ? 5.319 31.184 0.449 1.00 42.84 326 GLU A C 1
ATOM 2611 O O . GLU A 1 326 ? 4.658 30.153 0.292 1.00 42.84 326 GLU A O 1
ATOM 2616 N N . SER A 1 327 ? 5.674 31.648 1.649 1.00 42.69 327 SER A N 1
ATOM 2617 C CA . SER A 1 327 ? 5.227 31.077 2.914 1.00 42.69 327 SER A CA 1
ATOM 2618 C C . SER A 1 327 ? 3.703 30.904 2.932 1.00 42.69 327 SER A C 1
ATOM 2620 O O . SER A 1 327 ? 2.963 31.686 2.336 1.00 42.69 327 SER A O 1
ATOM 2622 N N . LEU A 1 328 ? 3.233 29.897 3.673 1.00 45.28 328 LEU A N 1
ATOM 2623 C CA . LEU A 1 328 ? 1.827 29.534 3.931 1.00 45.28 328 LEU A CA 1
ATOM 2624 C C . LEU A 1 328 ? 0.926 30.667 4.490 1.00 45.28 328 LEU A C 1
ATOM 2626 O O . LEU A 1 328 ? -0.204 30.411 4.897 1.00 45.28 328 LEU A O 1
ATOM 2630 N N . ASP A 1 329 ? 1.389 31.915 4.504 1.00 45.38 329 ASP A N 1
ATOM 2631 C CA . ASP A 1 329 ? 0.698 33.090 5.039 1.00 45.38 329 ASP A CA 1
ATOM 2632 C C . ASP A 1 329 ? -0.341 33.688 4.063 1.00 45.38 329 ASP A C 1
ATOM 2634 O O . ASP A 1 329 ? -0.978 34.701 4.338 1.00 45.38 329 ASP A O 1
ATOM 2638 N N . GLY A 1 330 ? -0.548 33.059 2.900 1.00 43.72 330 GLY A N 1
ATOM 2639 C CA . GLY A 1 330 ? -1.436 33.555 1.849 1.00 43.72 330 GLY A CA 1
ATOM 2640 C C . GLY A 1 330 ? -2.311 32.478 1.217 1.00 43.72 330 GLY A C 1
ATOM 2641 O O . GLY A 1 330 ? -2.285 32.335 -0.002 1.00 43.72 330 GLY A O 1
ATOM 2642 N N . GLY A 1 331 ? -3.103 31.739 2.003 1.00 46.97 331 GLY A N 1
ATOM 2643 C CA . GLY A 1 331 ? -3.967 30.648 1.507 1.00 46.97 331 GLY A CA 1
ATOM 2644 C C . GLY A 1 331 ? -4.825 31.014 0.281 1.00 46.97 331 GLY A C 1
ATOM 2645 O O . GLY A 1 331 ? -4.917 30.240 -0.667 1.00 46.97 331 GLY A O 1
ATOM 2646 N N . LEU A 1 332 ? -5.342 32.246 0.221 1.00 51.44 332 LEU A N 1
ATOM 2647 C CA . LEU A 1 332 ? -6.116 32.744 -0.927 1.00 51.44 332 LEU A CA 1
ATOM 2648 C C . LEU A 1 332 ? -5.257 33.092 -2.161 1.00 51.44 332 LEU A C 1
ATOM 2650 O O . LEU A 1 332 ? -5.729 32.977 -3.293 1.00 51.44 332 LEU A O 1
ATOM 2654 N N . LYS A 1 333 ? -3.993 33.504 -1.982 1.00 52.91 333 LYS A N 1
ATOM 2655 C CA . LYS A 1 333 ? -3.066 33.788 -3.097 1.00 52.91 333 LYS A CA 1
ATOM 2656 C C . LYS A 1 333 ? -2.504 32.503 -3.703 1.00 52.91 333 LYS A C 1
ATOM 2658 O O . LYS A 1 333 ? -2.455 32.393 -4.925 1.00 52.91 333 LYS A O 1
ATOM 2663 N N . ALA A 1 334 ? -2.164 31.522 -2.867 1.00 54.41 334 ALA A N 1
ATOM 2664 C CA . ALA A 1 334 ? -1.733 30.197 -3.308 1.00 54.41 334 ALA A CA 1
ATOM 2665 C C . ALA A 1 334 ? -2.845 29.466 -4.082 1.00 54.41 334 ALA A C 1
ATOM 2667 O O . ALA A 1 334 ? -2.580 28.852 -5.116 1.00 54.41 334 ALA A O 1
ATOM 2668 N N . GLN A 1 335 ? -4.103 29.605 -3.642 1.00 53.69 335 GLN A N 1
ATOM 2669 C CA . GLN A 1 335 ? -5.263 29.079 -4.364 1.00 53.69 335 GLN A CA 1
ATOM 2670 C C . GLN A 1 335 ? -5.405 29.707 -5.757 1.00 53.69 335 GLN A C 1
ATOM 2672 O O . GLN A 1 335 ? -5.492 28.994 -6.758 1.00 53.69 335 GLN A O 1
ATOM 2677 N N . ARG A 1 336 ? -5.375 31.043 -5.838 1.00 58.00 336 ARG A N 1
ATOM 2678 C CA . ARG A 1 336 ? -5.504 31.764 -7.111 1.00 58.00 336 ARG A CA 1
ATOM 2679 C C . ARG A 1 336 ? -4.361 31.432 -8.073 1.00 58.00 336 ARG A C 1
ATOM 2681 O O . ARG A 1 336 ? -4.600 31.203 -9.254 1.00 58.00 336 ARG A O 1
ATOM 2688 N N . TYR A 1 337 ? -3.134 31.325 -7.560 1.00 60.78 337 TYR A N 1
ATOM 2689 C CA . TYR A 1 337 ? -1.969 30.911 -8.340 1.00 60.78 337 TYR A CA 1
ATOM 2690 C C . TYR A 1 337 ? -2.136 29.499 -8.915 1.00 60.78 337 TYR A C 1
ATOM 2692 O O . TYR A 1 337 ? -1.843 29.288 -10.094 1.00 60.78 337 TYR A O 1
ATOM 2700 N N . TYR A 1 338 ? -2.664 28.546 -8.139 1.00 60.38 338 TYR A N 1
ATOM 2701 C CA . TYR A 1 338 ? -2.921 27.201 -8.647 1.00 60.38 338 TYR A CA 1
ATOM 2702 C C . TYR A 1 338 ? -4.006 27.172 -9.723 1.00 60.38 338 TYR A C 1
ATOM 2704 O O . TYR A 1 338 ? -3.802 26.604 -10.798 1.00 60.38 338 TYR A O 1
ATOM 2712 N N . GLU A 1 339 ? -5.145 27.814 -9.478 1.00 62.34 339 GLU A N 1
ATOM 2713 C CA . GLU A 1 339 ? -6.257 27.856 -10.430 1.00 62.34 339 GLU A CA 1
ATOM 2714 C C . GLU A 1 339 ? -5.875 28.581 -11.736 1.00 62.34 339 GLU A C 1
ATOM 2716 O O . GLU A 1 339 ? -6.272 28.152 -12.822 1.00 62.34 339 GLU A O 1
ATOM 2721 N N . GLU A 1 340 ? -5.055 29.633 -11.669 1.00 63.50 340 GLU A N 1
ATOM 2722 C CA . GLU A 1 340 ? -4.652 30.427 -12.837 1.00 63.50 340 GLU A CA 1
ATOM 2723 C C . GLU A 1 340 ? -3.420 29.860 -13.570 1.00 63.50 340 GLU A C 1
ATOM 2725 O O . GLU A 1 340 ? -3.371 29.905 -14.802 1.00 63.50 340 GLU A O 1
ATOM 2730 N N . THR A 1 341 ? -2.452 29.282 -12.851 1.00 62.69 341 THR A N 1
ATOM 2731 C CA . THR A 1 341 ? -1.150 28.858 -13.410 1.00 62.69 341 THR A CA 1
ATOM 2732 C C . THR A 1 341 ? -1.030 27.339 -13.528 1.00 62.69 341 THR A C 1
ATOM 2734 O O . THR A 1 341 ? -0.638 26.814 -14.577 1.00 62.69 341 THR A O 1
ATOM 2737 N N . CYS A 1 342 ? -1.398 26.618 -12.472 1.00 64.31 342 CYS A N 1
ATOM 2738 C CA . CYS A 1 342 ? -1.128 25.188 -12.333 1.00 64.31 342 CYS A CA 1
ATOM 2739 C C . CYS A 1 342 ? -2.208 24.331 -13.001 1.00 64.31 342 CYS A C 1
ATOM 2741 O O . CYS A 1 342 ? -1.884 23.415 -13.747 1.00 64.31 342 CYS A O 1
ATOM 2743 N N . SER A 1 343 ? -3.489 24.667 -12.827 1.00 60.94 343 SER A N 1
ATOM 2744 C CA . SER A 1 343 ? -4.596 23.883 -13.392 1.00 60.94 343 SER A CA 1
ATOM 2745 C C . SER A 1 343 ? -4.745 24.034 -14.914 1.00 60.94 343 SER A C 1
ATOM 2747 O O . SER A 1 343 ? -5.293 23.151 -15.570 1.00 60.94 343 SER A O 1
ATOM 2749 N N . LYS A 1 344 ? -4.247 25.142 -15.491 1.00 60.50 344 LYS A N 1
ATOM 2750 C CA . LYS A 1 344 ? -4.493 25.508 -16.899 1.00 60.50 344 LYS A CA 1
ATOM 2751 C C . LYS A 1 344 ? -3.279 25.434 -17.818 1.00 60.50 344 LYS A C 1
ATOM 2753 O O . LYS A 1 344 ? -3.470 25.241 -19.015 1.00 60.50 344 LYS A O 1
ATOM 2758 N N . ARG A 1 345 ? -2.054 25.645 -17.314 1.00 59.59 345 ARG A N 1
ATOM 2759 C CA . ARG A 1 345 ? -0.879 25.834 -18.186 1.00 59.59 345 ARG A CA 1
ATOM 2760 C C . ARG A 1 345 ? 0.273 24.879 -17.891 1.00 59.59 345 ARG A C 1
ATOM 2762 O O . ARG A 1 345 ? 0.798 24.310 -18.841 1.00 59.59 345 ARG A O 1
ATOM 2769 N N . TYR A 1 346 ? 0.641 24.679 -16.620 1.00 60.81 346 TYR A N 1
ATOM 2770 C CA . TYR A 1 346 ? 1.790 23.840 -16.240 1.00 60.81 346 TYR A CA 1
ATOM 2771 C C . TYR A 1 346 ? 1.600 23.164 -14.863 1.00 60.81 346 TYR A C 1
ATOM 2773 O O . TYR A 1 346 ? 2.215 23.598 -13.887 1.00 60.81 346 TYR A O 1
ATOM 2781 N N . PRO A 1 347 ? 0.785 22.095 -14.753 1.00 57.44 347 PRO A N 1
ATOM 2782 C CA . PRO A 1 347 ? 0.469 21.456 -13.466 1.00 57.44 347 PRO A CA 1
ATOM 2783 C C . PRO A 1 347 ? 1.699 20.936 -12.711 1.00 57.44 347 PRO A C 1
ATOM 2785 O O . PRO A 1 347 ? 1.728 20.984 -11.487 1.00 57.44 347 PRO A O 1
ATOM 2788 N N . TYR A 1 348 ? 2.744 20.524 -13.431 1.00 61.22 348 TYR A N 1
ATOM 2789 C CA . TYR A 1 348 ? 3.997 19.997 -12.876 1.00 61.22 348 TYR A CA 1
ATOM 2790 C C . TYR A 1 348 ? 4.874 21.026 -12.150 1.00 61.22 348 TYR A C 1
ATOM 2792 O O . TYR A 1 348 ? 5.828 20.645 -11.485 1.00 61.22 348 TYR A O 1
ATOM 2800 N N . ARG A 1 349 ? 4.598 22.331 -12.277 1.00 64.12 349 ARG A N 1
ATOM 2801 C CA . ARG A 1 349 ? 5.388 23.374 -11.594 1.00 64.12 349 ARG A CA 1
ATOM 2802 C C . ARG A 1 349 ? 4.966 23.617 -10.150 1.00 64.12 349 ARG A C 1
ATOM 2804 O O . ARG A 1 349 ? 5.627 24.378 -9.457 1.00 64.12 349 ARG A O 1
ATOM 2811 N N . CYS A 1 350 ? 3.858 23.024 -9.725 1.00 69.12 350 CYS A N 1
ATOM 2812 C CA . CYS A 1 350 ? 3.174 23.417 -8.495 1.00 69.12 350 CYS A CA 1
ATOM 2813 C C . CYS A 1 350 ? 3.104 22.300 -7.468 1.00 69.12 350 CYS A C 1
ATOM 2815 O O . CYS A 1 350 ? 2.326 22.366 -6.519 1.00 69.12 350 CYS A O 1
ATOM 2817 N N . TYR A 1 351 ? 3.904 21.267 -7.682 1.00 74.25 351 TYR A N 1
ATOM 2818 C CA . TYR A 1 351 ? 4.106 20.223 -6.715 1.00 74.25 351 TYR A CA 1
ATOM 2819 C C . TYR A 1 351 ? 5.539 19.726 -6.768 1.00 74.25 351 TYR A C 1
ATOM 2821 O O . TYR A 1 351 ? 6.236 19.863 -7.773 1.00 74.25 351 TYR A O 1
ATOM 2829 N N . ILE A 1 352 ? 5.955 19.124 -5.666 1.00 79.12 352 ILE A N 1
ATOM 2830 C CA . ILE A 1 352 ? 7.229 18.443 -5.534 1.00 79.12 352 ILE A CA 1
ATOM 2831 C C . ILE A 1 352 ? 6.905 16.979 -5.282 1.00 79.12 352 ILE A C 1
ATOM 2833 O O . ILE A 1 352 ? 6.177 16.645 -4.347 1.00 79.12 352 ILE A O 1
ATOM 2837 N N . GLN A 1 353 ? 7.435 16.095 -6.123 1.00 85.00 353 GLN A N 1
ATOM 2838 C CA . GLN A 1 353 ? 7.439 14.680 -5.792 1.00 85.00 353 GLN A CA 1
ATOM 2839 C C . GLN A 1 353 ? 8.442 14.461 -4.660 1.00 85.00 353 GLN A C 1
ATOM 2841 O O . GLN A 1 353 ? 9.627 14.766 -4.791 1.00 85.00 353 GLN A O 1
ATOM 2846 N N . ARG A 1 354 ? 7.962 13.909 -3.554 1.00 89.06 354 ARG A N 1
ATOM 2847 C CA . ARG A 1 354 ? 8.776 13.453 -2.434 1.00 89.06 354 ARG A CA 1
ATOM 2848 C C . ARG A 1 354 ? 8.717 11.942 -2.332 1.00 89.06 354 ARG A C 1
ATOM 2850 O O . ARG A 1 354 ? 7.881 11.293 -2.960 1.00 89.06 354 ARG A O 1
ATOM 2857 N N . ARG A 1 355 ? 9.602 11.392 -1.510 1.00 92.69 355 ARG A N 1
ATOM 2858 C CA . ARG A 1 355 ? 9.601 9.983 -1.144 1.00 92.69 355 ARG A CA 1
ATOM 2859 C C . ARG A 1 355 ? 9.634 9.854 0.367 1.00 92.69 355 ARG A C 1
ATOM 2861 O O . ARG A 1 355 ? 10.448 10.507 1.011 1.00 92.69 355 ARG A O 1
ATOM 2868 N N . GLU A 1 356 ? 8.754 9.016 0.894 1.00 94.38 356 GLU A N 1
ATOM 2869 C CA . GLU A 1 356 ? 8.874 8.484 2.242 1.00 94.38 356 GLU A CA 1
ATOM 2870 C C . GLU A 1 356 ? 9.589 7.141 2.158 1.00 94.38 356 GLU A C 1
ATOM 2872 O O . GLU A 1 356 ? 9.077 6.202 1.540 1.00 94.38 356 GLU A O 1
ATOM 2877 N N . MET A 1 357 ? 10.798 7.086 2.719 1.00 95.38 357 MET A N 1
ATOM 2878 C CA . MET A 1 357 ? 11.564 5.847 2.811 1.00 95.38 357 MET A CA 1
ATOM 2879 C C . MET A 1 357 ? 10.963 4.993 3.914 1.00 95.38 357 MET A C 1
ATOM 2881 O O . MET A 1 357 ? 10.731 5.469 5.022 1.00 95.38 357 MET A O 1
ATOM 2885 N N . TYR A 1 358 ? 10.689 3.736 3.600 1.00 96.38 358 TYR A N 1
ATOM 2886 C CA . TYR A 1 358 ? 10.093 2.835 4.565 1.00 96.38 358 TYR A CA 1
ATOM 2887 C C . TYR A 1 358 ? 11.140 2.242 5.493 1.00 96.38 358 TYR A C 1
ATOM 2889 O O . TYR A 1 358 ? 12.158 1.715 5.054 1.00 96.38 358 TYR A O 1
ATOM 2897 N N . GLU A 1 359 ? 10.826 2.265 6.781 1.00 97.44 359 GLU A N 1
ATOM 2898 C CA . GLU A 1 359 ? 11.551 1.525 7.800 1.00 97.44 359 GLU A CA 1
ATOM 2899 C C . GLU A 1 359 ? 10.767 0.252 8.136 1.00 97.44 359 GLU A C 1
ATOM 2901 O O . GLU A 1 359 ? 9.555 0.291 8.369 1.00 97.44 359 GLU A O 1
ATOM 2906 N N . VAL A 1 360 ? 11.448 -0.895 8.113 1.00 98.31 360 VAL A N 1
ATOM 2907 C CA . VAL A 1 360 ? 10.836 -2.192 8.426 1.00 98.31 360 VAL A CA 1
ATOM 2908 C C . VAL A 1 360 ? 10.290 -2.178 9.852 1.00 98.31 360 VAL A C 1
ATOM 2910 O O . VAL A 1 360 ? 10.987 -1.798 10.785 1.00 98.31 360 VAL A O 1
ATOM 2913 N N . GLY A 1 361 ? 9.038 -2.605 10.006 1.00 98.44 361 GLY A N 1
ATOM 2914 C CA . GLY A 1 361 ? 8.329 -2.642 11.281 1.00 98.44 361 GLY A CA 1
ATOM 2915 C C . GLY A 1 361 ? 7.594 -1.352 11.648 1.00 98.44 361 GLY A C 1
ATOM 2916 O O . GLY A 1 361 ? 6.783 -1.380 12.577 1.00 98.44 361 GLY A O 1
ATOM 2917 N N . ASN A 1 362 ? 7.783 -0.261 10.897 1.00 98.44 362 ASN A N 1
ATOM 2918 C CA . ASN A 1 362 ? 7.138 1.024 11.167 1.00 98.44 362 ASN A CA 1
ATOM 2919 C C . ASN A 1 362 ? 5.923 1.255 10.260 1.00 98.44 362 ASN A C 1
ATOM 2921 O O . ASN A 1 362 ? 6.037 1.403 9.047 1.00 98.44 362 ASN A O 1
ATOM 2925 N N . LEU A 1 363 ? 4.736 1.318 10.857 1.00 98.44 363 LEU A N 1
ATOM 2926 C CA . LEU A 1 363 ? 3.482 1.606 10.175 1.00 98.44 363 LEU A CA 1
ATOM 2927 C C . LEU A 1 363 ? 3.445 3.064 9.718 1.00 98.44 363 LEU A C 1
ATOM 2929 O O . LEU A 1 363 ? 3.347 3.975 10.538 1.00 98.44 363 LEU A O 1
ATOM 2933 N N . VAL A 1 364 ? 3.443 3.269 8.406 1.00 97.25 364 VAL A N 1
ATOM 2934 C CA . VAL A 1 364 ? 3.253 4.577 7.783 1.00 97.25 364 VAL A CA 1
ATOM 2935 C C . VAL A 1 364 ? 1.770 4.784 7.514 1.00 97.25 364 VAL A C 1
ATOM 2937 O O . VAL A 1 364 ? 1.161 4.007 6.783 1.00 97.25 364 VAL A O 1
ATOM 2940 N N . VAL A 1 365 ? 1.193 5.842 8.077 1.00 95.50 365 VAL A N 1
ATOM 2941 C CA . VAL A 1 365 ? -0.214 6.230 7.922 1.00 95.50 365 VAL A CA 1
ATOM 2942 C C . VAL A 1 365 ? -0.274 7.573 7.209 1.00 95.50 365 VAL A C 1
ATOM 2944 O O . VAL A 1 365 ? 0.403 8.515 7.610 1.00 95.50 365 VAL A O 1
ATOM 2947 N N . HIS A 1 366 ? -1.092 7.687 6.170 1.00 92.56 366 HIS A N 1
ATOM 2948 C CA . HIS A 1 366 ? -1.324 8.938 5.453 1.00 92.56 366 HIS A CA 1
ATOM 2949 C C . HIS A 1 366 ? -2.802 9.123 5.127 1.00 92.56 366 HIS A C 1
ATOM 2951 O O . HIS A 1 366 ? -3.619 8.213 5.273 1.00 92.56 366 HIS A O 1
ATOM 2957 N N . ALA A 1 367 ? -3.168 10.322 4.678 1.00 88.94 367 ALA A N 1
ATOM 2958 C CA . ALA A 1 367 ? -4.523 10.564 4.212 1.00 88.94 367 ALA A CA 1
ATOM 2959 C C . ALA A 1 367 ? -4.771 9.767 2.924 1.00 88.94 367 ALA A C 1
ATOM 2961 O O . ALA A 1 367 ? -3.939 9.792 2.015 1.00 88.94 367 ALA A O 1
ATOM 2962 N N . GLY A 1 368 ? -5.930 9.120 2.797 1.00 86.81 368 GLY A N 1
ATOM 2963 C CA . GLY A 1 368 ? -6.260 8.318 1.609 1.00 86.81 368 GLY A CA 1
ATOM 2964 C C . GLY A 1 368 ? -6.368 9.147 0.324 1.00 86.81 368 GLY A C 1
ATOM 2965 O O . GLY A 1 368 ? -6.276 8.629 -0.780 1.00 86.81 368 GLY A O 1
ATOM 2966 N N . LYS A 1 369 ? -6.513 10.469 0.451 1.00 83.81 369 LYS A N 1
ATOM 2967 C CA . LYS A 1 369 ? -6.524 11.412 -0.677 1.00 83.81 369 LYS A CA 1
ATOM 2968 C C . LYS A 1 369 ? -5.147 12.002 -1.007 1.00 83.81 369 LYS A C 1
ATOM 2970 O O . LYS A 1 369 ? -5.047 12.843 -1.898 1.00 83.81 369 LYS A O 1
ATOM 2975 N N . LEU A 1 370 ? -4.089 11.594 -0.306 1.00 84.75 370 LEU A N 1
ATOM 2976 C CA . LEU A 1 370 ? -2.722 11.927 -0.697 1.00 84.75 370 LEU A CA 1
ATOM 2977 C C . LEU A 1 370 ? -2.434 11.278 -2.053 1.00 84.75 370 LEU A C 1
ATOM 2979 O O . LEU A 1 370 ? -2.637 10.078 -2.205 1.00 84.75 370 LEU A O 1
ATOM 2983 N N . VAL A 1 371 ? -1.948 12.044 -3.030 1.00 85.44 371 VAL A N 1
ATOM 2984 C CA . VAL A 1 371 ? -1.524 11.467 -4.314 1.00 85.44 371 VAL A CA 1
ATOM 2985 C C . VAL A 1 371 ? -0.206 10.751 -4.097 1.00 85.44 371 VAL A C 1
ATOM 2987 O O . VAL A 1 371 ? 0.788 11.386 -3.738 1.00 85.44 371 VAL A O 1
ATOM 2990 N N . HIS A 1 372 ? -0.187 9.445 -4.323 1.00 90.38 372 HIS A N 1
ATOM 2991 C CA . HIS A 1 372 ? 0.974 8.623 -4.028 1.00 90.38 372 HIS A CA 1
ATOM 2992 C C . HIS A 1 372 ? 1.126 7.454 -5.001 1.00 90.38 372 HIS A C 1
ATOM 2994 O O . HIS A 1 372 ? 0.213 7.098 -5.742 1.00 90.38 372 HIS A O 1
ATOM 3000 N N . SER A 1 373 ? 2.321 6.876 -5.031 1.00 92.50 373 SER A N 1
ATOM 3001 C CA . SER A 1 373 ? 2.641 5.657 -5.767 1.00 92.50 373 SER A CA 1
ATOM 3002 C C . SER A 1 373 ? 3.661 4.834 -4.992 1.00 92.50 373 SER A C 1
ATOM 3004 O O . SER A 1 373 ? 4.455 5.376 -4.220 1.00 92.50 373 SER A O 1
ATOM 3006 N N . ILE A 1 374 ? 3.674 3.519 -5.214 1.00 93.62 374 ILE A N 1
ATOM 3007 C CA . ILE A 1 374 ? 4.779 2.685 -4.735 1.00 93.62 374 ILE A CA 1
ATOM 3008 C C . ILE A 1 374 ? 6.062 3.189 -5.414 1.00 93.62 374 ILE A C 1
ATOM 3010 O O . ILE A 1 374 ? 6.127 3.297 -6.644 1.00 93.62 374 ILE A O 1
ATOM 3014 N N . GLY A 1 375 ? 7.060 3.552 -4.610 1.00 92.19 375 GLY A N 1
ATOM 3015 C CA . GLY A 1 375 ? 8.347 4.018 -5.112 1.00 92.19 375 GLY A CA 1
ATOM 3016 C C . GLY A 1 375 ? 9.096 2.907 -5.831 1.00 92.19 375 GLY A C 1
ATOM 3017 O O . GLY A 1 375 ? 9.005 1.754 -5.421 1.00 92.19 375 GLY A O 1
ATOM 3018 N N . HIS A 1 376 ? 9.830 3.247 -6.891 1.00 91.19 376 HIS A N 1
ATOM 3019 C CA . HIS A 1 376 ? 10.823 2.339 -7.468 1.00 91.19 376 HIS A CA 1
ATOM 3020 C C . HIS A 1 376 ? 11.923 2.014 -6.445 1.00 91.19 376 HIS A C 1
ATOM 3022 O O . HIS A 1 376 ? 12.165 2.799 -5.525 1.00 91.19 376 HIS A O 1
ATOM 3028 N N . TRP A 1 377 ? 12.621 0.900 -6.641 1.00 92.75 377 TRP A N 1
ATOM 3029 C CA . TRP A 1 377 ? 13.775 0.510 -5.825 1.00 92.75 377 TRP A CA 1
ATOM 3030 C C . TRP A 1 377 ? 14.895 -0.066 -6.679 1.00 92.75 377 TRP A C 1
ATOM 3032 O O . TRP A 1 377 ? 14.661 -0.540 -7.793 1.00 92.75 377 TRP A O 1
ATOM 3042 N N . ASN A 1 378 ? 16.123 -0.042 -6.171 1.00 88.56 378 ASN A N 1
ATOM 3043 C CA . ASN A 1 378 ? 17.238 -0.620 -6.896 1.00 88.56 378 ASN A CA 1
ATOM 3044 C C . ASN A 1 378 ? 17.089 -2.137 -6.943 1.00 88.56 378 ASN A C 1
ATOM 3046 O O . ASN A 1 378 ? 16.897 -2.832 -5.946 1.00 88.56 378 ASN A O 1
ATOM 3050 N N . TYR A 1 379 ? 17.204 -2.668 -8.152 1.00 85.12 379 TYR A N 1
ATOM 3051 C CA . TYR A 1 379 ? 17.272 -4.101 -8.333 1.00 85.12 379 TYR A CA 1
ATOM 3052 C C . TYR A 1 379 ? 18.650 -4.599 -7.875 1.00 85.12 379 TYR A C 1
ATOM 3054 O O . TYR A 1 379 ? 19.663 -4.293 -8.506 1.00 85.12 379 TYR A O 1
ATOM 3062 N N . THR A 1 380 ? 18.683 -5.359 -6.781 1.00 79.94 380 THR A N 1
ATOM 3063 C CA . THR A 1 380 ? 19.912 -5.928 -6.206 1.00 79.94 380 THR A CA 1
ATOM 3064 C C . THR A 1 380 ? 20.061 -7.415 -6.534 1.00 79.94 380 THR A C 1
ATOM 3066 O O . THR A 1 380 ? 21.107 -7.832 -7.033 1.00 79.94 380 THR A O 1
ATOM 3069 N N . SER A 1 381 ? 19.016 -8.221 -6.315 1.00 84.75 381 SER A N 1
ATOM 3070 C CA . SER A 1 381 ? 18.966 -9.649 -6.658 1.00 84.75 381 SER A CA 1
ATOM 3071 C C . SER A 1 381 ? 17.527 -10.135 -6.900 1.00 84.75 381 SER A C 1
ATOM 3073 O O . SER A 1 381 ? 16.569 -9.408 -6.641 1.00 84.75 381 SER A O 1
ATOM 3075 N N . TYR A 1 382 ? 17.375 -11.370 -7.393 1.00 84.06 382 TYR A N 1
ATOM 3076 C CA . TYR A 1 382 ? 16.072 -12.046 -7.525 1.00 84.06 382 TYR A CA 1
ATOM 3077 C C . TYR A 1 382 ? 15.559 -12.650 -6.208 1.00 84.06 382 TYR A C 1
ATOM 3079 O O . TYR A 1 382 ? 14.402 -13.054 -6.147 1.00 84.06 382 TYR A O 1
ATOM 3087 N N . ASP A 1 383 ? 16.404 -12.709 -5.177 1.00 87.25 383 ASP A N 1
ATOM 3088 C CA . ASP A 1 383 ? 16.109 -13.362 -3.894 1.00 87.25 383 ASP A CA 1
ATOM 3089 C C . ASP A 1 383 ? 15.600 -12.370 -2.837 1.00 87.25 383 ASP A C 1
ATOM 3091 O O . ASP A 1 383 ? 15.557 -12.685 -1.651 1.00 87.25 383 ASP A O 1
ATOM 3095 N N . THR A 1 384 ? 15.278 -11.144 -3.251 1.00 92.69 384 THR A N 1
ATOM 3096 C CA . THR A 1 384 ? 14.677 -10.135 -2.381 1.00 92.69 384 THR A CA 1
ATOM 3097 C C . THR A 1 384 ? 13.232 -9.888 -2.784 1.00 92.69 384 THR A C 1
ATOM 3099 O O . THR A 1 384 ? 12.842 -10.056 -3.941 1.00 92.69 384 THR A O 1
ATOM 3102 N N . GLU A 1 385 ? 12.424 -9.433 -1.836 1.00 95.38 385 GLU A N 1
ATOM 3103 C CA . GLU A 1 385 ? 11.049 -9.040 -2.100 1.00 95.38 385 GLU A CA 1
ATOM 3104 C C . GLU A 1 385 ? 10.649 -7.823 -1.278 1.00 95.38 385 GLU A C 1
ATOM 3106 O O . GLU A 1 385 ? 11.179 -7.550 -0.200 1.00 95.38 385 GLU A O 1
ATOM 3111 N N . ARG A 1 386 ? 9.660 -7.098 -1.798 1.00 97.19 386 ARG A N 1
ATOM 3112 C CA . ARG A 1 386 ? 8.909 -6.106 -1.041 1.00 97.19 386 ARG A CA 1
ATOM 3113 C C . ARG A 1 386 ? 7.650 -6.771 -0.496 1.00 97.19 386 ARG A C 1
ATOM 3115 O O . ARG A 1 386 ? 6.740 -7.087 -1.266 1.00 97.19 386 ARG A O 1
ATOM 3122 N N . ILE A 1 387 ? 7.590 -6.946 0.820 1.00 98.31 387 ILE A N 1
ATOM 3123 C CA . ILE A 1 387 ? 6.408 -7.415 1.546 1.00 98.31 387 ILE A CA 1
ATOM 3124 C C . ILE A 1 387 ? 5.907 -6.279 2.427 1.00 98.31 387 ILE A C 1
ATOM 3126 O O . ILE A 1 387 ? 6.610 -5.794 3.315 1.00 98.31 387 ILE A O 1
ATOM 3130 N N . THR A 1 388 ? 4.668 -5.864 2.194 1.00 98.56 388 THR A N 1
ATOM 3131 C CA . THR A 1 388 ? 4.004 -4.843 3.008 1.00 98.56 388 THR A CA 1
ATOM 3132 C C . THR A 1 388 ? 2.600 -5.284 3.359 1.00 98.56 388 THR A C 1
ATOM 3134 O O . THR A 1 388 ? 1.880 -5.728 2.467 1.00 98.56 388 THR A O 1
ATOM 3137 N N . MET A 1 389 ? 2.174 -5.079 4.601 1.00 98.62 389 MET A N 1
ATOM 3138 C CA . MET A 1 389 ? 0.752 -5.101 4.937 1.00 98.62 389 MET A CA 1
ATOM 3139 C C . MET A 1 389 ? 0.146 -3.736 4.617 1.00 98.62 389 MET A C 1
ATOM 3141 O O . MET A 1 389 ? 0.737 -2.712 4.950 1.00 98.62 389 MET A O 1
ATOM 3145 N N . GLN A 1 390 ? -1.006 -3.709 3.961 1.00 97.56 390 GLN A N 1
ATOM 3146 C CA . GLN A 1 390 ? -1.704 -2.487 3.588 1.00 97.56 390 GLN A CA 1
ATOM 3147 C C . GLN A 1 390 ? -3.173 -2.556 3.970 1.00 97.56 390 GLN A C 1
ATOM 3149 O O . GLN A 1 390 ? -3.771 -3.628 4.047 1.00 97.56 390 GLN A O 1
ATOM 3154 N N . GLY A 1 391 ? -3.749 -1.387 4.206 1.00 96.19 391 GLY A N 1
ATOM 3155 C CA . GLY A 1 391 ? -5.168 -1.240 4.453 1.00 96.19 391 GLY A CA 1
ATOM 3156 C C . GLY A 1 391 ? -5.597 0.214 4.387 1.00 96.19 391 GLY A C 1
ATOM 3157 O O . GLY A 1 391 ? -4.786 1.140 4.313 1.00 96.19 391 GLY A O 1
ATOM 3158 N N . PHE A 1 392 ? -6.905 0.387 4.436 1.00 94.25 392 PHE A N 1
ATOM 3159 C CA . PHE A 1 392 ? -7.584 1.669 4.407 1.00 94.25 392 PHE A CA 1
ATOM 3160 C C . PHE A 1 392 ? -8.424 1.818 5.663 1.00 94.25 392 PHE A C 1
ATOM 3162 O O . PHE A 1 392 ? -8.726 0.838 6.347 1.00 94.25 392 PHE A O 1
ATOM 3169 N N . GLY A 1 393 ? -8.853 3.039 5.951 1.00 92.44 393 GLY A N 1
ATOM 3170 C CA . GLY A 1 393 ? -9.829 3.270 7.000 1.00 92.44 393 GLY A CA 1
ATOM 3171 C C . GLY A 1 393 ? -10.600 4.568 6.857 1.00 92.44 393 GLY A C 1
ATOM 3172 O O . GLY A 1 393 ? -10.231 5.454 6.087 1.00 92.44 393 GLY A O 1
ATOM 3173 N N . PHE A 1 394 ? -11.695 4.662 7.603 1.00 90.06 394 PHE A N 1
ATOM 3174 C CA . PHE A 1 394 ? -12.502 5.872 7.735 1.00 90.06 394 PHE A CA 1
ATOM 3175 C C . PHE A 1 394 ? -13.024 6.019 9.163 1.00 90.06 394 PHE A C 1
ATOM 3177 O O . PHE A 1 394 ? -13.234 5.033 9.874 1.00 90.06 394 PHE A O 1
ATOM 3184 N N . ARG A 1 395 ? -13.235 7.265 9.581 1.00 91.06 395 ARG A N 1
ATOM 3185 C CA . ARG A 1 395 ? -13.706 7.623 10.917 1.00 91.06 395 ARG A CA 1
ATOM 3186 C C . ARG A 1 395 ? -15.223 7.697 10.964 1.00 91.06 395 ARG A C 1
ATOM 3188 O O . ARG A 1 395 ? -15.867 8.256 10.076 1.00 91.06 395 ARG A O 1
ATOM 3195 N N . CYS A 1 396 ? -15.781 7.232 12.069 1.00 88.56 396 CYS A N 1
ATOM 3196 C CA . CYS A 1 396 ? -17.173 7.394 12.436 1.00 88.56 396 CYS A CA 1
ATOM 3197 C C . CYS A 1 396 ? -17.274 8.006 13.819 1.00 88.56 396 CYS A C 1
ATOM 3199 O O . CYS A 1 396 ? -16.630 7.557 14.769 1.00 88.56 396 CYS A O 1
ATOM 3201 N N . ARG A 1 397 ? -18.085 9.057 13.918 1.00 87.06 397 ARG A N 1
ATOM 3202 C CA . ARG A 1 397 ? -18.293 9.761 15.175 1.00 87.06 397 ARG A CA 1
ATOM 3203 C C . ARG A 1 397 ? -19.122 8.897 16.106 1.00 87.06 397 ARG A C 1
ATOM 3205 O O . ARG A 1 397 ? -20.177 8.385 15.718 1.00 87.06 397 ARG A O 1
ATOM 3212 N N . GLY A 1 398 ? -18.642 8.763 17.336 1.00 81.31 398 GLY A N 1
ATOM 3213 C CA . GLY A 1 398 ? -19.432 8.182 18.407 1.00 81.31 398 GLY A CA 1
ATOM 3214 C C . GLY A 1 398 ? -20.655 9.054 18.735 1.00 81.31 398 GLY A C 1
ATOM 3215 O O . GLY A 1 398 ? -20.718 10.231 18.351 1.00 81.31 398 GLY A O 1
ATOM 3216 N N . PRO A 1 399 ? -21.646 8.508 19.459 1.00 78.56 399 PRO A N 1
ATOM 3217 C CA . PRO A 1 399 ? -22.617 9.311 20.198 1.00 78.56 399 PRO A CA 1
ATOM 3218 C C . PRO A 1 399 ? -21.932 10.427 21.006 1.00 78.56 399 PRO A C 1
ATOM 3220 O O . PRO A 1 399 ? -20.748 10.346 21.320 1.00 78.56 399 PRO A O 1
ATOM 3223 N N . LYS A 1 400 ? -22.661 11.495 21.359 1.00 73.44 400 LYS A N 1
ATOM 3224 C CA . LYS A 1 400 ? -22.086 12.614 22.130 1.00 73.44 400 LYS A CA 1
ATOM 3225 C C . LYS A 1 400 ? -21.355 12.086 23.379 1.00 73.44 400 LYS A C 1
ATOM 3227 O O . LYS A 1 400 ? -22.007 11.522 24.251 1.00 73.44 400 LYS A O 1
ATOM 3232 N N . ASN A 1 401 ? -20.047 12.361 23.462 1.00 72.62 401 ASN A N 1
ATOM 3233 C CA . ASN A 1 401 ? -19.085 11.947 24.503 1.00 72.62 401 ASN A CA 1
ATOM 3234 C C . ASN A 1 401 ? -18.434 10.561 24.343 1.00 72.62 401 ASN A C 1
ATOM 3236 O O . ASN A 1 401 ? -17.543 10.241 25.130 1.00 72.62 401 ASN A O 1
ATOM 3240 N N . ASP A 1 402 ? -18.803 9.777 23.332 1.00 80.31 402 ASP A N 1
ATOM 3241 C CA . ASP A 1 402 ? -18.080 8.552 22.993 1.00 80.31 402 ASP A CA 1
ATOM 3242 C C . ASP A 1 402 ? -16.858 8.865 22.124 1.00 80.31 402 ASP A C 1
ATOM 3244 O O . ASP A 1 402 ? -16.813 9.862 21.397 1.00 80.31 402 ASP A O 1
ATOM 3248 N N . LYS A 1 403 ? -15.844 8.000 22.209 1.00 84.75 403 LYS A N 1
ATOM 3249 C CA . LYS A 1 403 ? -14.662 8.094 21.348 1.00 84.75 403 LYS A CA 1
ATOM 3250 C C . LYS A 1 403 ? -15.050 7.809 19.898 1.00 84.75 403 LYS A C 1
ATOM 3252 O O . LYS A 1 403 ? -15.891 6.951 19.628 1.00 84.75 403 LYS A O 1
ATOM 3257 N N . ASP A 1 404 ? -14.386 8.492 18.971 1.00 90.19 404 ASP A N 1
ATOM 3258 C CA . ASP A 1 404 ? -14.489 8.171 17.551 1.00 90.19 404 ASP A CA 1
ATOM 3259 C C . ASP A 1 404 ? -14.069 6.708 17.314 1.00 90.19 404 ASP A C 1
ATOM 3261 O O . ASP A 1 404 ? -13.136 6.186 17.937 1.00 90.19 404 ASP A O 1
ATOM 3265 N N . THR A 1 405 ? -14.785 6.038 16.413 1.00 92.69 405 THR A N 1
ATOM 3266 C CA . THR A 1 405 ? -14.447 4.694 15.941 1.00 92.69 405 THR A CA 1
ATOM 3267 C C . THR A 1 405 ? -13.896 4.795 14.530 1.00 92.69 405 THR A C 1
ATOM 3269 O O . THR A 1 405 ? -14.516 5.405 13.664 1.00 92.69 405 THR A O 1
ATOM 3272 N N . TRP A 1 406 ? -12.763 4.166 14.270 1.00 93.50 406 TRP A N 1
ATOM 3273 C CA . TRP A 1 406 ? -12.201 4.022 12.937 1.00 93.50 406 TRP A CA 1
ATOM 3274 C C . TRP A 1 406 ? -12.440 2.609 12.435 1.00 93.50 406 TRP A C 1
ATOM 3276 O O . TRP A 1 406 ? -12.056 1.641 13.090 1.00 93.50 406 TRP A O 1
ATOM 3286 N N . PHE A 1 407 ? -13.046 2.481 11.261 1.00 92.94 407 PHE A N 1
ATOM 3287 C CA . PHE A 1 407 ? -13.177 1.191 10.598 1.00 92.94 407 PHE A CA 1
ATOM 3288 C C . PHE A 1 407 ? -12.053 1.021 9.592 1.00 92.94 407 PHE A C 1
ATOM 3290 O O . PHE A 1 407 ? -11.849 1.900 8.759 1.00 92.94 407 PHE A O 1
ATOM 3297 N N . ILE A 1 408 ? -11.354 -0.108 9.664 1.00 94.69 408 ILE A N 1
ATOM 3298 C CA . ILE A 1 408 ? -10.290 -0.482 8.734 1.00 94.69 408 ILE A CA 1
ATOM 3299 C C . ILE A 1 408 ? -10.693 -1.676 7.873 1.00 94.69 408 ILE A C 1
ATOM 3301 O O . ILE A 1 408 ? -11.439 -2.558 8.310 1.00 94.69 408 ILE A O 1
ATOM 3305 N N . TYR A 1 409 ? -10.206 -1.684 6.641 1.00 93.25 409 TYR A N 1
ATOM 3306 C CA . TYR A 1 409 ? -10.536 -2.660 5.608 1.00 93.25 409 TYR A CA 1
ATOM 3307 C C . TYR A 1 409 ? -9.426 -2.725 4.558 1.00 93.25 409 TYR A C 1
ATOM 3309 O O . TYR A 1 409 ? -8.449 -1.976 4.640 1.00 93.25 409 TYR A O 1
ATOM 3317 N N . TRP A 1 410 ? -9.590 -3.612 3.580 1.00 91.38 410 TRP A N 1
ATOM 3318 C CA . TRP A 1 410 ? -8.729 -3.677 2.408 1.00 91.38 410 TRP A CA 1
ATOM 3319 C C . TRP A 1 410 ? -9.518 -3.687 1.119 1.00 91.38 410 TRP A C 1
ATOM 3321 O O . TRP A 1 410 ? -10.408 -4.558 0.937 1.00 91.38 410 TRP A O 1
#

Sequence (410 aa):
MSHPFIMNCCGRQKFVALPFLGYTRMEETLILLAVMWLLFLIPFGVLKLASTPKEKLTIGTFFTLVIAVVFQVVYNSDYVTFALSSIDASVADTGSLRTGYEFYRNSLPDSESRGQLDVFTREWRRKPHVSVGVLTPEEANDLAESILSERERFYHVDHLAFPLPFFTHGPYWGYHTFDGTANKDVSKARPSDARKLSTTYTTYVDALNRDRDFMMDKYSMLYERVRTALSEALGGGEIKHLEGVGLPGFHIIPSHIAWSLQVFRFHTDEAYEMFLNSAEEGKRANFDHKANNCDPTSRISFTLPIRMPDETSGLNYIDFGEGTGESLDGGLKAQRYYEETCSKRYPYRCYIQRREMYEVGNLVVHAGKLVHSIGHWNYTSYDTERITMQGFGFRCRGPKNDKDTWFIYW

pLDDT: mean 75.39, std 18.14, range [38.16, 98.75]

Organism: NCBI:txid1606542

Secondary structure (DSSP, 8-state):
-PPPEEEEETTTEEEEEETTTEEEEHHHHHHHHHHHHHHHHHHHHHHHH--SHHHHHHHHHHHHHHHHHHHHHHHH-HHHHHHHHHHHHHTS-HHHHHHHHHHHHHHS--TT-TTSSTTS-TTTTTSSEEEEE-S-HHHHHHHHHHHHT-GGGPEE-HHHHTTS--EEES--TTTSBSSGGGGTTGGGS---HHHHTBTTTSBHHHHHHHHHHHHHHHTHHHHHHHHHHHHHHTTS-EEEEPTTS--SEEEEEE--GGGGS--SPPB---THHHHHHHS-HHHHHHHHHHHTTEEEEEEEEEEEEEE-SSTT-EEEEEE-SSTTSS-TT-HHHHHHHIIIIITTT-GGGS-EEEEEEPPTTEEEEEETTS-EEEPP-----TT-EEEEEEEEEEEEPPSTTSPPEEEEE-

Radius of gyration: 25.0 Å; chains: 1; bounding box: 66×59×80 Å

Foldseek 3Di:
DDDWDWDQAAPGFTWTQDVPPGIDGVVVVVVVVVVVCCLPVVLVVVCVVDPDPVSNVVSVVVSVVVVVVVVVCCVPDCVVVVVQQLVLLVQADLVLLVLLVVLVLVLPDPVPPVPPNVQCDPVCVVPQKDKAFQDDLVRLQVVVVVVVVVVLQWAALCVRGPVFRKTWRWQDQVRAAQDLVLPPPCPPPDDDSNVCRYSNNAHSLNRCVPHAVVCCVSCVVSVVSVQVRVLVRRVHFGEAADPPAMAQIKIKGFFDQCLLGQRHHWHFLLCVVVVCVSLPPVRNVVVVVQCPQWDSQQKKKKKAWSFDQDQQWFKKFKAQQPLPVDHPPCSPVSVVCCVPPQSPPNVSSRIDTDTDGDDHRMMMMGGSSTTMTGHRDDRDDRPGITMMGMKMWTWGDDDVPHGIYIYIHD